Protein AF-0000000080409805 (afdb_homodimer)

Organism: NCBI:txid1345023

InterPro domains:
  IPR003829 Pirin, N-terminal domain [PF02678] (48-119)
  IPR008778 Pirin, C-terminal domain [PF05726] (174-280)
  IPR011051 RmlC-like cupin domain superfamily [SSF51182] (16-280)
  IPR012093 Pirin [PIRSF006232] (30-280)
  IPR012093 Pirin [PTHR13903] (34-280)
  IPR014710 RmlC-like jelly roll fold [G3DSA:2.60.120.10] (32-275)
  IPR014710 RmlC-like jelly roll fold [G3DSA:2.60.120.10] (141-249)

Nearest PDB structures (foldseek):
  2p17-assembly1_A  TM=9.697E-01  e=6.490E-32  Geobacillus kaustophilus HTA426
  4hlt-assembly1_A  TM=9.171E-01  e=3.086E-30  Homo sapiens
  1j1l-assembly1_A  TM=9.162E-01  e=1.139E-29  Homo sapiens
  6d0p-assembly4_D  TM=8.921E-01  e=1.310E-28  Acinetobacter baumannii
  6d0g-assembly1_A  TM=8.556E-01  e=4.789E-24  Acinetobacter baumannii

Sequence (570 aa):
MTKRFERDVASHWPVAYKQNGYPHVQQGWVLPPERKDEFDPFILMAEDWFKRGTFSDHPHRGFQTITYVIDGRLEHIDNHGGHSILDAGDVQYMNAGWAARHAEEAVDDDLIHTLQLWLNLPKTLKTTTTSYQNVYVEEAPLVPIDGGHVRVYSGDIAGVTGPMDSLVPITMSEVSLQSGAAYEHIIPTNHNAFVYVLAGSLELGTSATPLAKTHAATLTYDETSDGESVVRLKATSRAKLLIYSGKPIREDYIAHGPFVMNTEEEIRQAFRDYHAGGFGPPAVKMTKRFERDVASHWPVAYKQNGYPHVQQGWVLPPERKDEFDPFILMAEDWFKRGTFSDHPHRGFQTITYVIDGRLEHIDNHGGHSILDAGDVQYMNAGWAARHAEEAVDDDLIHTLQLWLNLPKTLKTTTTSYQNVYVEEAPLVPIDGGHVRVYSGDIAGVTGPMDSLVPITMSEVSLQSGAAYEHIIPTNHNAFVYVLAGSLELGTSATPLAKTHAATLTYDETSDGESVVRLKATSRAKLLIYSGKPIREDYIAHGPFVMNTEEEIRQAFRDYHAGGFGPPAVK

pLDDT: mean 97.38, std 4.89, range [39.97, 98.94]

Foldseek 3Di:
DPDFAFKDFPDKDFWDKDQDDPFFGMKTWQADQVVQVQFFQWRTKMKTWGAFPPFFKDKAFFWKKKKAWQAAWKWKFWQVGDTDIAHHQKIKIKDCQGMTIMGIHGPDGDTTIMMMIIGGDPQVRRNPDIDMDIDHNVQFDWADDVQWIKTWQADQWPRDGHDDDDPFDKTKMKIWGAAFDKDKTKDWQQWKKKKAWCAAWKFKTPVRNIDGHRMMTTMDGDNPDGDMHIMMITGNHGTMMMMMIGHGPPAAWDDDPNYIHRDPVVVVVSVVCVVVQVNDDTGDD/DPDFAFKDFPDKDFWDKDQDDPFFGMKTWQADQVVQVQFFQWRTKMKTWGAFPPFFKDKAFFWKKKKAWQAAWKWKFWQVGDTDIAGHQKIKIKDRQGMTIMGIHGPDGDTTIMMMIIGGDPQVRRNPDIDMDIDHNVQFDWADDVQWIKTWQADQWPRDGHDDDDPFHKTKMKIWGAAFDKDKTKDWQQWKKKKAWCAAWKFKTPVRRIDGHRMMTTMDGDNPDGDMHIMMITGNHGTMMMMMIGHGPPAAWDDDPNYIHRDPVVVVVSVVCVVVCVNDDTGDD

Structure (mmCIF, N/CA/C/O backbone):
data_AF-0000000080409805-model_v1
#
loop_
_entity.id
_entity.type
_entity.pdbx_description
1 polymer Pirin
#
loop_
_atom_site.group_PDB
_atom_site.id
_atom_site.type_symbol
_atom_site.label_atom_id
_atom_site.label_alt_id
_atom_site.label_comp_id
_atom_site.label_asym_id
_atom_site.label_entity_id
_atom_site.label_seq_id
_atom_site.pdbx_PDB_ins_code
_atom_site.Cartn_x
_atom_site.Cartn_y
_atom_site.Cartn_z
_atom_site.occupancy
_atom_site.B_iso_or_equiv
_atom_site.auth_seq_id
_atom_site.auth_comp_id
_atom_site.auth_asym_id
_atom_site.auth_atom_id
_atom_site.pdbx_PDB_model_num
ATOM 1 N N . MET A 1 1 ? -8.938 10.68 40.844 1 39.97 1 MET A N 1
ATOM 2 C CA . MET A 1 1 ? -8.266 10.523 39.562 1 39.97 1 MET A CA 1
ATOM 3 C C . MET A 1 1 ? -8.969 11.328 38.469 1 39.97 1 MET A C 1
ATOM 5 O O . MET A 1 1 ? -10.156 11.133 38.219 1 39.97 1 MET A O 1
ATOM 9 N N . THR A 1 2 ? -8.672 12.648 38.281 1 53.69 2 THR A N 1
ATOM 10 C CA . THR A 1 2 ? -9.391 13.617 37.438 1 53.69 2 THR A CA 1
ATOM 11 C C . THR A 1 2 ? -9.742 13.008 36.094 1 53.69 2 THR A C 1
ATOM 13 O O . THR A 1 2 ? -8.875 12.453 35.406 1 53.69 2 THR A O 1
ATOM 16 N N . LYS A 1 3 ? -10.961 12.906 35.781 1 77 3 LYS A N 1
ATOM 17 C CA . LYS A 1 3 ? -11.539 12.258 34.625 1 77 3 LYS A CA 1
ATOM 18 C C . LYS A 1 3 ? -11.109 12.961 33.312 1 77 3 LYS A C 1
ATOM 20 O O . LYS A 1 3 ? -11.258 14.18 33.188 1 77 3 LYS A O 1
ATOM 25 N N . ARG A 1 4 ? -10.281 12.289 32.438 1 88.44 4 ARG A N 1
ATOM 26 C CA . ARG A 1 4 ? -9.844 12.859 31.156 1 88.44 4 ARG A CA 1
ATOM 27 C C . ARG A 1 4 ? -11.031 13.273 30.297 1 88.44 4 ARG A C 1
ATOM 29 O O . ARG A 1 4 ? -12.07 12.609 30.312 1 88.44 4 ARG A O 1
ATOM 36 N N . PHE A 1 5 ? -10.883 14.445 29.672 1 94.81 5 PHE A N 1
ATOM 37 C CA . PHE A 1 5 ? -11.828 14.852 28.641 1 94.81 5 PHE A CA 1
ATOM 38 C C . PHE A 1 5 ? -12.008 13.75 27.594 1 94.81 5 PHE A C 1
ATOM 40 O O . PHE A 1 5 ? -11.031 13.227 27.078 1 94.81 5 PHE A O 1
ATOM 47 N N . GLU A 1 6 ? -13.266 13.297 27.375 1 97.88 6 GLU A N 1
ATOM 48 C CA . GLU A 1 6 ? -13.562 12.273 26.375 1 97.88 6 GLU A CA 1
ATOM 49 C C . GLU A 1 6 ? -13.977 12.906 25.047 1 97.88 6 GLU A C 1
ATOM 51 O O . GLU A 1 6 ? -14.984 13.609 24.984 1 97.88 6 GLU A O 1
ATOM 56 N N . ARG A 1 7 ? -13.273 12.617 24.078 1 98.56 7 ARG A N 1
ATOM 57 C CA . ARG A 1 7 ? -13.547 13.227 22.781 1 98.56 7 ARG A CA 1
ATOM 58 C C . ARG A 1 7 ? -14.617 12.453 22.016 1 98.56 7 ARG A C 1
ATOM 60 O O . ARG A 1 7 ? -14.773 11.242 22.219 1 98.56 7 ARG A O 1
ATOM 67 N N . ASP A 1 8 ? -15.32 13.188 21.203 1 98.75 8 ASP A N 1
ATOM 68 C CA . ASP A 1 8 ? -16.297 12.625 20.266 1 98.75 8 ASP A CA 1
ATOM 69 C C . ASP A 1 8 ? -16.047 13.117 18.844 1 98.75 8 ASP A C 1
ATOM 71 O O . ASP A 1 8 ? -15.141 13.906 18.609 1 98.75 8 ASP A O 1
ATOM 75 N N . VAL A 1 9 ? -16.828 12.523 17.953 1 98.88 9 VAL A N 1
ATOM 76 C CA . VAL A 1 9 ? -16.75 12.961 16.562 1 98.88 9 VAL A CA 1
ATOM 77 C C . VAL A 1 9 ? -17.484 14.289 16.391 1 98.88 9 VAL A C 1
ATOM 79 O O . VAL A 1 9 ? -18.656 14.406 16.766 1 98.88 9 VAL A O 1
ATOM 82 N N . ALA A 1 10 ? -16.797 15.273 15.914 1 98.75 10 ALA A N 1
ATOM 83 C CA . ALA A 1 10 ? -17.422 16.562 15.602 1 98.75 10 ALA A CA 1
ATOM 84 C C . ALA A 1 10 ? -18.078 16.531 14.234 1 98.75 10 ALA A C 1
ATOM 86 O O . ALA A 1 10 ? -19.188 17.031 14.062 1 98.75 10 ALA A O 1
ATOM 87 N N . SER A 1 11 ? -17.438 16.016 13.227 1 98.5 11 SER A N 1
ATOM 88 C CA . SER A 1 11 ? -17.906 15.82 11.859 1 98.5 11 SER A CA 1
ATOM 89 C C . SER A 1 11 ? -17.188 14.656 11.195 1 98.5 11 SER A C 1
ATOM 91 O O . SER A 1 11 ? -16.094 14.273 11.609 1 98.5 11 SER A O 1
ATOM 93 N N . HIS A 1 12 ? -17.859 13.977 10.289 1 98.75 12 HIS A N 1
ATOM 94 C CA . HIS A 1 12 ? -17.234 12.922 9.508 1 98.75 12 HIS A CA 1
ATOM 95 C C . HIS A 1 12 ? -17.781 12.883 8.086 1 98.75 12 HIS A C 1
ATOM 97 O O . HIS A 1 12 ? -18.906 13.312 7.84 1 98.75 12 HIS A O 1
ATOM 103 N N . TRP A 1 13 ? -17 12.438 7.113 1 98.69 13 TRP A N 1
ATOM 104 C CA . TRP A 1 13 ? -17.391 12.367 5.707 1 98.69 13 TRP A CA 1
ATOM 105 C C . TRP A 1 13 ? -16.547 11.344 4.957 1 98.69 13 TRP A C 1
ATOM 107 O O . TRP A 1 13 ? -15.406 11.07 5.328 1 98.69 13 TRP A O 1
ATOM 117 N N . PRO A 1 14 ? -17.141 10.727 3.93 1 98.31 14 PRO A N 1
ATOM 118 C CA . PRO A 1 14 ? -16.312 9.977 2.977 1 98.31 14 PRO A CA 1
ATOM 119 C C . PRO A 1 14 ? -15.516 10.891 2.051 1 98.31 14 PRO A C 1
ATOM 121 O O . PRO A 1 14 ? -16.016 11.945 1.641 1 98.31 14 PRO A O 1
ATOM 124 N N . VAL A 1 15 ? -14.328 10.5 1.742 1 98.44 15 VAL A N 1
ATOM 125 C CA . VAL A 1 15 ? -13.531 11.273 0.788 1 98.44 15 VAL A CA 1
ATOM 126 C C . VAL A 1 15 ? -14.102 11.094 -0.617 1 98.44 15 VAL A C 1
ATOM 128 O O . VAL A 1 15 ? -14.438 9.984 -1.024 1 98.44 15 VAL A O 1
ATOM 131 N N . ALA A 1 16 ? -14.281 12.203 -1.294 1 96.88 16 ALA A N 1
ATOM 132 C CA . ALA A 1 16 ? -14.664 12.172 -2.703 1 96.88 16 ALA A CA 1
ATOM 133 C C . ALA A 1 16 ? -13.438 12.242 -3.605 1 96.88 16 ALA A C 1
ATOM 135 O O . ALA A 1 16 ? -12.484 12.969 -3.312 1 96.88 16 ALA A O 1
ATOM 136 N N . TYR A 1 17 ? -13.508 11.508 -4.711 1 97.69 17 TYR A N 1
ATOM 137 C CA . TYR A 1 17 ? -12.312 11.391 -5.543 1 97.69 17 TYR A CA 1
ATOM 138 C C . TYR A 1 17 ? -12.578 11.922 -6.945 1 97.69 17 TYR A C 1
ATOM 140 O O . TYR A 1 17 ? -13.68 11.781 -7.477 1 97.69 17 TYR A O 1
ATOM 148 N N . LYS A 1 18 ? -11.562 12.508 -7.508 1 97.12 18 LYS A N 1
ATOM 149 C CA . LYS A 1 18 ? -11.523 12.922 -8.906 1 97.12 18 LYS A CA 1
ATOM 150 C C . LYS A 1 18 ? -10.586 12.039 -9.719 1 97.12 18 LYS A C 1
ATOM 152 O O . LYS A 1 18 ? -9.484 11.711 -9.273 1 97.12 18 LYS A O 1
ATOM 157 N N . GLN A 1 19 ? -11.016 11.656 -10.922 1 95.88 19 GLN A N 1
ATOM 158 C CA . GLN A 1 19 ? -10.203 10.891 -11.875 1 95.88 19 GLN A CA 1
ATOM 159 C C . GLN A 1 19 ? -9.586 11.812 -12.922 1 95.88 19 GLN A C 1
ATOM 161 O O . GLN A 1 19 ? -10.219 12.141 -13.922 1 95.88 19 GLN A O 1
ATOM 166 N N . ASN A 1 20 ? -8.328 12.07 -12.82 1 95.5 20 ASN A N 1
ATOM 167 C CA . ASN A 1 20 ? -7.691 13.117 -13.609 1 95.5 20 ASN A CA 1
ATOM 168 C C . ASN A 1 20 ? -7.047 12.547 -14.875 1 95.5 20 ASN A C 1
ATOM 170 O O . ASN A 1 20 ? -6.852 13.266 -15.852 1 95.5 20 ASN A O 1
ATOM 174 N N . GLY A 1 21 ? -6.688 11.266 -14.852 1 95.94 21 GLY A N 1
ATOM 175 C CA . GLY A 1 21 ? -5.82 10.727 -15.883 1 95.94 21 GLY A CA 1
ATOM 176 C C . GLY A 1 21 ? -4.344 10.945 -15.602 1 95.94 21 GLY A C 1
ATOM 177 O O . GLY A 1 21 ? -3.982 11.516 -14.57 1 95.94 21 GLY A O 1
ATOM 178 N N . TYR A 1 22 ? -3.473 10.531 -16.547 1 96.12 22 TYR A N 1
ATOM 179 C CA . TYR A 1 22 ? -2.031 10.633 -16.344 1 96.12 22 TYR A CA 1
ATOM 180 C C . TYR A 1 22 ? -1.566 12.086 -16.438 1 96.12 22 TYR A C 1
ATOM 182 O O . TYR A 1 22 ? -2.129 12.875 -17.188 1 96.12 22 TYR A O 1
ATOM 190 N N . PRO A 1 23 ? -0.58 12.43 -15.578 1 97.5 23 PRO A N 1
ATOM 191 C CA . PRO A 1 23 ? 0.165 11.609 -14.625 1 97.5 23 PRO A CA 1
ATOM 192 C C . PRO A 1 23 ? -0.436 11.641 -13.219 1 97.5 23 PRO A C 1
ATOM 194 O O . PRO A 1 23 ? -0.064 10.828 -12.367 1 97.5 23 PRO A O 1
ATOM 197 N N . HIS A 1 24 ? -1.267 12.586 -12.938 1 98.31 24 HIS A N 1
ATOM 198 C CA . HIS A 1 24 ? -1.958 12.695 -11.656 1 98.31 24 HIS A CA 1
ATOM 199 C C . HIS A 1 24 ? -3.236 11.867 -11.641 1 98.31 24 HIS A C 1
ATOM 201 O O . HIS A 1 24 ? -4.34 12.414 -11.688 1 98.31 24 HIS A O 1
ATOM 207 N N . VAL A 1 25 ? -3.236 10.688 -11.469 1 98.56 25 VAL A N 1
ATOM 208 C CA . VAL A 1 25 ? -4.195 9.648 -11.836 1 98.56 25 VAL A CA 1
ATOM 209 C C . VAL A 1 25 ? -5.5 9.859 -11.07 1 98.56 25 VAL A C 1
ATOM 211 O O . VAL A 1 25 ? -6.582 9.844 -11.664 1 98.56 25 VAL A O 1
ATOM 214 N N . GLN A 1 26 ? -5.414 9.969 -9.773 1 98.56 26 GLN A N 1
ATOM 215 C CA . GLN A 1 26 ? -6.574 10.148 -8.906 1 98.56 26 GLN A CA 1
ATOM 216 C C . GLN A 1 26 ? -6.238 11.039 -7.715 1 98.56 26 GLN A C 1
ATOM 218 O O . GLN A 1 26 ? -5.125 11 -7.191 1 98.56 26 GLN A O 1
ATOM 223 N N . GLN A 1 27 ? -7.219 11.812 -7.27 1 98.56 27 GLN A N 1
ATOM 224 C CA . GLN A 1 27 ? -7.023 12.719 -6.145 1 98.56 27 GLN A CA 1
ATOM 225 C C . GLN A 1 27 ? -8.289 12.82 -5.293 1 98.56 27 GLN A C 1
ATOM 227 O O . GLN A 1 27 ? -9.398 12.828 -5.824 1 98.56 27 GLN A O 1
ATOM 232 N N . GLY A 1 28 ? -8.148 12.859 -4.012 1 98.56 28 GLY A N 1
ATOM 233 C CA . GLY A 1 28 ? -9.227 13.141 -3.074 1 98.56 28 GLY A CA 1
ATOM 234 C C . GLY A 1 28 ? -8.812 14.086 -1.962 1 98.56 28 GLY A C 1
ATOM 235 O O . GLY A 1 28 ? -7.645 14.109 -1.558 1 98.56 28 GLY A O 1
ATOM 236 N N . TRP A 1 29 ? -9.773 14.875 -1.477 1 98.62 29 TRP A N 1
ATOM 237 C CA . TRP A 1 29 ? -9.523 15.742 -0.328 1 98.62 29 TRP A CA 1
ATOM 238 C C . TRP A 1 29 ? -9.984 15.07 0.964 1 98.62 29 TRP A C 1
ATOM 240 O O . TRP A 1 29 ? -11.188 14.961 1.222 1 98.62 29 TRP A O 1
ATOM 250 N N . VAL A 1 30 ? -9.008 14.688 1.729 1 98.88 30 VAL A N 1
ATOM 251 C CA . VAL A 1 30 ? -9.312 14.18 3.061 1 98.88 30 VAL A CA 1
ATOM 252 C C . VAL A 1 30 ? -9.805 15.32 3.949 1 98.88 30 VAL A C 1
ATOM 254 O O . VAL A 1 30 ? -10.859 15.211 4.578 1 98.88 30 VAL A O 1
ATOM 257 N N . LEU A 1 31 ? -9 16.344 3.996 1 98.88 31 LEU A N 1
ATOM 258 C CA . LEU A 1 31 ? -9.438 17.641 4.512 1 98.88 31 LEU A CA 1
ATOM 259 C C . LEU A 1 31 ? -9.648 18.641 3.375 1 98.88 31 LEU A C 1
ATOM 261 O O . LEU A 1 31 ? -8.68 19.156 2.814 1 98.88 31 LEU A O 1
ATOM 265 N N . PRO A 1 32 ? -10.883 18.969 3.043 1 98.5 32 PRO A N 1
ATOM 266 C CA . PRO A 1 32 ? -11.133 19.875 1.922 1 98.5 32 PRO A CA 1
ATOM 267 C C . PRO A 1 32 ? -10.75 21.312 2.238 1 98.5 32 PRO A C 1
ATOM 269 O O . PRO A 1 32 ? -11.133 21.844 3.285 1 98.5 32 PRO A O 1
ATOM 272 N N . PRO A 1 33 ? -10.102 21.938 1.328 1 97.19 33 PRO A N 1
ATOM 273 C CA . PRO A 1 33 ? -9.633 23.297 1.579 1 97.19 33 PRO A CA 1
ATOM 274 C C . PRO A 1 33 ? -10.773 24.266 1.865 1 97.19 33 PRO A C 1
ATOM 276 O O . PRO A 1 33 ? -10.586 25.266 2.576 1 97.19 33 PRO A O 1
ATOM 279 N N . GLU A 1 34 ? -11.961 24.016 1.339 1 96.69 34 GLU A N 1
ATOM 280 C CA . GLU A 1 34 ? -13.094 24.906 1.537 1 96.69 34 GLU A CA 1
ATOM 281 C C . GLU A 1 34 ? -13.531 24.938 2.998 1 96.69 34 GLU A C 1
ATOM 283 O O . GLU A 1 34 ? -14.266 25.828 3.422 1 96.69 34 GLU A O 1
ATOM 288 N N . ARG A 1 35 ? -13.086 23.891 3.777 1 97.19 35 ARG A N 1
ATOM 289 C CA . ARG A 1 35 ? -13.453 23.797 5.184 1 97.19 35 ARG A CA 1
ATOM 290 C C . ARG A 1 35 ? -12.266 24.109 6.086 1 97.19 35 ARG A C 1
ATOM 292 O O . ARG A 1 35 ? -12.227 23.703 7.246 1 97.19 35 ARG A O 1
ATOM 299 N N . LYS A 1 36 ? -11.328 24.812 5.551 1 95.81 36 LYS A N 1
ATOM 300 C CA . LYS A 1 36 ? -10.055 25.031 6.227 1 95.81 36 LYS A CA 1
ATOM 301 C C . LYS A 1 36 ? -10.25 25.672 7.594 1 95.81 36 LYS A C 1
ATOM 303 O O . LYS A 1 36 ? -9.453 25.469 8.508 1 95.81 36 LYS A O 1
ATOM 308 N N . ASP A 1 37 ? -11.297 26.453 7.805 1 94.75 37 ASP A N 1
ATOM 309 C CA . ASP A 1 37 ? -11.531 27.172 9.055 1 94.75 37 ASP A CA 1
ATOM 310 C C . ASP A 1 37 ? -11.82 26.203 10.195 1 94.75 37 ASP A C 1
ATOM 312 O O . ASP A 1 37 ? -11.664 26.562 11.367 1 94.75 37 ASP A O 1
ATOM 316 N N . GLU A 1 38 ? -12.227 25 9.828 1 97 38 GLU A N 1
ATOM 317 C CA . GLU A 1 38 ? -12.555 23.984 10.828 1 97 38 GLU A CA 1
ATOM 318 C C . GLU A 1 38 ? -11.312 23.219 11.258 1 97 38 GLU A C 1
ATOM 320 O O . GLU A 1 38 ? -11.328 22.5 12.266 1 97 38 GLU A O 1
ATOM 325 N N . PHE A 1 39 ? -10.219 23.438 10.562 1 98.62 39 PHE A N 1
ATOM 326 C CA . PHE A 1 39 ? -9.148 22.438 10.672 1 98.62 39 PHE A CA 1
ATOM 327 C C . PHE A 1 39 ? -7.938 23.031 11.383 1 98.62 39 PHE A C 1
ATOM 329 O O . PHE A 1 39 ? -6.941 22.344 11.594 1 98.62 39 PHE A O 1
ATOM 336 N N . ASP A 1 40 ? -7.973 24.219 11.898 1 98.56 40 ASP A N 1
ATOM 337 C CA . ASP A 1 40 ? -6.816 24.859 12.523 1 98.56 40 ASP A CA 1
ATOM 338 C C . ASP A 1 40 ? -6.172 23.938 13.555 1 98.56 40 ASP A C 1
ATOM 340 O O . ASP A 1 40 ? -6.836 23.484 14.484 1 98.56 40 ASP A O 1
ATOM 344 N N . PRO A 1 41 ? -4.844 23.703 13.398 1 98.75 41 PRO A N 1
ATOM 345 C CA . PRO A 1 41 ? -3.846 24.406 12.594 1 98.75 41 PRO A CA 1
ATOM 346 C C . PRO A 1 41 ? -3.648 23.781 11.211 1 98.75 41 PRO A C 1
ATOM 348 O O . PRO A 1 41 ? -2.754 24.203 10.469 1 98.75 41 PRO A O 1
ATOM 351 N N . PHE A 1 42 ? -4.406 22.781 10.875 1 98.88 42 PHE A N 1
ATOM 352 C CA . PHE A 1 42 ? -4.312 22.156 9.562 1 98.88 42 PHE A CA 1
ATOM 353 C C . PHE A 1 42 ? -5.023 22.984 8.508 1 98.88 42 PHE A C 1
ATOM 355 O O . PHE A 1 42 ? -5.953 23.734 8.82 1 98.88 42 PHE A O 1
ATOM 362 N N . ILE A 1 43 ? -4.582 22.859 7.262 1 98.75 43 ILE A N 1
ATOM 363 C CA . ILE A 1 43 ? -5.164 23.656 6.18 1 98.75 43 ILE A CA 1
ATOM 364 C C . ILE A 1 43 ? -5.945 22.734 5.238 1 98.75 43 ILE A C 1
ATOM 366 O O . ILE A 1 43 ? -7.113 23 4.941 1 98.75 43 ILE A O 1
ATOM 370 N N . LEU A 1 44 ? -5.344 21.734 4.766 1 98.81 44 LEU A N 1
ATOM 371 C CA . LEU A 1 44 ? -5.918 20.734 3.869 1 98.81 44 LEU A CA 1
ATOM 372 C C . LEU A 1 44 ? -5.109 19.438 3.912 1 98.81 44 LEU A C 1
ATOM 374 O O . LEU A 1 44 ? -3.99 19.422 4.43 1 98.81 44 LEU A O 1
ATOM 378 N N . MET A 1 45 ? -5.719 18.375 3.496 1 98.88 45 MET A N 1
ATOM 379 C CA . MET A 1 45 ? -5.012 17.125 3.27 1 98.88 45 MET A CA 1
ATOM 380 C C . MET A 1 45 ? -5.453 16.469 1.961 1 98.88 45 MET A C 1
ATOM 382 O O . MET A 1 45 ? -6.648 16.266 1.739 1 98.88 45 MET A O 1
ATOM 386 N N . ALA A 1 46 ? -4.469 16.172 1.165 1 98.81 46 ALA A N 1
ATOM 387 C CA . ALA A 1 46 ? -4.738 15.555 -0.129 1 98.81 46 ALA A CA 1
ATOM 388 C C . ALA A 1 46 ? -4.316 14.094 -0.132 1 98.81 46 ALA A C 1
ATOM 390 O O . ALA A 1 46 ? -3.281 13.734 0.438 1 98.81 46 ALA A O 1
ATOM 391 N N . GLU A 1 47 ? -5.113 13.297 -0.692 1 98.88 47 GLU A N 1
ATOM 392 C CA . GLU A 1 47 ? -4.781 11.922 -1.063 1 98.88 47 GLU A CA 1
ATOM 393 C C . GLU A 1 47 ? -4.559 11.797 -2.568 1 98.88 47 GLU A C 1
ATOM 395 O O . GLU A 1 47 ? -5.449 12.102 -3.361 1 98.88 47 GLU A O 1
ATOM 400 N N . ASP A 1 48 ? -3.381 11.328 -2.959 1 98.88 48 ASP A N 1
ATOM 401 C CA . ASP A 1 48 ? -3.031 11.383 -4.375 1 98.88 48 ASP A CA 1
ATOM 402 C C . ASP A 1 48 ? -2.486 10.039 -4.863 1 98.88 48 ASP A C 1
ATOM 404 O O . ASP A 1 48 ? -1.723 9.383 -4.152 1 98.88 48 ASP A O 1
ATOM 408 N N . TRP A 1 49 ? -2.906 9.594 -6.016 1 98.81 49 TRP A N 1
ATOM 409 C CA . TRP A 1 49 ? -2.26 8.594 -6.852 1 98.81 49 TRP A CA 1
ATOM 410 C C . TRP A 1 49 ? -1.615 9.234 -8.078 1 98.81 49 TRP A C 1
ATOM 412 O O . TRP A 1 49 ? -2.299 9.875 -8.883 1 98.81 49 TRP A O 1
ATOM 422 N N . PHE A 1 50 ? -0.295 9 -8.258 1 98.81 50 PHE A N 1
ATOM 423 C CA . PHE A 1 50 ? 0.304 9.758 -9.344 1 98.81 50 PHE A CA 1
ATOM 424 C C . PHE A 1 50 ? 1.605 9.117 -9.805 1 98.81 50 PHE A C 1
ATOM 426 O O . PHE A 1 50 ? 2.154 8.25 -9.117 1 98.81 50 PHE A O 1
ATOM 433 N N . LYS A 1 51 ? 2.033 9.461 -10.953 1 98.5 51 LYS A N 1
ATOM 434 C CA . LYS A 1 51 ? 3.307 9.086 -11.562 1 98.5 51 LYS A CA 1
ATOM 435 C C . LYS A 1 51 ? 4.238 10.289 -11.672 1 98.5 51 LYS A C 1
ATOM 437 O O . LYS A 1 51 ? 3.875 11.398 -11.281 1 98.5 51 LYS A O 1
ATOM 442 N N . ARG A 1 52 ? 5.473 9.984 -12.102 1 97.81 52 ARG A N 1
ATOM 443 C CA . ARG A 1 52 ? 6.434 11.055 -12.336 1 97.81 52 ARG A CA 1
ATOM 444 C C . ARG A 1 52 ? 5.875 12.102 -13.289 1 97.81 52 ARG A C 1
ATOM 446 O O . ARG A 1 52 ? 5.258 11.758 -14.305 1 97.81 52 ARG A O 1
ATOM 453 N N . GLY A 1 53 ? 6.082 13.359 -12.984 1 97.56 53 GLY A N 1
ATOM 454 C CA . GLY A 1 53 ? 5.598 14.477 -13.781 1 97.56 53 GLY A CA 1
ATOM 455 C C . GLY A 1 53 ? 4.473 15.242 -13.117 1 97.56 53 GLY A C 1
ATOM 456 O O . GLY A 1 53 ? 4.051 16.297 -13.609 1 97.56 53 GLY A O 1
ATOM 457 N N . THR A 1 54 ? 3.967 14.75 -12.016 1 98.12 54 THR A N 1
ATOM 458 C CA . THR A 1 54 ? 2.812 15.359 -11.367 1 98.12 54 THR A CA 1
ATOM 459 C C . THR A 1 54 ? 3.24 16.547 -10.5 1 98.12 54 THR A C 1
ATOM 461 O O . THR A 1 54 ? 2.66 17.625 -10.594 1 98.12 54 THR A O 1
ATOM 464 N N . PHE A 1 55 ? 4.223 16.344 -9.641 1 97.81 55 PHE A N 1
ATOM 465 C CA . PHE A 1 55 ? 4.676 17.391 -8.727 1 97.81 55 PHE A CA 1
ATOM 466 C C . PHE A 1 55 ? 6.152 17.703 -8.953 1 97.81 55 PHE A C 1
ATOM 468 O O . PHE A 1 55 ? 6.969 17.562 -8.039 1 97.81 55 PHE A O 1
ATOM 475 N N . SER A 1 56 ? 6.426 18.172 -10.156 1 97.12 56 SER A N 1
ATOM 476 C CA . SER A 1 56 ? 7.777 18.625 -10.492 1 97.12 56 SER A CA 1
ATOM 477 C C . SER A 1 56 ? 8.141 19.891 -9.734 1 97.12 56 SER A C 1
ATOM 479 O O . SER A 1 56 ? 7.418 20.312 -8.828 1 97.12 56 SER A O 1
ATOM 481 N N . ASP A 1 57 ? 9.219 20.469 -10.023 1 97.62 57 ASP A N 1
ATOM 482 C CA . ASP A 1 57 ? 9.703 21.656 -9.328 1 97.62 57 ASP A CA 1
ATOM 483 C C . ASP A 1 57 ? 8.555 22.625 -9.039 1 97.62 57 ASP A C 1
ATOM 485 O O . ASP A 1 57 ? 7.836 23.031 -9.953 1 97.62 57 ASP A O 1
ATOM 489 N N . HIS A 1 58 ? 8.375 22.984 -7.762 1 98.12 58 HIS A N 1
ATOM 490 C CA . HIS A 1 58 ? 7.359 23.969 -7.387 1 98.12 58 HIS A CA 1
ATOM 491 C C . HIS A 1 58 ? 7.703 24.625 -6.055 1 98.12 58 HIS A C 1
ATOM 493 O O . HIS A 1 58 ? 8.453 24.062 -5.254 1 98.12 58 HIS A O 1
ATOM 499 N N . PRO A 1 59 ? 7.199 25.766 -5.793 1 98.19 59 PRO A N 1
ATOM 500 C CA . PRO A 1 59 ? 7.516 26.547 -4.59 1 98.19 59 PRO A CA 1
ATOM 501 C C . PRO A 1 59 ? 6.477 26.359 -3.482 1 98.19 59 PRO A C 1
ATOM 503 O O . PRO A 1 59 ? 5.336 25.984 -3.756 1 98.19 59 PRO A O 1
ATOM 506 N N . HIS A 1 60 ? 6.891 26.594 -2.24 1 98.69 60 HIS A N 1
ATOM 507 C CA . HIS A 1 60 ? 6.008 26.797 -1.095 1 98.69 60 HIS A CA 1
ATOM 508 C C . HIS A 1 60 ? 6.547 27.891 -0.17 1 98.69 60 HIS A C 1
ATOM 510 O O . HIS A 1 60 ? 7.762 28.062 -0.053 1 98.69 60 HIS A O 1
ATOM 516 N N . ARG A 1 61 ? 5.688 28.547 0.477 1 98.62 61 ARG A N 1
ATOM 517 C CA . ARG A 1 61 ? 6.043 29.516 1.512 1 98.62 61 ARG A CA 1
ATOM 518 C C . ARG A 1 61 ? 4.965 29.594 2.586 1 98.62 61 ARG A C 1
ATOM 520 O O . ARG A 1 61 ? 3.771 29.562 2.279 1 98.62 61 ARG A O 1
ATOM 527 N N . GLY A 1 62 ? 5.426 29.641 3.83 1 98.75 62 GLY A N 1
ATOM 528 C CA . GLY A 1 62 ? 4.559 30.109 4.898 1 98.75 62 GLY A CA 1
ATOM 529 C C . GLY A 1 62 ? 3.842 28.984 5.625 1 98.75 62 GLY A C 1
ATOM 530 O O . GLY A 1 62 ? 3.008 29.234 6.496 1 98.75 62 GLY A O 1
ATOM 531 N N . PHE A 1 63 ? 4.117 27.766 5.285 1 98.56 63 PHE A N 1
ATOM 532 C CA . PHE A 1 63 ? 3.477 26.641 5.941 1 98.56 63 PHE A CA 1
ATOM 533 C C . PHE A 1 63 ? 4.387 25.406 5.922 1 98.56 63 PHE A C 1
ATOM 535 O O . PHE A 1 63 ? 5.574 25.516 5.598 1 98.56 63 PHE A O 1
ATOM 542 N N . GLN A 1 64 ? 3.924 24.312 6.469 1 98.81 64 GLN A N 1
ATOM 543 C CA . GLN A 1 64 ? 4.621 23.031 6.555 1 98.81 64 GLN A CA 1
ATOM 544 C C . GLN A 1 64 ? 3.842 21.938 5.844 1 98.81 64 GLN A C 1
ATOM 546 O O . GLN A 1 64 ? 2.629 22.047 5.652 1 98.81 64 GLN A O 1
ATOM 551 N N . THR A 1 65 ? 4.539 20.906 5.387 1 98.81 65 THR A N 1
ATOM 552 C CA . THR A 1 65 ? 3.855 19.734 4.852 1 98.81 65 THR A CA 1
ATOM 553 C C . THR A 1 65 ? 4.281 18.469 5.594 1 98.81 65 THR A C 1
ATOM 555 O O . THR A 1 65 ? 5.414 18.375 6.062 1 98.81 65 THR A O 1
ATOM 558 N N . ILE A 1 66 ? 3.391 17.578 5.77 1 98.94 66 ILE A N 1
ATOM 559 C CA . ILE A 1 66 ? 3.627 16.219 6.23 1 98.94 66 ILE A CA 1
ATOM 560 C C . ILE A 1 66 ? 3.125 15.227 5.184 1 98.94 66 ILE A C 1
ATOM 562 O O . ILE A 1 66 ? 1.918 15.109 4.957 1 98.94 66 ILE A O 1
ATOM 566 N N . THR A 1 67 ? 4.062 14.523 4.523 1 98.94 67 THR A N 1
ATOM 567 C CA . THR A 1 67 ? 3.719 13.578 3.467 1 98.94 67 THR A CA 1
ATOM 568 C C . THR A 1 67 ? 3.904 12.141 3.941 1 98.94 67 THR A C 1
ATOM 570 O O . THR A 1 67 ? 4.984 11.773 4.406 1 98.94 67 THR A O 1
ATOM 573 N N . TYR A 1 68 ? 2.883 11.359 3.93 1 98.94 68 TYR A N 1
ATOM 574 C CA . TYR A 1 68 ? 2.852 9.945 4.273 1 98.94 68 TYR A CA 1
ATOM 575 C C . TYR A 1 68 ? 2.721 9.086 3.025 1 98.94 68 TYR A C 1
ATOM 577 O O . TYR A 1 68 ? 1.768 9.234 2.258 1 98.94 68 TYR A O 1
ATOM 585 N N . VAL A 1 69 ? 3.668 8.148 2.822 1 98.88 69 VAL A N 1
ATOM 586 C CA . VAL A 1 69 ? 3.627 7.285 1.646 1 98.88 69 VAL A CA 1
ATOM 587 C C . VAL A 1 69 ? 2.826 6.023 1.96 1 98.88 69 VAL A C 1
ATOM 589 O O . VAL A 1 69 ? 3.227 5.223 2.805 1 98.88 69 VAL A O 1
ATOM 592 N N . ILE A 1 70 ? 1.743 5.836 1.263 1 98.75 70 ILE A N 1
ATOM 593 C CA . ILE A 1 70 ? 0.915 4.652 1.477 1 98.75 70 ILE A CA 1
ATOM 594 C C . ILE A 1 70 ? 1.447 3.49 0.641 1 98.75 70 ILE A C 1
ATOM 596 O O . ILE A 1 70 ? 1.602 2.375 1.145 1 98.75 70 ILE A O 1
ATOM 600 N N . ASP A 1 71 ? 1.775 3.742 -0.602 1 98.56 71 ASP A N 1
ATOM 601 C CA . ASP A 1 71 ? 2.271 2.73 -1.532 1 98.56 71 ASP A CA 1
ATOM 602 C C . ASP A 1 71 ? 3.229 3.346 -2.551 1 98.56 71 ASP A C 1
ATOM 604 O O . ASP A 1 71 ? 3.018 4.469 -3.01 1 98.56 71 ASP A O 1
ATOM 608 N N . GLY A 1 72 ? 4.281 2.549 -2.906 1 98.06 72 GLY A N 1
ATOM 609 C CA . GLY A 1 72 ? 5.25 3.004 -3.891 1 98.06 72 GLY A CA 1
ATOM 610 C C . GLY A 1 72 ? 6.438 3.717 -3.275 1 98.06 72 GLY A C 1
ATOM 611 O O . GLY A 1 72 ? 6.762 3.498 -2.105 1 98.06 72 GLY A O 1
ATOM 612 N N . ARG A 1 73 ? 7.227 4.449 -4.203 1 98.62 73 ARG A N 1
ATOM 613 C CA . ARG A 1 73 ? 8.406 5.199 -3.785 1 98.62 73 ARG A CA 1
ATOM 614 C C . ARG A 1 73 ? 8.281 6.672 -4.168 1 98.62 73 ARG A C 1
ATOM 616 O O . ARG A 1 73 ? 8.078 6.996 -5.34 1 98.62 73 ARG A O 1
ATOM 623 N N . LEU A 1 74 ? 8.383 7.512 -3.131 1 98.81 74 LEU A N 1
ATOM 624 C CA . LEU A 1 74 ? 8.383 8.953 -3.352 1 98.81 74 LEU A CA 1
ATOM 625 C C . LEU A 1 74 ? 9.805 9.5 -3.41 1 98.81 74 LEU A C 1
ATOM 627 O O . LEU A 1 74 ? 10.586 9.32 -2.471 1 98.81 74 LEU A O 1
ATOM 631 N N . GLU A 1 75 ? 10.172 10.141 -4.504 1 98.31 75 GLU A N 1
ATOM 632 C CA . GLU A 1 75 ? 11.469 10.789 -4.664 1 98.31 75 GLU A CA 1
ATOM 633 C C . GLU A 1 75 ? 11.375 12.281 -4.352 1 98.31 75 GLU A C 1
ATOM 635 O O . GLU A 1 75 ? 10.602 13.008 -4.98 1 98.31 75 GLU A O 1
ATOM 640 N N . HIS A 1 76 ? 12.062 12.695 -3.398 1 98.19 76 HIS A N 1
ATOM 641 C CA . HIS A 1 76 ? 12.18 14.109 -3.055 1 98.19 76 HIS A CA 1
ATOM 642 C C . HIS A 1 76 ? 13.469 14.703 -3.613 1 98.19 76 HIS A C 1
ATOM 644 O O . HIS A 1 76 ? 14.547 14.125 -3.453 1 98.19 76 HIS A O 1
ATOM 650 N N . ILE A 1 77 ? 13.344 15.859 -4.238 1 97.12 77 ILE A N 1
ATOM 651 C CA . ILE A 1 77 ? 14.461 16.688 -4.668 1 97.12 77 ILE A CA 1
ATOM 652 C C . ILE A 1 77 ? 14.227 18.141 -4.246 1 97.12 77 ILE A C 1
ATOM 654 O O . ILE A 1 77 ? 13.125 18.672 -4.41 1 97.12 77 ILE A O 1
ATOM 658 N N . ASP A 1 78 ? 15.203 18.688 -3.658 1 96.06 78 ASP A N 1
ATOM 659 C CA . ASP A 1 78 ? 15.055 20.109 -3.377 1 96.06 78 ASP A CA 1
ATOM 660 C C . ASP A 1 78 ? 16.234 20.906 -3.943 1 96.06 78 ASP A C 1
ATOM 662 O O . ASP A 1 78 ? 17.234 20.328 -4.371 1 96.06 78 ASP A O 1
ATOM 666 N N . ASN A 1 79 ? 16.109 22.234 -3.971 1 93.25 79 ASN A N 1
ATOM 667 C CA . ASN A 1 79 ? 17.094 23.062 -4.684 1 93.25 79 ASN A CA 1
ATOM 668 C C . ASN A 1 79 ? 18.297 23.375 -3.812 1 93.25 79 ASN A C 1
ATOM 670 O O . ASN A 1 79 ? 19.109 24.234 -4.156 1 93.25 79 ASN A O 1
ATOM 674 N N . HIS A 1 80 ? 18.438 22.734 -2.738 1 91.38 80 HIS A N 1
ATOM 675 C CA . HIS A 1 80 ? 19.641 22.844 -1.917 1 91.38 80 HIS A CA 1
ATOM 676 C C . HIS A 1 80 ? 20.438 21.547 -1.931 1 91.38 80 HIS A C 1
ATOM 678 O O . HIS A 1 80 ? 21.281 21.328 -1.061 1 91.38 80 HIS A O 1
ATOM 684 N N . GLY A 1 81 ? 20.078 20.719 -2.838 1 89.94 81 GLY A N 1
ATOM 685 C CA . GLY A 1 81 ? 20.859 19.5 -3.037 1 89.94 81 GLY A CA 1
ATOM 686 C C . GLY A 1 81 ? 20.266 18.297 -2.33 1 89.94 81 GLY A C 1
ATOM 687 O O . GLY A 1 81 ? 20.812 17.203 -2.422 1 89.94 81 GLY A O 1
ATOM 688 N N . GLY A 1 82 ? 19.188 18.469 -1.66 1 94.88 82 GLY A N 1
ATOM 689 C CA . GLY A 1 82 ? 18.562 17.344 -0.981 1 94.88 82 GLY A CA 1
ATOM 690 C C . GLY A 1 82 ? 17.938 16.344 -1.934 1 94.88 82 GLY A C 1
ATOM 691 O O . GLY A 1 82 ? 17.375 16.734 -2.957 1 94.88 82 GLY A O 1
ATOM 692 N N . HIS A 1 83 ? 18.219 15.094 -1.661 1 96.69 83 HIS A N 1
ATOM 693 C CA . HIS A 1 83 ? 17.641 13.984 -2.408 1 96.69 83 HIS A CA 1
ATOM 694 C C . HIS A 1 83 ? 17.359 12.797 -1.492 1 96.69 83 HIS A C 1
ATOM 696 O O . HIS A 1 83 ? 18.203 12.414 -0.683 1 96.69 83 HIS A O 1
ATOM 702 N N . SER A 1 84 ? 16.156 12.266 -1.63 1 97.31 84 SER A N 1
ATOM 703 C CA . SER A 1 84 ? 15.82 11.086 -0.843 1 97.31 84 SER A CA 1
ATOM 704 C C . SER A 1 84 ? 14.703 10.281 -1.499 1 97.31 84 SER A C 1
ATOM 706 O O . SER A 1 84 ? 13.969 10.805 -2.342 1 97.31 84 SER A O 1
ATOM 708 N N . ILE A 1 85 ? 14.703 9.047 -1.195 1 97.44 85 ILE A N 1
ATOM 709 C CA . ILE A 1 85 ? 13.617 8.148 -1.588 1 97.44 85 ILE A CA 1
ATOM 710 C C . ILE A 1 85 ? 12.898 7.641 -0.344 1 97.44 85 ILE A C 1
ATOM 712 O O . ILE A 1 85 ? 13.531 7.133 0.585 1 97.44 85 ILE A O 1
ATOM 716 N N . LEU A 1 86 ? 11.602 7.836 -0.311 1 98.25 86 LEU A N 1
ATOM 717 C CA . LEU A 1 86 ? 10.75 7.344 0.769 1 98.25 86 LEU A CA 1
ATOM 718 C C . LEU A 1 86 ? 9.898 6.168 0.302 1 98.25 86 LEU A C 1
ATOM 720 O O . LEU A 1 86 ? 9.305 6.215 -0.777 1 98.25 86 LEU A O 1
ATOM 724 N N . ASP A 1 87 ? 9.859 5.117 1.104 1 97.38 87 ASP A N 1
ATOM 725 C CA . ASP A 1 87 ? 9.047 3.938 0.834 1 97.38 87 ASP A CA 1
ATOM 726 C C . ASP A 1 87 ? 7.746 3.971 1.635 1 97.38 87 ASP A C 1
ATOM 728 O O . ASP A 1 87 ? 7.559 4.844 2.486 1 97.38 87 ASP A O 1
ATOM 732 N N . ALA A 1 88 ? 6.887 2.99 1.336 1 97.69 88 ALA A N 1
ATOM 733 C CA . ALA A 1 88 ? 5.609 2.893 2.043 1 97.69 88 ALA A CA 1
ATOM 734 C C . ALA A 1 88 ? 5.82 2.879 3.555 1 97.69 88 ALA A C 1
ATOM 736 O O . ALA A 1 88 ? 6.668 2.141 4.062 1 97.69 88 ALA A O 1
ATOM 737 N N . GLY A 1 89 ? 5.074 3.76 4.238 1 97.81 89 GLY A N 1
ATOM 738 C CA . GLY A 1 89 ? 5.168 3.873 5.688 1 97.81 89 GLY A CA 1
ATOM 739 C C . GLY A 1 89 ? 6.039 5.027 6.141 1 97.81 89 GLY A C 1
ATOM 740 O O . GLY A 1 89 ? 5.961 5.457 7.293 1 97.81 89 GLY A O 1
ATOM 741 N N . ASP A 1 90 ? 6.949 5.508 5.246 1 98.75 90 ASP A N 1
ATOM 742 C CA . ASP A 1 90 ? 7.809 6.641 5.574 1 98.75 90 ASP A CA 1
ATOM 743 C C . ASP A 1 90 ? 7.027 7.953 5.535 1 98.75 90 ASP A C 1
ATOM 745 O O . ASP A 1 90 ? 5.98 8.039 4.891 1 98.75 90 ASP A O 1
ATOM 749 N N . VAL A 1 91 ? 7.555 8.945 6.289 1 98.88 91 VAL A N 1
ATOM 750 C CA . VAL A 1 91 ? 6.953 10.281 6.344 1 98.88 91 VAL A CA 1
ATOM 751 C C . VAL A 1 91 ? 8.023 11.336 6.074 1 98.88 91 VAL A C 1
ATOM 753 O O . VAL A 1 91 ? 9.141 11.242 6.578 1 98.88 91 VAL A O 1
ATOM 756 N N . GLN A 1 92 ? 7.734 12.297 5.246 1 98.81 92 GLN A N 1
ATOM 757 C CA . GLN A 1 92 ? 8.586 13.477 5.117 1 98.81 92 GLN A CA 1
ATOM 758 C C . GLN A 1 92 ? 7.902 14.711 5.703 1 98.81 92 GLN A C 1
ATOM 760 O O . GLN A 1 92 ? 6.762 15.023 5.355 1 98.81 92 GLN A O 1
ATOM 765 N N . TYR A 1 93 ? 8.547 15.305 6.594 1 98.81 93 TYR A N 1
ATOM 766 C CA . TYR A 1 93 ? 8.188 16.609 7.141 1 98.81 93 TYR A CA 1
ATOM 767 C C . TYR A 1 93 ? 9 17.719 6.492 1 98.81 93 TYR A C 1
ATOM 769 O O . TYR A 1 93 ? 10.227 17.641 6.414 1 98.81 93 TYR A O 1
ATOM 777 N N . MET A 1 94 ? 8.281 18.75 5.945 1 98.69 94 MET A N 1
ATOM 778 C CA . MET A 1 94 ? 8.953 19.922 5.383 1 98.69 94 MET A CA 1
ATOM 779 C C . MET A 1 94 ? 8.453 21.203 6.039 1 98.69 94 MET A C 1
ATOM 781 O O . MET A 1 94 ? 7.246 21.422 6.133 1 98.69 94 MET A O 1
ATOM 785 N N . ASN A 1 95 ? 9.352 21.938 6.508 1 98.56 95 ASN A N 1
ATOM 786 C CA . ASN A 1 95 ? 9.07 23.344 6.789 1 98.56 95 ASN A CA 1
ATOM 787 C C . ASN A 1 95 ? 9.422 24.234 5.605 1 98.56 95 ASN A C 1
ATOM 789 O O . ASN A 1 95 ? 10.602 24.484 5.34 1 98.56 95 ASN A O 1
ATOM 793 N N . ALA A 1 96 ? 8.398 24.672 4.953 1 98 96 ALA A N 1
ATOM 794 C CA . ALA A 1 96 ? 8.688 25.594 3.857 1 98 96 ALA A CA 1
ATOM 795 C C . ALA A 1 96 ? 9.297 26.891 4.379 1 98 96 ALA A C 1
ATOM 797 O O . ALA A 1 96 ? 10.25 27.406 3.801 1 98 96 ALA A O 1
ATOM 798 N N . GLY A 1 97 ? 8.617 27.391 5.508 1 96.44 97 GLY A N 1
ATOM 799 C CA . GLY A 1 97 ? 9.102 28.656 6.039 1 96.44 97 GLY A CA 1
ATOM 800 C C . GLY A 1 97 ? 9.055 29.781 5.027 1 96.44 97 GLY A C 1
ATOM 801 O O . GLY A 1 97 ? 8.016 30.016 4.406 1 96.44 97 GLY A O 1
ATOM 802 N N . TRP A 1 98 ? 10.203 30.312 4.785 1 94.75 98 TRP A N 1
ATOM 803 C CA . TRP A 1 98 ? 10.281 31.516 3.98 1 94.75 98 TRP A CA 1
ATOM 804 C C . TRP A 1 98 ? 10.211 31.188 2.492 1 94.75 98 TRP A C 1
ATOM 806 O O . TRP A 1 98 ? 9.523 31.875 1.732 1 94.75 98 TRP A O 1
ATOM 816 N N . ALA A 1 99 ? 10.93 30.094 2.115 1 96.31 99 ALA A N 1
ATOM 817 C CA . ALA A 1 99 ? 10.984 29.844 0.676 1 96.31 99 ALA A CA 1
ATOM 818 C C . ALA A 1 99 ? 11.484 28.438 0.371 1 96.31 99 ALA A C 1
ATOM 820 O O . ALA A 1 99 ? 12.688 28.234 0.211 1 96.31 99 ALA A O 1
ATOM 821 N N . ALA A 1 100 ? 10.602 27.562 0.071 1 97.62 100 ALA A N 1
ATOM 822 C CA . ALA A 1 100 ? 10.977 26.219 -0.335 1 97.62 100 ALA A CA 1
ATOM 823 C C . ALA A 1 100 ? 10.773 26.016 -1.834 1 97.62 100 ALA A C 1
ATOM 825 O O . ALA A 1 100 ? 9.828 26.547 -2.416 1 97.62 100 ALA A O 1
ATOM 826 N N . ARG A 1 101 ? 11.586 25.344 -2.418 1 97.5 101 ARG A N 1
ATOM 827 C CA . ARG A 1 101 ? 11.453 24.859 -3.793 1 97.5 101 ARG A CA 1
ATOM 828 C C . ARG A 1 101 ? 11.875 23.406 -3.914 1 97.5 101 ARG A C 1
ATOM 830 O O . ARG A 1 101 ? 13.008 23.047 -3.584 1 97.5 101 ARG A O 1
ATOM 837 N N . HIS A 1 102 ? 10.984 22.531 -4.32 1 98.31 102 HIS A N 1
ATOM 838 C CA . HIS A 1 102 ? 11.234 21.094 -4.289 1 98.31 102 HIS A CA 1
ATOM 839 C C . HIS A 1 102 ? 10.344 20.359 -5.285 1 98.31 102 HIS A C 1
ATOM 841 O O . HIS A 1 102 ? 9.469 20.953 -5.906 1 98.31 102 HIS A O 1
ATOM 847 N N . ALA A 1 103 ? 10.719 19.125 -5.527 1 98.06 103 ALA A N 1
ATOM 848 C CA . ALA A 1 103 ? 9.93 18.203 -6.328 1 98.06 103 ALA A CA 1
ATOM 849 C C . ALA A 1 103 ? 9.617 16.922 -5.547 1 98.06 103 ALA A C 1
ATOM 851 O O . ALA A 1 103 ? 10.414 16.484 -4.719 1 98.06 103 ALA A O 1
ATOM 852 N N . GLU A 1 104 ? 8.453 16.422 -5.715 1 98.06 104 GLU A N 1
ATOM 853 C CA . GLU A 1 104 ? 7.977 15.148 -5.168 1 98.06 104 GLU A CA 1
ATOM 854 C C . GLU A 1 104 ? 7.441 14.242 -6.273 1 98.06 104 GLU A C 1
ATOM 856 O O . GLU A 1 104 ? 6.266 14.336 -6.637 1 98.06 104 GLU A O 1
ATOM 861 N N . GLU A 1 105 ? 8.25 13.281 -6.621 1 97.62 105 GLU A N 1
ATOM 862 C CA . GLU A 1 105 ? 7.965 12.5 -7.82 1 97.62 105 GLU A CA 1
ATOM 863 C C . GLU A 1 105 ? 7.938 11.008 -7.52 1 97.62 105 GLU A C 1
ATOM 865 O O . GLU A 1 105 ? 8.586 10.547 -6.574 1 97.62 105 GLU A O 1
ATOM 870 N N . ALA A 1 106 ? 7.137 10.281 -8.297 1 98.44 106 ALA A N 1
ATOM 871 C CA . ALA A 1 106 ? 7.254 8.828 -8.273 1 98.44 106 ALA A CA 1
ATOM 872 C C . ALA A 1 106 ? 8.594 8.375 -8.852 1 98.44 106 ALA A C 1
ATOM 874 O O . ALA A 1 106 ? 9.102 8.977 -9.797 1 98.44 106 ALA A O 1
ATOM 875 N N . VAL A 1 107 ? 9.188 7.316 -8.312 1 97.81 107 VAL A N 1
ATOM 876 C CA . VAL A 1 107 ? 10.438 6.766 -8.82 1 97.81 107 VAL A CA 1
ATOM 877 C C . VAL A 1 107 ? 10.172 5.953 -10.086 1 97.81 107 VAL A C 1
ATOM 879 O O . VAL A 1 107 ? 9.281 5.09 -10.102 1 97.81 107 VAL A O 1
ATOM 882 N N . ASP A 1 108 ? 10.875 6.215 -11.117 1 95.81 108 ASP A N 1
ATOM 883 C CA . ASP A 1 108 ? 10.805 5.465 -12.375 1 95.81 108 ASP A CA 1
ATOM 884 C C . ASP A 1 108 ? 9.367 5.336 -12.859 1 95.81 108 ASP A C 1
ATOM 886 O O . ASP A 1 108 ? 8.672 6.34 -13.023 1 95.81 108 ASP A O 1
ATOM 890 N N . ASP A 1 109 ? 8.844 4.141 -13.023 1 96.25 109 ASP A N 1
ATOM 891 C CA . ASP A 1 109 ? 7.508 3.904 -13.57 1 96.25 109 ASP A CA 1
ATOM 892 C C . ASP A 1 109 ? 6.496 3.633 -12.461 1 96.25 109 ASP A C 1
ATOM 894 O O . ASP A 1 109 ? 5.383 3.174 -12.727 1 96.25 109 ASP A O 1
ATOM 898 N N . ASP A 1 110 ? 6.875 3.947 -11.25 1 97.94 110 ASP A N 1
ATOM 899 C CA . ASP A 1 110 ? 5.969 3.707 -10.133 1 97.94 110 ASP A CA 1
ATOM 900 C C . ASP A 1 110 ? 4.68 4.508 -10.289 1 97.94 110 ASP A C 1
ATOM 902 O O . ASP A 1 110 ? 4.688 5.605 -10.859 1 97.94 110 ASP A O 1
ATOM 906 N N . LEU A 1 111 ? 3.598 3.99 -9.984 1 98.5 111 LEU A N 1
ATOM 907 C CA . LEU A 1 111 ? 2.363 4.668 -9.594 1 98.5 111 LEU A CA 1
ATOM 908 C C . LEU A 1 111 ? 2.199 4.676 -8.078 1 98.5 111 LEU A C 1
ATOM 910 O O . LEU A 1 111 ? 1.979 3.629 -7.469 1 98.5 111 LEU A O 1
ATOM 914 N N . ILE A 1 112 ? 2.305 5.887 -7.473 1 98.62 112 ILE A N 1
ATOM 915 C CA . ILE A 1 112 ? 2.443 5.91 -6.023 1 98.62 112 ILE A CA 1
ATOM 916 C C . ILE A 1 112 ? 1.177 6.484 -5.391 1 98.62 112 ILE A C 1
ATOM 918 O O . ILE A 1 112 ? 0.36 7.102 -6.078 1 98.62 112 ILE A O 1
ATOM 922 N N . HIS A 1 113 ? 0.923 6.199 -4.145 1 98.88 113 HIS A N 1
ATOM 923 C CA . HIS A 1 113 ? -0.219 6.578 -3.318 1 98.88 113 HIS A CA 1
ATOM 924 C C . HIS A 1 113 ? 0.233 7.277 -2.041 1 98.88 113 HIS A C 1
ATOM 926 O O . HIS A 1 113 ? 0.929 6.68 -1.215 1 98.88 113 HIS A O 1
ATOM 932 N N . THR A 1 114 ? -0.113 8.609 -1.909 1 98.94 114 THR A N 1
ATOM 933 C CA . THR A 1 114 ? 0.406 9.383 -0.786 1 98.94 114 THR A CA 1
ATOM 934 C C . THR A 1 114 ? -0.703 10.211 -0.144 1 98.94 114 THR A C 1
ATOM 936 O O . THR A 1 114 ? -1.769 10.398 -0.734 1 98.94 114 THR A O 1
ATOM 939 N N . LEU A 1 115 ? -0.475 10.594 1.066 1 98.94 115 LEU A N 1
ATOM 940 C CA . LEU A 1 115 ? -1.216 11.633 1.775 1 98.94 115 LEU A CA 1
ATOM 941 C C . LEU A 1 115 ? -0.319 12.828 2.08 1 98.94 115 LEU A C 1
ATOM 943 O O . LEU A 1 115 ? 0.787 12.664 2.602 1 98.94 115 LEU A O 1
ATOM 947 N N . GLN A 1 116 ? -0.767 14 1.757 1 98.94 116 GLN A N 1
ATOM 948 C CA . GLN A 1 116 ? -0.007 15.188 2.133 1 98.94 116 GLN A CA 1
ATOM 949 C C . GLN A 1 116 ? -0.873 16.172 2.918 1 98.94 116 GLN A C 1
ATOM 951 O O . GLN A 1 116 ? -1.89 16.656 2.414 1 98.94 116 GLN A O 1
ATOM 956 N N . LEU A 1 117 ? -0.445 16.406 4.09 1 98.94 117 LEU A N 1
ATOM 957 C CA . LEU A 1 117 ? -1.098 17.344 5.004 1 98.94 117 LEU A CA 1
ATOM 958 C C . LEU A 1 117 ? -0.391 18.688 5 1 98.94 117 LEU A C 1
ATOM 960 O O . LEU A 1 117 ? 0.831 18.766 5.152 1 98.94 117 LEU A O 1
ATOM 964 N N . TRP A 1 118 ? -1.146 19.766 4.754 1 98.94 118 TRP A N 1
ATOM 965 C CA . TRP A 1 118 ? -0.631 21.109 4.961 1 98.94 118 TRP A CA 1
ATOM 966 C C . TRP A 1 118 ? -0.864 21.562 6.398 1 98.94 118 TRP A C 1
ATOM 968 O O . TRP A 1 118 ? -1.982 21.484 6.91 1 98.94 118 TRP A O 1
ATOM 978 N N . LEU A 1 119 ? 0.165 21.969 7.023 1 98.88 119 LEU A N 1
ATOM 979 C CA . LEU A 1 119 ? 0.185 22.422 8.406 1 98.88 119 LEU A CA 1
ATOM 980 C C . LEU A 1 119 ? 0.614 23.891 8.484 1 98.88 119 LEU A C 1
ATOM 982 O O . LEU A 1 119 ? 1.729 24.234 8.086 1 98.88 119 LEU A O 1
ATOM 986 N N . ASN A 1 120 ? -0.23 24.734 8.992 1 98.75 120 ASN A N 1
ATOM 987 C CA . ASN A 1 120 ? 0.009 26.172 9.02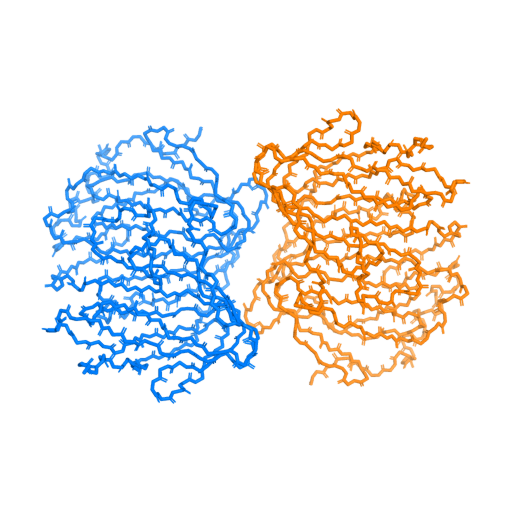3 1 98.75 120 ASN A CA 1
ATOM 988 C C . ASN A 1 120 ? 1.123 26.531 10 1 98.75 120 ASN A C 1
ATOM 990 O O . ASN A 1 120 ? 1.49 25.719 10.859 1 98.75 120 ASN A O 1
ATOM 994 N N . LEU A 1 121 ? 1.635 27.75 9.812 1 98.75 121 LEU A N 1
ATOM 995 C CA . LEU A 1 121 ? 2.572 28.375 10.734 1 98.75 121 LEU A CA 1
ATOM 996 C C . LEU A 1 121 ? 2 29.688 11.289 1 98.75 121 LEU A C 1
ATOM 998 O O . LEU A 1 121 ? 1.329 30.422 10.57 1 98.75 121 LEU A O 1
ATOM 1002 N N . PRO A 1 122 ? 2.289 29.938 12.594 1 98.56 122 PRO A N 1
ATOM 1003 C CA . PRO A 1 122 ? 2.014 31.312 13.023 1 98.56 122 PRO A CA 1
ATOM 1004 C C . PRO A 1 122 ? 2.859 32.344 12.273 1 98.56 122 PRO A C 1
ATOM 1006 O O . PRO A 1 122 ? 3.947 32.031 11.797 1 98.56 122 PRO A O 1
ATOM 1009 N N . LYS A 1 123 ? 2.369 33.531 12.242 1 98.19 123 LYS A N 1
ATOM 1010 C CA . LYS A 1 123 ? 3.018 34.625 11.508 1 98.19 123 LYS A CA 1
ATOM 1011 C C . LYS A 1 123 ? 4.5 34.688 11.867 1 98.19 123 LYS A C 1
ATOM 1013 O O . LYS A 1 123 ? 5.344 34.875 10.984 1 98.19 123 LYS A O 1
ATOM 1018 N N . THR A 1 124 ? 4.867 34.531 13.07 1 97.94 124 THR A N 1
ATOM 1019 C CA . THR A 1 124 ? 6.223 34.719 13.57 1 97.94 124 THR A CA 1
ATOM 1020 C C . THR A 1 124 ? 7.164 33.656 13.031 1 97.94 124 THR A C 1
ATOM 1022 O O . THR A 1 124 ? 8.383 33.812 13.062 1 97.94 124 THR A O 1
ATOM 1025 N N . LEU A 1 125 ? 6.617 32.594 12.523 1 98.56 125 LEU A N 1
ATOM 1026 C CA . LEU A 1 125 ? 7.465 31.469 12.094 1 98.56 125 LEU A CA 1
ATOM 1027 C C . LEU A 1 125 ? 7.473 31.359 10.578 1 98.56 125 LEU A C 1
ATOM 1029 O O . LEU A 1 125 ? 8.18 30.5 10.023 1 98.56 125 LEU A O 1
ATOM 1033 N N . LYS A 1 126 ? 6.754 32.188 9.812 1 98.31 126 LYS A N 1
ATOM 1034 C CA . LYS A 1 126 ? 6.629 32.031 8.367 1 98.31 126 LYS A CA 1
ATOM 1035 C C . LYS A 1 126 ? 7.895 32.531 7.656 1 98.31 126 LYS A C 1
ATOM 1037 O O . LYS A 1 126 ? 8.07 32.281 6.461 1 98.31 126 LYS A O 1
ATOM 1042 N N . THR A 1 127 ? 8.828 33.062 8.43 1 96.19 127 THR A N 1
ATOM 1043 C CA . THR A 1 127 ? 10.086 33.531 7.844 1 96.19 127 THR A CA 1
ATOM 1044 C C . THR A 1 127 ? 11.234 32.594 8.242 1 96.19 127 THR A C 1
ATOM 1046 O O . THR A 1 127 ? 12.398 32.938 8.023 1 96.19 127 THR A O 1
ATOM 1049 N N . THR A 1 128 ? 10.922 31.484 8.867 1 98.12 128 THR A N 1
ATOM 1050 C CA . THR A 1 128 ? 11.953 30.531 9.273 1 98.12 128 THR A CA 1
ATOM 1051 C C . THR A 1 128 ? 12.617 29.906 8.047 1 98.12 128 THR A C 1
ATOM 1053 O O . THR A 1 128 ? 12.086 29.984 6.941 1 98.12 128 THR A O 1
ATOM 1056 N N . THR A 1 129 ? 13.844 29.328 8.32 1 97.19 129 THR A N 1
ATOM 1057 C CA . THR A 1 129 ? 14.609 28.672 7.266 1 97.19 129 THR A CA 1
ATOM 1058 C C . THR A 1 129 ? 13.938 27.359 6.852 1 97.19 129 THR A C 1
ATOM 1060 O O . THR A 1 129 ? 13.445 26.609 7.703 1 97.19 129 THR A O 1
ATOM 1063 N N . THR A 1 130 ? 13.938 27.156 5.539 1 97.69 130 THR A N 1
ATOM 1064 C CA . THR A 1 130 ? 13.398 25.922 4.984 1 97.69 130 THR A CA 1
ATOM 1065 C C . THR A 1 130 ? 14.156 24.703 5.523 1 97.69 130 THR A C 1
ATOM 1067 O O . THR A 1 130 ? 15.383 24.734 5.648 1 97.69 130 THR A O 1
ATOM 1070 N N . SER A 1 131 ? 13.438 23.672 5.848 1 97.56 131 SER A N 1
ATOM 1071 C CA . SER A 1 131 ? 14.07 22.438 6.273 1 97.56 131 SER A CA 1
ATOM 1072 C C . SER A 1 131 ? 13.242 21.219 5.883 1 97.56 131 SER A C 1
ATOM 1074 O O . SER A 1 131 ? 12.031 21.328 5.676 1 97.56 131 SER A O 1
ATOM 1076 N N . TYR A 1 132 ? 13.914 20.094 5.695 1 97.81 132 TYR A N 1
ATOM 1077 C CA . TYR A 1 132 ? 13.32 18.812 5.375 1 97.81 132 TYR A CA 1
ATOM 1078 C C . TYR A 1 132 ? 13.758 17.734 6.375 1 97.81 132 TYR A C 1
ATOM 1080 O O . TYR A 1 132 ? 14.93 17.688 6.766 1 97.81 132 TYR A O 1
ATOM 1088 N N . GLN A 1 133 ? 12.805 16.922 6.816 1 98.38 133 GLN A N 1
ATOM 1089 C CA . GLN A 1 133 ? 13.102 15.797 7.691 1 98.38 133 GLN A CA 1
ATOM 1090 C C . GLN A 1 133 ? 12.383 14.531 7.223 1 98.38 133 GLN A C 1
ATOM 1092 O O . GLN A 1 133 ? 11.156 14.508 7.148 1 98.38 133 GLN A O 1
ATOM 1097 N N . ASN A 1 134 ? 13.188 13.523 6.898 1 98.5 134 ASN A N 1
ATOM 1098 C CA . ASN A 1 134 ? 12.609 12.203 6.664 1 98.5 134 ASN A CA 1
ATOM 1099 C C . ASN A 1 134 ? 12.477 11.406 7.957 1 98.5 134 ASN A C 1
ATOM 1101 O O . ASN A 1 134 ? 13.422 11.344 8.75 1 98.5 134 ASN A O 1
ATOM 1105 N N . VAL A 1 135 ? 11.305 10.898 8.203 1 98.62 135 VAL A N 1
ATOM 1106 C CA . VAL A 1 135 ? 11.078 9.914 9.25 1 98.62 135 VAL A CA 1
ATOM 1107 C C . VAL A 1 135 ? 10.805 8.547 8.625 1 98.62 135 VAL A C 1
ATOM 1109 O O . VAL A 1 135 ? 9.672 8.242 8.258 1 98.62 135 VAL A O 1
ATOM 1112 N N . TYR A 1 136 ? 11.859 7.766 8.57 1 97.88 136 TYR A N 1
ATOM 1113 C CA . TYR A 1 136 ? 11.68 6.41 8.055 1 97.88 136 TYR A CA 1
ATOM 1114 C C . TYR A 1 136 ? 10.891 5.559 9.047 1 97.88 136 TYR A C 1
ATOM 1116 O O . TYR A 1 136 ? 11.016 5.734 10.258 1 97.88 136 TYR A O 1
ATOM 1124 N N . VAL A 1 137 ? 10.133 4.633 8.539 1 97.62 137 VAL A N 1
ATOM 1125 C CA . VAL A 1 137 ? 9.156 3.889 9.336 1 97.62 137 VAL A CA 1
ATOM 1126 C C . VAL A 1 137 ? 9.867 3.166 10.477 1 97.62 137 VAL A C 1
ATOM 1128 O O . VAL A 1 137 ? 9.312 3.029 11.57 1 97.62 137 VAL A O 1
ATOM 1131 N N . GLU A 1 138 ? 11.078 2.725 10.281 1 95.44 138 GLU A N 1
ATOM 1132 C CA . GLU A 1 138 ? 11.805 1.973 11.297 1 95.44 138 GLU A CA 1
ATOM 1133 C C . GLU A 1 138 ? 12.266 2.885 12.438 1 95.44 138 GLU A C 1
ATOM 1135 O O . GLU A 1 138 ? 12.625 2.408 13.516 1 95.44 138 GLU A O 1
ATOM 1140 N N . GLU A 1 139 ? 12.25 4.203 12.172 1 97.38 139 GLU A N 1
ATOM 1141 C CA . GLU A 1 139 ? 12.648 5.164 13.195 1 97.38 139 GLU A CA 1
ATOM 1142 C C . GLU A 1 139 ? 11.469 5.535 14.094 1 97.38 139 GLU A C 1
ATOM 1144 O O . GLU A 1 139 ? 11.656 6.078 15.188 1 97.38 139 GLU A O 1
ATOM 1149 N N . ALA A 1 140 ? 10.273 5.375 13.617 1 98.5 140 ALA A N 1
ATOM 1150 C CA . ALA A 1 140 ? 9.07 5.664 14.391 1 98.5 140 ALA A CA 1
ATOM 1151 C C . ALA A 1 140 ? 8.742 4.52 15.344 1 98.5 140 ALA A C 1
ATOM 1153 O O . ALA A 1 140 ? 8.484 3.395 14.906 1 98.5 140 ALA A O 1
ATOM 1154 N N . PRO A 1 141 ? 8.719 4.766 16.625 1 98.69 141 PRO A N 1
ATOM 1155 C CA . PRO A 1 141 ? 8.484 3.686 17.594 1 98.69 141 PRO A CA 1
ATOM 1156 C C . PRO A 1 141 ? 7.145 2.986 17.375 1 98.69 141 PRO A C 1
ATOM 1158 O O . PRO A 1 141 ? 6.145 3.641 17.062 1 98.69 141 PRO A O 1
ATOM 1161 N N . LEU A 1 142 ? 7.203 1.71 17.547 1 98.12 142 LEU A N 1
ATOM 1162 C CA . LEU A 1 142 ? 6.016 0.866 17.5 1 98.12 142 LEU A CA 1
ATOM 1163 C C . LEU A 1 142 ? 5.656 0.348 18.875 1 98.12 142 LEU A C 1
ATOM 1165 O O . LEU A 1 142 ? 6.434 -0.387 19.5 1 98.12 142 LEU A O 1
ATOM 1169 N N . VAL A 1 143 ? 4.488 0.689 19.344 1 98.69 143 VAL A N 1
ATOM 1170 C CA . VAL A 1 143 ? 4.059 0.308 20.688 1 98.69 143 VAL A CA 1
ATOM 1171 C C . VAL A 1 143 ? 2.965 -0.754 20.594 1 98.69 143 VAL A C 1
ATOM 1173 O O . VAL A 1 143 ? 1.889 -0.5 20.047 1 98.69 143 VAL A O 1
ATOM 1176 N N . PRO A 1 144 ? 3.215 -1.933 21.141 1 98.06 144 PRO A N 1
ATOM 1177 C CA . PRO A 1 144 ? 2.133 -2.916 21.188 1 98.06 144 PRO A CA 1
ATOM 1178 C C . PRO A 1 144 ? 1.011 -2.504 22.141 1 98.06 144 PRO A C 1
ATOM 1180 O O . PRO A 1 144 ? 1.274 -1.927 23.203 1 98.06 144 PRO A O 1
ATOM 1183 N N . ILE A 1 145 ? -0.154 -2.723 21.719 1 98.19 145 ILE A N 1
ATOM 1184 C CA . ILE A 1 145 ? -1.336 -2.57 22.562 1 98.19 145 ILE A CA 1
ATOM 1185 C C . ILE A 1 145 ? -2.205 -3.822 22.469 1 98.19 145 ILE A C 1
ATOM 1187 O O . ILE A 1 145 ? -1.938 -4.707 21.641 1 98.19 145 ILE A O 1
ATOM 1191 N N . ASP A 1 146 ? -3.199 -3.949 23.297 1 97.81 146 ASP A N 1
ATOM 1192 C CA . ASP A 1 146 ? -4.09 -5.102 23.234 1 97.81 146 ASP A CA 1
ATOM 1193 C C . ASP A 1 146 ? -4.84 -5.137 21.906 1 97.81 146 ASP A C 1
ATOM 1195 O O . ASP A 1 146 ? -5.602 -4.219 21.594 1 97.81 146 ASP A O 1
ATOM 1199 N N . GLY A 1 147 ? -4.543 -6.117 21.141 1 97.94 147 GLY A N 1
ATOM 1200 C CA . GLY A 1 147 ? -5.23 -6.289 19.859 1 97.94 147 GLY A CA 1
ATOM 1201 C C . GLY A 1 147 ? -4.664 -5.422 18.75 1 97.94 147 GLY A C 1
ATOM 1202 O O . GLY A 1 147 ? -5.348 -5.145 17.766 1 97.94 147 GLY A O 1
ATOM 1203 N N . GLY A 1 148 ? -3.477 -4.91 18.938 1 98.06 148 GLY A N 1
ATOM 1204 C CA . GLY A 1 148 ? -2.928 -4.09 17.859 1 98.06 148 GLY A CA 1
ATOM 1205 C C . GLY A 1 148 ? -1.619 -3.422 18.234 1 98.06 148 GLY A C 1
ATOM 1206 O O . GLY A 1 148 ? -0.854 -3.949 19.047 1 98.06 148 GLY A O 1
ATOM 1207 N N . HIS A 1 149 ? -1.326 -2.33 17.562 1 98.62 149 HIS A N 1
ATOM 1208 C CA . HIS A 1 149 ? -0.136 -1.529 17.828 1 98.62 149 HIS A CA 1
ATOM 1209 C C . HIS A 1 149 ? -0.322 -0.093 17.344 1 98.62 149 HIS A C 1
ATOM 1211 O O . HIS A 1 149 ? -1.22 0.19 16.547 1 98.62 149 HIS A O 1
ATOM 1217 N N . VAL A 1 150 ? 0.517 0.771 17.891 1 98.81 150 VAL A N 1
ATOM 1218 C CA . VAL A 1 150 ? 0.529 2.188 17.531 1 98.81 150 VAL A CA 1
ATOM 1219 C C . VAL A 1 150 ? 1.934 2.602 17.094 1 98.81 150 VAL A C 1
ATOM 1221 O O . VAL A 1 150 ? 2.898 2.418 17.844 1 98.81 150 VAL A O 1
ATOM 1224 N N . ARG A 1 151 ? 2.045 3.096 15.906 1 98.88 151 ARG A N 1
ATOM 1225 C CA . ARG A 1 151 ? 3.279 3.725 15.453 1 98.88 151 ARG A CA 1
ATOM 1226 C C . ARG A 1 151 ? 3.246 5.23 15.68 1 98.88 151 ARG A C 1
ATOM 1228 O O . ARG A 1 151 ? 2.307 5.91 15.258 1 98.88 151 ARG A O 1
ATOM 1235 N N . VAL A 1 152 ? 4.25 5.742 16.312 1 98.94 152 VAL A N 1
ATOM 1236 C CA . VAL A 1 152 ? 4.234 7.145 16.703 1 98.94 152 VAL A CA 1
ATOM 1237 C C . VAL A 1 152 ? 5.254 7.93 15.891 1 98.94 152 VAL A C 1
ATOM 1239 O O . VAL A 1 152 ? 6.461 7.758 16.062 1 98.94 152 VAL A O 1
ATOM 1242 N N . TYR A 1 153 ? 4.789 8.82 15.031 1 98.94 153 TYR A N 1
ATOM 1243 C CA . TYR A 1 153 ? 5.66 9.625 14.18 1 98.94 153 TYR A CA 1
ATOM 1244 C C . TYR A 1 153 ? 6.004 10.953 14.844 1 98.94 153 TYR A C 1
ATOM 1246 O O . TYR A 1 153 ? 7.094 11.492 14.633 1 98.94 153 TYR A O 1
ATOM 1254 N N . SER A 1 154 ? 5.031 11.484 15.609 1 98.88 154 SER A N 1
ATOM 1255 C CA . SER A 1 154 ? 5.219 12.797 16.234 1 98.88 154 SER A CA 1
ATOM 1256 C C . SER A 1 154 ? 4.469 12.891 17.547 1 98.88 154 SER A C 1
ATOM 1258 O O . SER A 1 154 ? 3.363 12.359 17.688 1 98.88 154 SER A O 1
ATOM 1260 N N . GLY A 1 155 ? 5.086 13.617 18.484 1 98.69 155 GLY A N 1
ATOM 1261 C CA . GLY A 1 155 ? 4.449 13.867 19.766 1 98.69 155 GLY A CA 1
ATOM 1262 C C . GLY A 1 155 ? 4.641 12.734 20.766 1 98.69 155 GLY A C 1
ATOM 1263 O O . GLY A 1 155 ? 5.344 11.766 20.484 1 98.69 155 GLY A O 1
ATOM 1264 N N . ASP A 1 156 ? 4.102 12.953 21.969 1 98.19 156 ASP A N 1
ATOM 1265 C CA . ASP A 1 156 ? 4.121 11.953 23.031 1 98.19 156 ASP A CA 1
ATOM 1266 C C . ASP A 1 156 ? 2.828 11.141 23.047 1 98.19 156 ASP A C 1
ATOM 1268 O O . ASP A 1 156 ? 1.779 11.648 23.453 1 98.19 156 ASP A O 1
ATOM 1272 N N . ILE A 1 157 ? 2.932 9.938 22.609 1 98.31 157 ILE A N 1
ATOM 1273 C CA . ILE A 1 157 ? 1.783 9.047 22.484 1 98.31 157 ILE A CA 1
ATOM 1274 C C . ILE A 1 157 ? 2.145 7.664 23.016 1 98.31 157 ILE A C 1
ATOM 1276 O O . ILE A 1 157 ? 3.207 7.129 22.703 1 98.31 157 ILE A O 1
ATOM 1280 N N . ALA A 1 158 ? 1.316 7.125 23.844 1 97.88 158 ALA A N 1
ATOM 1281 C CA . ALA A 1 158 ? 1.454 5.75 24.328 1 97.88 158 ALA A CA 1
ATOM 1282 C C . ALA A 1 158 ? 2.801 5.547 25.016 1 97.88 158 ALA A C 1
ATOM 1284 O O . ALA A 1 158 ? 3.424 4.492 24.859 1 97.88 158 ALA A O 1
ATOM 1285 N N . GLY A 1 159 ? 3.289 6.57 25.578 1 98.25 159 GLY A N 1
ATOM 1286 C CA . GLY A 1 159 ? 4.465 6.465 26.422 1 98.25 159 GLY A CA 1
ATOM 1287 C C . GLY A 1 159 ? 5.766 6.684 25.672 1 98.25 159 GLY A C 1
ATOM 1288 O O . GLY A 1 159 ? 6.848 6.559 26.25 1 98.25 159 GLY A O 1
ATOM 1289 N N . VAL A 1 160 ? 5.695 7.008 24.359 1 98.75 160 VAL A N 1
ATOM 1290 C CA . VAL A 1 160 ? 6.914 7.238 23.594 1 98.75 160 VAL A CA 1
ATOM 1291 C C . VAL A 1 160 ? 6.801 8.555 22.828 1 98.75 160 VAL A C 1
ATOM 1293 O O . VAL A 1 160 ? 5.707 9.102 22.688 1 98.75 160 VAL A O 1
ATOM 1296 N N . THR A 1 161 ? 7.93 9.094 22.391 1 98.62 161 THR A N 1
ATOM 1297 C CA . THR A 1 161 ? 7.977 10.336 21.641 1 98.62 161 THR A CA 1
ATOM 1298 C C . THR A 1 161 ? 8.352 10.062 20.172 1 98.62 161 THR A C 1
ATOM 1300 O O . THR A 1 161 ? 9.352 9.398 19.906 1 98.62 161 THR A O 1
ATOM 1303 N N . GLY A 1 162 ? 7.574 10.531 19.266 1 98.75 162 GLY A N 1
ATOM 1304 C CA . GLY A 1 162 ? 7.895 10.398 17.859 1 98.75 162 GLY A CA 1
ATOM 1305 C C . GLY A 1 162 ? 9.086 11.242 17.438 1 98.75 162 GLY A C 1
ATOM 1306 O O . GLY A 1 162 ? 9.367 12.273 18.047 1 98.75 162 GLY A O 1
ATOM 1307 N N . PRO A 1 163 ? 9.711 10.883 16.391 1 98.88 163 PRO A N 1
ATOM 1308 C CA . PRO A 1 163 ? 10.961 11.539 16 1 98.88 163 PRO A CA 1
ATOM 1309 C C . PRO A 1 163 ? 10.734 12.844 15.242 1 98.88 163 PRO A C 1
ATOM 1311 O O . PRO A 1 163 ? 11.664 13.648 15.109 1 98.88 163 PRO A O 1
ATOM 1314 N N . MET A 1 164 ? 9.57 13.062 14.68 1 98.69 164 MET A N 1
ATOM 1315 C CA . MET A 1 164 ? 9.352 14.266 13.875 1 98.69 164 MET A CA 1
ATOM 1316 C C . MET A 1 164 ? 9.477 15.523 14.727 1 98.69 164 MET A C 1
ATOM 1318 O O . MET A 1 164 ? 8.875 15.617 15.805 1 98.69 164 MET A O 1
ATOM 1322 N N . ASP A 1 165 ? 10.227 16.438 14.25 1 97.56 165 ASP A N 1
ATOM 1323 C CA . ASP A 1 165 ? 10.508 17.672 14.977 1 97.56 165 ASP A CA 1
ATOM 1324 C C . ASP A 1 165 ? 9.781 18.859 14.344 1 97.56 165 ASP A C 1
ATOM 1326 O O . ASP A 1 165 ? 10.414 19.766 13.789 1 97.56 165 ASP A O 1
ATOM 1330 N N . SER A 1 166 ? 8.523 18.906 14.539 1 97.19 166 SER A N 1
ATOM 1331 C CA . SER A 1 166 ? 7.695 19.953 13.953 1 97.19 166 SER A CA 1
ATOM 1332 C C . SER A 1 166 ? 7.871 21.281 14.688 1 97.19 166 SER A C 1
ATOM 1334 O O . SER A 1 166 ? 8.031 21.297 15.914 1 97.19 166 SER A O 1
ATOM 1336 N N . LEU A 1 167 ? 7.781 22.406 13.969 1 98.19 167 LEU A N 1
ATOM 1337 C CA . LEU A 1 167 ? 7.957 23.719 14.555 1 98.19 167 LEU A CA 1
ATOM 1338 C C . LEU A 1 167 ? 6.777 24.078 15.453 1 98.19 167 LEU A C 1
ATOM 1340 O O . LEU A 1 167 ? 6.895 24.953 16.328 1 98.19 167 LEU A O 1
ATOM 1344 N N . VAL A 1 168 ? 5.625 23.516 15.211 1 98.25 168 VAL A N 1
ATOM 1345 C CA . VAL A 1 168 ? 4.434 23.734 16.031 1 98.25 168 VAL A CA 1
ATOM 1346 C C . VAL A 1 168 ? 4.008 22.422 16.672 1 98.25 168 VAL A C 1
ATOM 1348 O O . VAL A 1 168 ? 4.348 21.344 16.188 1 98.25 168 VAL A O 1
ATOM 1351 N N . PRO A 1 169 ? 3.316 22.516 17.75 1 98 169 PRO A N 1
ATOM 1352 C CA . PRO A 1 169 ? 2.963 21.281 18.453 1 98 169 PRO A CA 1
ATOM 1353 C C . PRO A 1 169 ? 1.943 20.438 17.703 1 98 169 PRO A C 1
ATOM 1355 O O . PRO A 1 169 ? 0.806 20.875 17.5 1 98 169 PRO A O 1
ATOM 1358 N N . ILE A 1 170 ? 2.34 19.219 17.359 1 98.81 170 ILE A N 1
ATOM 1359 C CA . ILE A 1 170 ? 1.425 18.281 16.719 1 98.81 170 ILE A CA 1
ATOM 1360 C C . ILE A 1 170 ? 1.68 16.859 17.234 1 98.81 170 ILE A C 1
ATOM 1362 O O . ILE A 1 170 ? 2.715 16.594 17.859 1 98.81 170 ILE A O 1
ATOM 1366 N N . THR A 1 171 ? 0.72 16 17.078 1 98.88 171 THR A N 1
ATOM 1367 C CA . THR A 1 171 ? 0.915 14.562 17.172 1 98.88 171 THR A CA 1
ATOM 1368 C C . THR A 1 171 ? 0.507 13.875 15.883 1 98.88 171 THR A C 1
ATOM 1370 O O . THR A 1 171 ? -0.336 14.375 15.141 1 98.88 171 THR A O 1
ATOM 1373 N N . MET A 1 172 ? 1.152 12.773 15.602 1 98.94 172 MET A N 1
ATOM 1374 C CA . MET A 1 172 ? 0.825 11.906 14.469 1 98.94 172 MET A CA 1
ATOM 1375 C C . MET A 1 172 ? 1.08 10.445 14.812 1 98.94 172 MET A C 1
ATOM 1377 O O . MET A 1 172 ? 2.191 10.078 15.195 1 98.94 172 MET A O 1
ATOM 1381 N N . SER A 1 173 ? 0.07 9.641 14.664 1 98.94 173 SER A N 1
ATOM 1382 C CA . SER A 1 173 ? 0.214 8.219 14.922 1 98.94 173 SER A CA 1
ATOM 1383 C C . SER A 1 173 ? -0.552 7.387 13.898 1 98.94 173 SER A C 1
ATOM 1385 O O . SER A 1 173 ? -1.521 7.867 13.305 1 98.94 173 SER A O 1
ATOM 1387 N N . GLU A 1 174 ? -0.05 6.246 13.633 1 98.94 174 GLU A N 1
ATOM 1388 C CA . GLU A 1 174 ? -0.752 5.191 12.914 1 98.94 174 GLU A CA 1
ATOM 1389 C C . GLU A 1 174 ? -1.21 4.086 13.859 1 98.94 174 GLU A C 1
ATOM 1391 O O . GLU A 1 174 ? -0.396 3.494 14.57 1 98.94 174 GLU A O 1
ATOM 1396 N N . VAL A 1 175 ? -2.525 3.812 13.883 1 98.94 175 VAL A N 1
ATOM 1397 C CA . VAL A 1 175 ? -3.086 2.818 14.797 1 98.94 175 VAL A CA 1
ATOM 1398 C C . VAL A 1 175 ? -3.605 1.623 14 1 98.94 175 VAL A C 1
ATOM 1400 O O . VAL A 1 175 ? -4.383 1.787 13.055 1 98.94 175 VAL A O 1
ATOM 1403 N N . SER A 1 176 ? -3.172 0.458 14.328 1 98.69 176 SER A N 1
ATOM 1404 C CA . SER A 1 176 ? -3.654 -0.798 13.766 1 98.69 176 SER A CA 1
ATOM 1405 C C . SER A 1 176 ? -4.355 -1.644 14.82 1 98.69 176 SER A C 1
ATOM 1407 O O . SER A 1 176 ? -3.803 -1.892 15.898 1 98.69 176 SER A O 1
ATOM 1409 N N . LEU A 1 177 ? -5.582 -2.094 14.531 1 98.75 177 LEU A N 1
ATOM 1410 C CA . LEU A 1 177 ? -6.375 -2.863 15.484 1 98.75 177 LEU A CA 1
ATOM 1411 C C . LEU A 1 177 ? -6.938 -4.121 14.828 1 98.75 177 LEU A C 1
ATOM 1413 O O . LEU A 1 177 ? -7.375 -4.086 13.68 1 98.75 177 LEU A O 1
ATOM 1417 N N . GLN A 1 178 ? -6.863 -5.188 15.57 1 98.19 178 GLN A N 1
ATOM 1418 C CA . GLN A 1 178 ? -7.594 -6.387 15.18 1 98.19 178 GLN A CA 1
ATOM 1419 C C . GLN A 1 178 ? -9.102 -6.18 15.312 1 98.19 178 GLN A C 1
ATOM 1421 O O . GLN A 1 178 ? -9.547 -5.305 16.062 1 98.19 178 GLN A O 1
ATOM 1426 N N . SER A 1 179 ? -9.781 -7 14.562 1 98.12 179 SER A N 1
ATOM 1427 C CA . SER A 1 179 ? -11.234 -6.953 14.703 1 98.12 179 SER A CA 1
ATOM 1428 C C . SER A 1 179 ? -11.664 -7.152 16.156 1 98.12 179 SER A C 1
ATOM 1430 O O . SER A 1 179 ? -11.164 -8.047 16.828 1 98.12 179 SER A O 1
ATOM 1432 N N . GLY A 1 180 ? -12.469 -6.258 16.625 1 98.56 180 GLY A N 1
ATOM 1433 C CA . GLY A 1 180 ? -13.008 -6.371 17.984 1 98.56 180 GLY A CA 1
ATOM 1434 C C . GLY A 1 180 ? -12.172 -5.652 19.016 1 98.56 180 GLY A C 1
ATOM 1435 O O . GLY A 1 180 ? -12.625 -5.418 20.141 1 98.56 180 GLY A O 1
ATOM 1436 N N . ALA A 1 181 ? -10.984 -5.238 18.688 1 98.75 181 ALA A N 1
ATOM 1437 C CA . ALA A 1 181 ? -10.086 -4.605 19.641 1 98.75 181 ALA A CA 1
ATOM 1438 C C . ALA A 1 181 ? -10.523 -3.178 19.953 1 98.75 181 ALA A C 1
ATOM 1440 O O . ALA A 1 181 ? -11.07 -2.49 19.094 1 98.75 181 ALA A O 1
ATOM 1441 N N . ALA A 1 182 ? -10.289 -2.775 21.125 1 98.62 182 ALA A N 1
ATOM 1442 C CA . ALA A 1 182 ? -10.523 -1.403 21.578 1 98.62 182 ALA A CA 1
ATOM 1443 C C . ALA A 1 182 ? -9.219 -0.741 22.016 1 98.62 182 ALA A C 1
ATOM 1445 O O . ALA A 1 182 ? -8.297 -1.417 22.469 1 98.62 182 ALA A O 1
ATOM 1446 N N . TYR A 1 183 ? -9.141 0.583 21.859 1 98.75 183 TYR A N 1
ATOM 1447 C CA . TYR A 1 183 ? -7.945 1.343 22.203 1 98.75 183 TYR A CA 1
ATOM 1448 C C . TYR A 1 183 ? -8.305 2.77 22.609 1 98.75 183 TYR A C 1
ATOM 1450 O O . TYR A 1 183 ? -9.172 3.391 22 1 98.75 183 TYR A O 1
ATOM 1458 N N . GLU A 1 184 ? -7.715 3.156 23.688 1 98.69 184 GLU A N 1
ATOM 1459 C CA . GLU A 1 184 ? -7.828 4.547 24.109 1 98.69 184 GLU A CA 1
ATOM 1460 C C . GLU A 1 184 ? -6.59 5.348 23.719 1 98.69 184 GLU A C 1
ATOM 1462 O O . GLU A 1 184 ? -5.504 5.137 24.266 1 98.69 184 GLU A O 1
ATOM 1467 N N . HIS A 1 185 ? -6.746 6.297 22.828 1 98.75 185 HIS A N 1
ATOM 1468 C CA . HIS A 1 185 ? -5.684 7.156 22.312 1 98.75 185 HIS A CA 1
ATOM 1469 C C . HIS A 1 185 ? -5.648 8.492 23.062 1 98.75 185 HIS A C 1
ATOM 1471 O O . HIS A 1 185 ? -6.625 9.25 23.031 1 98.75 185 HIS A O 1
ATOM 1477 N N . ILE A 1 186 ? -4.516 8.75 23.688 1 98.75 186 ILE A N 1
ATOM 1478 C CA . ILE A 1 186 ? -4.418 9.93 24.531 1 98.75 186 ILE A CA 1
ATOM 1479 C C . ILE A 1 186 ? -3.689 11.047 23.797 1 98.75 186 ILE A C 1
ATOM 1481 O O . ILE A 1 186 ? -2.568 10.852 23.312 1 98.75 186 ILE A O 1
ATOM 1485 N N . ILE A 1 187 ? -4.316 12.242 23.703 1 98.5 187 ILE A N 1
ATOM 1486 C CA . ILE A 1 187 ? -3.707 13.406 23.078 1 98.5 187 ILE A CA 1
ATOM 1487 C C . ILE A 1 187 ? -4.035 14.656 23.891 1 98.5 187 ILE A C 1
ATOM 1489 O O . ILE A 1 187 ? -4.941 14.641 24.734 1 98.5 187 ILE A O 1
ATOM 1493 N N . PRO A 1 188 ? -3.33 15.742 23.672 1 98.31 188 PRO A N 1
ATOM 1494 C CA . PRO A 1 188 ? -3.627 16.969 24.422 1 98.31 188 PRO A CA 1
ATOM 1495 C C . PRO A 1 188 ? -5.055 17.469 24.203 1 98.31 188 PRO A C 1
ATOM 1497 O O . PRO A 1 188 ? -5.551 17.453 23.078 1 98.31 188 PRO A O 1
ATOM 1500 N N . THR A 1 189 ? -5.695 17.938 25.266 1 98.38 189 THR A N 1
ATOM 1501 C CA . THR A 1 189 ? -7.09 18.359 25.234 1 98.38 189 THR A CA 1
ATOM 1502 C C . THR A 1 189 ? -7.25 19.594 24.359 1 98.38 189 THR A C 1
ATOM 1504 O O . THR A 1 189 ? -8.273 19.766 23.688 1 98.38 189 THR A O 1
ATOM 1507 N N . ASN A 1 190 ? -6.25 20.422 24.312 1 98.31 190 ASN A N 1
ATOM 1508 C CA . ASN A 1 190 ? -6.363 21.703 23.625 1 98.31 190 ASN A CA 1
ATOM 1509 C C . ASN A 1 190 ? -5.949 21.594 22.172 1 98.31 190 ASN A C 1
ATOM 1511 O O . ASN A 1 190 ? -5.895 22.609 21.453 1 98.31 190 ASN A O 1
ATOM 1515 N N . HIS A 1 191 ? -5.594 20.406 21.703 1 98.75 191 HIS A N 1
ATOM 1516 C CA . HIS A 1 191 ? -5.309 20.188 20.297 1 98.75 191 HIS A CA 1
ATOM 1517 C C . HIS A 1 191 ? -6.594 19.969 19.5 1 98.75 191 HIS A C 1
ATOM 1519 O O . HIS A 1 191 ? -7.488 19.25 19.938 1 98.75 191 HIS A O 1
ATOM 1525 N N . ASN A 1 192 ? -6.762 20.672 18.312 1 98.75 192 ASN A N 1
ATOM 1526 C CA . ASN A 1 192 ? -7.652 20.125 17.297 1 98.75 192 ASN A CA 1
ATOM 1527 C C . ASN A 1 192 ? -7.133 18.812 16.734 1 98.75 192 ASN A C 1
ATOM 1529 O O . ASN A 1 192 ? -5.945 18.5 16.859 1 98.75 192 ASN A O 1
ATOM 1533 N N . ALA A 1 193 ? -8.086 17.938 16.234 1 98.88 193 ALA A N 1
ATOM 1534 C CA . ALA A 1 193 ? -7.625 16.625 15.812 1 98.88 193 ALA A CA 1
ATOM 1535 C C . ALA A 1 193 ? -8.555 16.031 14.75 1 98.88 193 ALA A C 1
ATOM 1537 O O . ALA A 1 193 ? -9.734 16.391 14.688 1 98.88 193 ALA A O 1
ATOM 1538 N N . PHE A 1 194 ? -8 15.141 13.898 1 98.94 194 PHE A N 1
ATOM 1539 C CA . PHE A 1 194 ? -8.797 14.367 12.953 1 98.94 194 PHE A CA 1
ATOM 1540 C C . PHE A 1 194 ? -8.195 12.984 12.734 1 98.94 194 PHE A C 1
ATOM 1542 O O . PHE A 1 194 ? -7.051 12.734 13.125 1 98.94 194 PHE A O 1
ATOM 1549 N N . VAL A 1 195 ? -9.031 12.086 12.266 1 98.94 195 VAL A N 1
ATOM 1550 C CA . VAL A 1 195 ? -8.586 10.742 11.906 1 98.94 195 VAL A CA 1
ATOM 1551 C C . VAL A 1 195 ? -8.891 10.469 10.438 1 98.94 195 VAL A C 1
ATOM 1553 O O . VAL A 1 195 ? -9.773 11.094 9.852 1 98.94 195 VAL A O 1
ATOM 1556 N N . TYR A 1 196 ? -8.117 9.68 9.828 1 98.94 196 TYR A N 1
ATOM 1557 C CA . TYR A 1 196 ? -8.352 9.164 8.484 1 98.94 196 TYR A CA 1
ATOM 1558 C C . TYR A 1 196 ? -8.219 7.645 8.461 1 98.94 196 TYR A C 1
ATOM 1560 O O . TYR A 1 196 ? -7.188 7.098 8.859 1 98.94 196 TYR A O 1
ATOM 1568 N N . VAL A 1 197 ? -9.281 6.941 8.008 1 98.88 197 VAL A N 1
ATOM 1569 C CA . VAL A 1 197 ? -9.305 5.48 8.031 1 98.88 197 VAL A CA 1
ATOM 1570 C C . VAL A 1 197 ? -8.633 4.934 6.77 1 98.88 197 VAL A C 1
ATOM 1572 O O . VAL A 1 197 ? -9.133 5.129 5.66 1 98.88 197 VAL A O 1
ATOM 1575 N N . LEU A 1 198 ? -7.551 4.223 6.977 1 98.62 198 LEU A N 1
ATOM 1576 C CA . LEU A 1 198 ? -6.766 3.689 5.867 1 98.62 198 LEU A CA 1
ATOM 1577 C C . LEU A 1 198 ? -7.285 2.32 5.441 1 98.62 198 LEU A C 1
ATOM 1579 O O . LEU A 1 198 ? -7.148 1.934 4.281 1 98.62 198 LEU A O 1
ATOM 1583 N N . ALA A 1 199 ? -7.805 1.586 6.367 1 98.19 199 ALA A N 1
ATOM 1584 C CA . ALA A 1 199 ? -8.297 0.233 6.117 1 98.19 199 ALA A CA 1
ATOM 1585 C C . ALA A 1 199 ? -9.328 -0.177 7.16 1 98.19 199 ALA A C 1
ATOM 1587 O O . ALA A 1 199 ? -9.227 0.206 8.328 1 98.19 199 ALA A O 1
ATOM 1588 N N . GLY A 1 200 ? -10.305 -0.938 6.727 1 97.88 200 GLY A N 1
ATOM 1589 C CA . GLY A 1 200 ? -11.266 -1.551 7.629 1 97.88 200 GLY A CA 1
ATOM 1590 C C . GLY A 1 200 ? -12.32 -0.583 8.125 1 97.88 200 GLY A C 1
ATOM 1591 O O . GLY A 1 200 ? -12.742 0.316 7.387 1 97.88 200 GLY A O 1
ATOM 1592 N N . SER A 1 201 ? -12.844 -0.949 9.289 1 98.56 201 SER A N 1
ATOM 1593 C CA . SER A 1 201 ? -13.922 -0.169 9.883 1 98.56 201 SER A CA 1
ATOM 1594 C C . SER A 1 201 ? -13.828 -0.15 11.406 1 98.56 201 SER A C 1
ATOM 1596 O O . SER A 1 201 ? -13.203 -1.026 12 1 98.56 201 SER A O 1
ATOM 1598 N N . LEU A 1 202 ? -14.375 0.908 11.992 1 98.88 202 LEU A N 1
ATOM 1599 C CA . LEU A 1 202 ? -14.336 1.058 13.445 1 98.88 202 LEU A CA 1
ATOM 1600 C C . LEU A 1 202 ? -15.445 1.985 13.922 1 98.88 202 LEU A C 1
ATOM 1602 O O . LEU A 1 202 ? -16.125 2.621 13.117 1 98.88 202 LEU A O 1
ATOM 1606 N N . GLU A 1 203 ? -15.578 1.951 15.219 1 98.94 203 GLU A N 1
ATOM 1607 C CA . GLU A 1 203 ? -16.375 2.938 15.938 1 98.94 203 GLU A CA 1
ATOM 1608 C C . GLU A 1 203 ? -15.5 3.938 16.672 1 98.94 203 GLU A C 1
ATOM 1610 O O . GLU A 1 203 ? -14.523 3.551 17.312 1 98.94 203 GLU A O 1
ATOM 1615 N N . LEU A 1 204 ? -15.836 5.203 16.531 1 98.88 204 LEU A N 1
ATOM 1616 C CA . LEU A 1 204 ? -14.969 6.266 17.031 1 98.88 204 LEU A CA 1
ATOM 1617 C C . LEU A 1 204 ? -15.711 7.16 18.016 1 98.88 204 LEU A C 1
ATOM 1619 O O . LEU A 1 204 ? -16.844 7.578 17.75 1 98.88 204 LEU A O 1
ATOM 1623 N N . GLY A 1 205 ? -15.102 7.426 19.156 1 98.62 205 GLY A N 1
ATOM 1624 C CA . GLY A 1 205 ? -15.578 8.445 20.078 1 98.62 205 GLY A CA 1
ATOM 1625 C C . GLY A 1 205 ? -16.672 7.945 21.016 1 98.62 205 GLY A C 1
ATOM 1626 O O . GLY A 1 205 ? -17 6.758 21 1 98.62 205 GLY A O 1
ATOM 1627 N N . THR A 1 206 ? -17.172 8.852 21.844 1 98.12 206 THR A N 1
ATOM 1628 C CA . THR A 1 206 ? -18.172 8.523 22.844 1 98.12 206 THR A CA 1
ATOM 1629 C C . THR A 1 206 ? -19.484 8.109 22.188 1 98.12 206 THR A C 1
ATOM 1631 O O . THR A 1 206 ? -20.25 7.324 22.75 1 98.12 206 THR A O 1
ATOM 1634 N N . SER A 1 207 ? -19.672 8.523 20.953 1 98.38 207 SER A N 1
ATOM 1635 C CA . SER A 1 207 ? -20.906 8.195 20.25 1 98.38 207 SER A CA 1
ATOM 1636 C C . SER A 1 207 ? -20.766 6.902 19.453 1 98.38 207 SER A C 1
ATOM 1638 O O . SER A 1 207 ? -21.719 6.465 18.797 1 98.38 207 SER A O 1
ATOM 1640 N N . ALA A 1 208 ? -19.625 6.398 19.453 1 98.56 208 ALA A N 1
ATOM 1641 C CA . ALA A 1 208 ? -19.359 5.191 18.672 1 98.56 208 ALA A CA 1
ATOM 1642 C C . ALA A 1 208 ? -19.766 5.383 17.219 1 98.56 208 ALA A C 1
ATOM 1644 O O . ALA A 1 208 ? -20.484 4.559 16.641 1 98.56 208 ALA A O 1
ATOM 1645 N N . THR A 1 209 ? -19.375 6.504 16.641 1 98.88 209 THR A N 1
ATOM 1646 C CA . THR A 1 209 ? -19.672 6.816 15.242 1 98.88 209 THR A CA 1
ATOM 1647 C C . THR A 1 209 ? -19.016 5.801 14.312 1 98.88 209 THR A C 1
ATOM 1649 O O . THR A 1 209 ? -17.797 5.605 14.367 1 98.88 209 THR A O 1
ATOM 1652 N N . PRO A 1 210 ? -19.734 5.102 13.469 1 98.88 210 PRO A N 1
ATOM 1653 C CA . PRO A 1 210 ? -19.125 4.145 12.547 1 98.88 210 PRO A CA 1
ATOM 1654 C C . PRO A 1 210 ? -18.344 4.828 11.43 1 98.88 210 PRO A C 1
ATOM 1656 O O . PRO A 1 210 ? -18.828 5.758 10.789 1 98.88 210 PRO A O 1
ATOM 1659 N N . LEU A 1 211 ? -17.141 4.434 11.258 1 98.88 211 LEU A N 1
ATOM 1660 C CA . LEU A 1 211 ? -16.281 4.871 10.164 1 98.88 211 LEU A CA 1
ATOM 1661 C C . LEU A 1 211 ? -15.711 3.674 9.406 1 98.88 211 LEU A C 1
ATOM 1663 O O . LEU A 1 211 ? -15.539 2.598 9.984 1 98.88 211 LEU A O 1
ATOM 1667 N N . ALA A 1 212 ? -15.469 3.842 8.133 1 98.25 212 ALA A N 1
ATOM 1668 C CA . ALA A 1 212 ? -14.852 2.826 7.285 1 98.25 212 ALA A CA 1
ATOM 1669 C C . ALA A 1 212 ? -13.734 3.426 6.438 1 98.25 212 ALA A C 1
ATOM 1671 O O . ALA A 1 212 ? -13.539 4.645 6.426 1 98.25 212 ALA A O 1
ATOM 1672 N N . LYS A 1 213 ? -13.008 2.545 5.75 1 98.12 213 LYS A N 1
ATOM 1673 C CA . LYS A 1 213 ? -11.93 3.008 4.871 1 98.12 213 LYS A CA 1
ATOM 1674 C C . LYS A 1 213 ? -12.383 4.199 4.031 1 98.12 213 LYS A C 1
ATOM 1676 O O . LYS A 1 213 ? -13.5 4.211 3.508 1 98.12 213 LYS A O 1
ATOM 1681 N N . THR A 1 214 ? -11.594 5.254 3.922 1 98.25 214 THR A N 1
ATOM 1682 C CA . THR A 1 214 ? -11.75 6.469 3.133 1 98.25 214 THR A CA 1
ATOM 1683 C C . THR A 1 214 ? -12.648 7.473 3.852 1 98.25 214 THR A C 1
ATOM 1685 O O . THR A 1 214 ? -13.102 8.453 3.256 1 98.25 214 THR A O 1
ATOM 1688 N N . HIS A 1 215 ? -12.969 7.188 5.125 1 98.75 215 HIS A N 1
ATOM 1689 C CA . HIS A 1 215 ? -13.656 8.195 5.922 1 98.75 215 HIS A CA 1
ATOM 1690 C C . HIS A 1 215 ? -12.672 9.047 6.711 1 98.75 215 HIS A C 1
ATOM 1692 O O . HIS A 1 215 ? -11.688 8.523 7.25 1 98.75 215 HIS A O 1
ATOM 1698 N N . ALA A 1 216 ? -12.945 10.281 6.773 1 98.88 216 ALA A N 1
ATOM 1699 C CA . ALA A 1 216 ? -12.297 11.211 7.695 1 98.88 216 ALA A CA 1
ATOM 1700 C C . ALA A 1 216 ? -13.266 11.68 8.773 1 98.88 216 ALA A C 1
ATOM 1702 O O . ALA A 1 216 ? -14.484 11.656 8.578 1 98.88 216 ALA A O 1
ATOM 1703 N N . ALA A 1 217 ? -12.688 12.047 9.891 1 98.94 217 ALA A N 1
ATOM 1704 C CA . ALA A 1 217 ? -13.508 12.617 10.961 1 98.94 217 ALA A CA 1
ATOM 1705 C C . ALA A 1 217 ? -12.719 13.617 11.797 1 98.94 217 ALA A C 1
ATOM 1707 O O . ALA A 1 217 ? -11.547 13.383 12.102 1 98.94 217 ALA A O 1
ATOM 1708 N N . THR A 1 218 ? -13.305 14.742 12.109 1 98.88 218 THR A N 1
ATOM 1709 C CA . THR A 1 218 ? -12.758 15.664 13.102 1 98.88 218 THR A CA 1
ATOM 1710 C C . THR A 1 218 ? -13.281 15.336 14.5 1 98.88 218 THR A C 1
ATOM 1712 O O . THR A 1 218 ? -14.359 14.742 14.641 1 98.88 218 THR A O 1
ATOM 1715 N N . LEU A 1 219 ? -12.539 15.719 15.492 1 98.88 219 LEU A N 1
ATOM 1716 C CA . LEU A 1 219 ? -12.875 15.367 16.859 1 98.88 219 LEU A CA 1
ATOM 1717 C C . LEU A 1 219 ? -13.164 16.625 17.688 1 98.88 219 LEU A C 1
ATOM 1719 O O . LEU A 1 219 ? -12.633 17.688 17.406 1 98.88 219 LEU A O 1
ATOM 1723 N N . THR A 1 220 ? -13.984 16.438 18.734 1 98.69 220 THR A N 1
ATOM 1724 C CA . THR A 1 220 ? -14.203 17.516 19.688 1 98.69 220 THR A CA 1
ATOM 1725 C C . THR A 1 220 ? -12.945 17.75 20.516 1 98.69 220 THR A C 1
ATOM 1727 O O . THR A 1 220 ? -12.133 16.844 20.719 1 98.69 220 THR A O 1
ATOM 1730 N N . TYR A 1 221 ? -12.781 18.984 20.953 1 97.94 221 TYR A N 1
ATOM 1731 C CA . TYR A 1 221 ? -11.68 19.344 21.828 1 97.94 221 TYR A CA 1
ATOM 1732 C C . TYR A 1 221 ? -12.023 20.562 22.672 1 97.94 221 TYR A C 1
ATOM 1734 O O . TYR A 1 221 ? -13.07 21.188 22.469 1 97.94 221 TYR A O 1
ATOM 1742 N N . ASP A 1 222 ? -11.258 20.797 23.703 1 97.19 222 ASP A N 1
ATOM 1743 C CA . ASP A 1 222 ? -11.383 21.969 24.562 1 97.19 222 ASP A CA 1
ATOM 1744 C C . ASP A 1 222 ? -10.094 22.781 24.578 1 97.19 222 ASP A C 1
ATOM 1746 O O . ASP A 1 222 ? -9.172 22.469 25.344 1 97.19 222 ASP A O 1
ATOM 1750 N N . GLU A 1 223 ? -10.109 23.828 23.875 1 95 223 GLU A N 1
ATOM 1751 C CA . GLU A 1 223 ? -8.906 24.609 23.656 1 95 223 GLU A CA 1
ATOM 1752 C C . GLU A 1 223 ? -8.414 25.266 24.953 1 95 223 GLU A C 1
ATOM 1754 O O . GLU A 1 223 ? -7.266 25.688 25.031 1 95 223 GLU A O 1
ATOM 1759 N N . THR A 1 224 ? -9.25 25.359 25.953 1 94.5 224 THR A N 1
ATOM 1760 C CA . THR A 1 224 ? -8.938 26.094 27.172 1 94.5 224 THR A CA 1
ATOM 1761 C C . THR A 1 224 ? -8.305 25.156 28.203 1 94.5 224 THR A C 1
ATOM 1763 O O . THR A 1 224 ? -7.832 25.625 29.25 1 94.5 224 THR A O 1
ATOM 1766 N N . SER A 1 225 ? -8.258 23.969 27.875 1 93.06 225 SER A N 1
ATOM 1767 C CA . SER A 1 225 ? -7.75 23 28.828 1 93.06 225 SER A CA 1
ATOM 1768 C C . SER A 1 225 ? -6.34 22.547 28.469 1 93.06 225 SER A C 1
ATOM 1770 O O . SER A 1 225 ? -6.043 22.297 27.312 1 93.06 225 SER A O 1
ATOM 1772 N N . ASP A 1 226 ? -5.445 22.453 29.453 1 90.31 226 ASP A N 1
ATOM 1773 C CA . ASP A 1 226 ? -4.074 22.016 29.203 1 90.31 226 ASP A CA 1
ATOM 1774 C C . ASP A 1 226 ? -3.885 20.547 29.609 1 90.31 226 ASP A C 1
ATOM 1776 O O . ASP A 1 226 ? -2.76 20.047 29.609 1 90.31 226 ASP A O 1
ATOM 1780 N N . GLY A 1 227 ? -4.816 19.797 29.781 1 94.31 227 GLY A N 1
ATOM 1781 C CA . GLY A 1 227 ? -4.715 18.406 30.188 1 94.31 227 GLY A CA 1
ATOM 1782 C C . GLY A 1 227 ? -4.766 17.438 29.016 1 94.31 227 GLY A C 1
ATOM 1783 O O . GLY A 1 227 ? -4.441 17.797 27.891 1 94.31 227 GLY A O 1
ATOM 1784 N N . GLU A 1 228 ? -4.91 16.203 29.375 1 96.94 228 GLU A N 1
ATOM 1785 C CA . GLU A 1 228 ? -5 15.125 28.391 1 96.94 228 GLU A CA 1
ATOM 1786 C C . GLU A 1 228 ? -6.453 14.758 28.109 1 96.94 228 GLU A C 1
ATOM 1788 O O . GLU A 1 228 ? -7.324 14.938 28.969 1 96.94 228 GLU A O 1
ATOM 1793 N N . SER A 1 229 ? -6.645 14.305 26.875 1 98.25 229 SER A N 1
ATOM 1794 C CA . SER A 1 229 ? -7.949 13.797 26.469 1 98.25 229 SER A CA 1
ATOM 1795 C C . SER A 1 229 ? -7.84 12.383 25.891 1 98.25 229 SER A C 1
ATOM 1797 O O . SER A 1 229 ? -6.738 11.898 25.641 1 98.25 229 SER A O 1
ATOM 1799 N N . VAL A 1 230 ? -9.055 11.789 25.797 1 98.5 230 VAL A N 1
ATOM 1800 C CA . VAL A 1 230 ? -9.047 10.406 25.328 1 98.5 230 VAL A CA 1
ATOM 1801 C C . VAL A 1 230 ? -9.961 10.266 24.109 1 98.5 230 VAL A C 1
ATOM 1803 O O . VAL A 1 230 ? -11.055 10.828 24.078 1 98.5 230 VAL A O 1
ATOM 1806 N N . VAL A 1 231 ? -9.477 9.633 23.078 1 98.69 231 VAL A N 1
ATOM 1807 C CA . VAL A 1 231 ? -10.242 9.188 21.922 1 98.69 231 VAL A CA 1
ATOM 1808 C C . VAL A 1 231 ? -10.438 7.676 21.984 1 98.69 231 VAL A C 1
ATOM 1810 O O . VAL A 1 231 ? -9.477 6.914 21.875 1 98.69 231 VAL A O 1
ATOM 1813 N N . ARG A 1 232 ? -11.625 7.246 22.062 1 98.75 232 ARG A N 1
ATOM 1814 C CA . ARG A 1 232 ? -11.914 5.816 22.125 1 98.75 232 ARG A CA 1
ATOM 1815 C C . ARG A 1 232 ? -12.148 5.242 20.734 1 98.75 232 ARG A C 1
ATOM 1817 O O . ARG A 1 232 ? -12.945 5.773 19.953 1 98.75 232 ARG A O 1
ATOM 1824 N N . LEU A 1 233 ? -11.477 4.207 20.438 1 98.81 233 LEU A N 1
ATOM 1825 C CA . LEU A 1 233 ? -11.594 3.461 19.188 1 98.81 233 LEU A CA 1
ATOM 1826 C C . LEU A 1 233 ? -12.031 2.025 19.453 1 98.81 233 LEU A C 1
ATOM 1828 O O . LEU A 1 233 ? -11.57 1.396 20.406 1 98.81 233 LEU A O 1
ATOM 1832 N N . LYS A 1 234 ? -12.859 1.506 18.656 1 98.88 234 LYS A N 1
ATOM 1833 C CA . LYS A 1 234 ? -13.203 0.087 18.625 1 98.88 234 LYS A CA 1
ATOM 1834 C C . LYS A 1 234 ? -13.289 -0.44 17.203 1 98.88 234 LYS A C 1
ATOM 1836 O O . LYS A 1 234 ? -14.18 -0.054 16.438 1 98.88 234 LYS A O 1
ATOM 1841 N N . ALA A 1 235 ? -12.43 -1.363 16.906 1 98.88 235 ALA A N 1
ATOM 1842 C CA . ALA A 1 235 ? -12.406 -1.913 15.555 1 98.88 235 ALA A CA 1
ATOM 1843 C C . ALA A 1 235 ? -13.555 -2.887 15.336 1 98.88 235 ALA A C 1
ATOM 1845 O O . ALA A 1 235 ? -13.773 -3.791 16.141 1 98.88 235 ALA A O 1
ATOM 1846 N N . THR A 1 236 ? -14.305 -2.703 14.227 1 98.69 236 THR A N 1
ATOM 1847 C CA . THR A 1 236 ? -15.359 -3.646 13.867 1 98.69 236 THR A CA 1
ATOM 1848 C C . THR A 1 236 ? -14.859 -4.637 12.812 1 98.69 236 THR A C 1
ATOM 1850 O O . THR A 1 236 ? -15.484 -5.676 12.594 1 98.69 236 THR A O 1
ATOM 1853 N N . SER A 1 237 ? -13.867 -4.402 12.164 1 98 237 SER A N 1
ATOM 1854 C CA . SER A 1 237 ? -13 -5.254 11.359 1 98 237 SER A CA 1
ATOM 1855 C C . SER A 1 237 ? -11.531 -4.902 11.562 1 98 237 SER A C 1
ATOM 1857 O O . SER A 1 237 ? -11.211 -3.947 12.273 1 98 237 SER A O 1
ATOM 1859 N N . ARG A 1 238 ? -10.602 -5.73 11.055 1 98.31 238 ARG A N 1
ATOM 1860 C CA . ARG A 1 238 ? -9.219 -5.27 11.062 1 98.31 238 ARG A CA 1
ATOM 1861 C C . ARG A 1 238 ? -9.109 -3.844 10.531 1 98.31 238 ARG A C 1
ATOM 1863 O O . ARG A 1 238 ? -9.641 -3.533 9.461 1 98.31 238 ARG A O 1
ATOM 1870 N N . ALA A 1 239 ? -8.547 -2.975 11.344 1 98.5 239 ALA A N 1
ATOM 1871 C CA . ALA A 1 239 ? -8.602 -1.56 10.992 1 98.5 239 ALA A CA 1
ATOM 1872 C C . ALA A 1 239 ? -7.223 -0.913 11.109 1 98.5 239 ALA A C 1
ATOM 1874 O O . ALA A 1 239 ? -6.391 -1.351 11.914 1 98.5 239 ALA A O 1
ATOM 1875 N N . LYS A 1 240 ? -6.984 0.067 10.305 1 98.69 240 LYS A N 1
ATOM 1876 C CA . LYS A 1 240 ? -5.812 0.938 10.32 1 98.69 240 LYS A CA 1
ATOM 1877 C C . LYS A 1 240 ? -6.203 2.395 10.102 1 98.69 240 LYS A C 1
ATOM 1879 O O . LYS A 1 240 ? -6.98 2.705 9.195 1 98.69 240 LYS A O 1
ATOM 1884 N N . LEU A 1 241 ? -5.754 3.281 10.922 1 98.5 241 LEU A N 1
ATOM 1885 C CA . LEU A 1 241 ? -6.086 4.688 10.719 1 98.5 241 LEU A CA 1
ATOM 1886 C C . LEU A 1 241 ? -4.93 5.586 11.141 1 98.5 241 LEU A C 1
ATOM 1888 O O . LEU A 1 241 ? -4.039 5.156 11.875 1 98.5 241 LEU A O 1
ATOM 1892 N N . LEU A 1 242 ? -4.867 6.734 10.609 1 98.94 242 LEU A N 1
ATOM 1893 C CA . LEU A 1 242 ? -3.99 7.816 11.031 1 98.94 242 LEU A CA 1
ATOM 1894 C C . LEU A 1 242 ? -4.73 8.797 11.945 1 98.94 242 LEU A C 1
ATOM 1896 O O . LEU A 1 242 ? -5.895 9.109 11.703 1 98.94 242 LEU A O 1
ATOM 1900 N N . ILE A 1 243 ? -4.074 9.211 12.992 1 98.94 243 ILE A N 1
ATOM 1901 C CA . ILE A 1 243 ? -4.609 10.227 13.891 1 98.94 243 ILE A CA 1
ATOM 1902 C C . ILE A 1 243 ? -3.637 11.398 13.992 1 98.94 243 ILE A C 1
ATOM 1904 O O . ILE A 1 243 ? -2.461 11.211 14.312 1 98.94 243 ILE A O 1
ATOM 1908 N N . TYR A 1 244 ? -4.145 12.57 13.672 1 98.94 244 TYR A N 1
ATOM 1909 C CA . TYR A 1 244 ? -3.387 13.812 13.773 1 98.94 244 TYR A CA 1
ATOM 1910 C C . TYR A 1 244 ? -3.994 14.742 14.812 1 98.94 244 TYR A C 1
ATOM 1912 O O . TYR A 1 244 ? -5.219 14.812 14.953 1 98.94 244 TYR A O 1
ATOM 1920 N N . SER A 1 245 ? -3.168 15.445 15.555 1 98.94 245 SER A N 1
ATOM 1921 C CA . SER A 1 245 ? -3.637 16.562 16.375 1 98.94 245 SER A CA 1
ATOM 1922 C C . SER A 1 245 ? -2.646 17.719 16.359 1 98.94 245 SER A C 1
ATOM 1924 O O . SER A 1 245 ? -1.463 17.531 16.078 1 98.94 245 SER A O 1
ATOM 1926 N N . GLY A 1 246 ? -3.139 18.906 16.547 1 98.81 246 GLY A N 1
ATOM 1927 C CA . GLY A 1 246 ? -2.305 20.109 16.609 1 98.81 246 GLY A CA 1
ATOM 1928 C C . GLY A 1 246 ? -2.941 21.25 17.375 1 98.81 246 GLY A C 1
ATOM 1929 O O . GLY A 1 246 ? -4.164 21.406 17.359 1 98.81 246 GLY A O 1
ATOM 1930 N N . LYS A 1 247 ? -2.139 22 17.984 1 98.5 247 LYS A N 1
ATOM 1931 C CA . LYS A 1 247 ? -2.633 23.172 18.703 1 98.5 247 LYS A CA 1
ATOM 1932 C C . LYS A 1 247 ? -3.082 24.266 17.75 1 98.5 247 LYS A C 1
ATOM 1934 O O . LYS A 1 247 ? -2.307 24.703 16.891 1 98.5 247 LYS A O 1
ATOM 1939 N N . PRO A 1 248 ? -4.312 24.75 17.875 1 98.56 248 PRO A N 1
ATOM 1940 C CA . PRO A 1 248 ? -4.754 25.844 17 1 98.56 248 PRO A CA 1
ATOM 1941 C C . PRO A 1 248 ? -3.875 27.078 17.109 1 98.56 248 PRO A C 1
ATOM 1943 O O . PRO A 1 248 ? -3.406 27.422 18.203 1 98.56 248 PRO A O 1
ATOM 1946 N N . ILE A 1 249 ? -3.682 27.703 15.977 1 98.12 249 ILE A N 1
ATOM 1947 C CA . ILE A 1 249 ? -2.828 28.891 15.914 1 98.12 249 ILE A CA 1
ATOM 1948 C C . ILE A 1 249 ? -3.67 30.141 16.141 1 98.12 249 ILE A C 1
ATOM 1950 O O . ILE A 1 249 ? -3.223 31.094 16.781 1 98.12 249 ILE A O 1
ATOM 1954 N N . ARG A 1 250 ? -4.887 30.156 15.617 1 97.62 250 ARG A N 1
ATOM 1955 C CA . ARG A 1 250 ? -5.867 31.219 15.805 1 97.62 250 ARG A CA 1
ATOM 1956 C C . ARG A 1 250 ? -5.348 32.531 15.266 1 97.62 250 ARG A C 1
ATOM 1958 O O . ARG A 1 250 ? -5.422 33.562 15.938 1 97.62 250 ARG A O 1
ATOM 1965 N N . GLU A 1 251 ? -4.723 32.531 14.125 1 98.19 251 GLU A N 1
ATOM 1966 C CA . GLU A 1 251 ? -4.359 33.688 13.305 1 98.19 251 GLU A CA 1
ATOM 1967 C C . GLU A 1 251 ? -5.016 33.625 11.93 1 98.19 251 GLU A C 1
ATOM 1969 O O . GLU A 1 251 ? -5.125 32.531 11.344 1 98.19 251 GLU A O 1
ATOM 1974 N N . ASP A 1 252 ? -5.457 34.781 11.484 1 96.88 252 ASP A N 1
ATOM 1975 C CA . ASP A 1 252 ? -5.973 34.812 10.125 1 96.88 252 ASP A CA 1
ATOM 1976 C C . ASP A 1 252 ? -4.871 34.5 9.109 1 96.88 252 ASP A C 1
ATOM 1978 O O . ASP A 1 252 ? -3.717 34.906 9.305 1 96.88 252 ASP A O 1
ATOM 1982 N N . TYR A 1 253 ? -5.285 33.812 8.086 1 97.88 253 TYR A N 1
ATOM 1983 C CA . TYR A 1 253 ? -4.348 33.531 7.004 1 97.88 253 TYR A CA 1
ATOM 1984 C C . TYR A 1 253 ? -5.074 33.406 5.668 1 97.88 253 TYR A C 1
ATOM 1986 O O . TYR A 1 253 ? -6.305 33.344 5.629 1 97.88 253 TYR A O 1
ATOM 1994 N N . ILE A 1 254 ? -4.281 33.531 4.598 1 97.25 254 ILE A N 1
ATOM 1995 C CA . ILE A 1 254 ? -4.738 33.344 3.223 1 97.25 254 ILE A CA 1
ATOM 1996 C C . ILE A 1 254 ? -3.928 32.25 2.547 1 97.25 254 ILE A C 1
ATOM 1998 O O . ILE A 1 254 ? -2.695 32.25 2.578 1 97.25 254 ILE A O 1
ATOM 2002 N N . ALA A 1 255 ? -4.668 31.25 2.066 1 97 255 ALA A N 1
ATOM 2003 C CA . ALA A 1 255 ? -4.035 30.219 1.239 1 97 255 ALA A CA 1
ATOM 2004 C C . ALA A 1 255 ? -4.324 30.453 -0.241 1 97 255 ALA A C 1
ATOM 2006 O O . ALA A 1 255 ? -5.484 30.484 -0.659 1 97 255 ALA A O 1
ATOM 2007 N N . HIS A 1 256 ? -3.332 30.688 -1 1 96.75 256 HIS A N 1
ATOM 2008 C CA . HIS A 1 256 ? -3.467 30.906 -2.434 1 96.75 256 HIS A CA 1
ATOM 2009 C C . HIS A 1 256 ? -2.35 30.219 -3.209 1 96.75 256 HIS A C 1
ATOM 2011 O O . HIS A 1 256 ? -1.184 30.609 -3.105 1 96.75 256 HIS A O 1
ATOM 2017 N N . GLY A 1 257 ? -2.803 29.25 -3.967 1 96.44 257 GLY A N 1
ATOM 2018 C CA . GLY A 1 257 ? -1.79 28.469 -4.664 1 96.44 257 GLY A CA 1
ATOM 2019 C C . GLY A 1 257 ? -0.825 27.766 -3.729 1 96.44 257 GLY A C 1
ATOM 2020 O O . GLY A 1 257 ? -1.245 27.047 -2.816 1 96.44 257 GLY A O 1
ATOM 2021 N N . PRO A 1 258 ? 0.483 27.953 -4.039 1 98.12 258 PRO A N 1
ATOM 2022 C CA . PRO A 1 258 ? 1.479 27.25 -3.23 1 98.12 258 PRO A CA 1
ATOM 2023 C C . PRO A 1 258 ? 1.898 28.031 -1.989 1 98.12 258 PRO A C 1
ATOM 2025 O O . PRO A 1 258 ? 2.891 27.688 -1.344 1 98.12 258 PRO A O 1
ATOM 2028 N N . PHE A 1 259 ? 1.123 29.109 -1.667 1 98.75 259 PHE A N 1
ATOM 2029 C CA . PHE A 1 259 ? 1.564 29.984 -0.585 1 98.75 259 PHE A CA 1
ATOM 2030 C C . PHE A 1 259 ? 0.472 30.141 0.466 1 98.75 259 PHE A C 1
ATOM 2032 O O . PHE A 1 259 ? -0.715 30.172 0.136 1 98.75 259 PHE A O 1
ATOM 2039 N N . VAL A 1 260 ? 0.861 30.188 1.713 1 98.69 260 VAL A N 1
ATOM 2040 C CA . VAL A 1 260 ? -0.01 30.484 2.846 1 98.69 260 VAL A CA 1
ATOM 2041 C C . VAL A 1 260 ? 0.587 31.625 3.674 1 98.69 260 VAL A C 1
ATOM 2043 O O . VAL A 1 260 ? 1.573 31.422 4.387 1 98.69 260 VAL A O 1
ATOM 2046 N N . MET A 1 261 ? -0.015 32.781 3.598 1 98.62 261 MET A N 1
ATOM 2047 C CA . MET A 1 261 ? 0.464 33.969 4.324 1 98.62 261 MET A CA 1
ATOM 2048 C C . MET A 1 261 ? -0.668 34.625 5.105 1 98.62 261 MET A C 1
ATOM 2050 O O . MET A 1 261 ? -1.781 34.094 5.156 1 98.62 261 MET A O 1
ATOM 2054 N N . ASN A 1 262 ? -0.397 35.75 5.758 1 98.38 262 ASN A N 1
ATOM 2055 C CA . ASN A 1 262 ? -1.398 36.312 6.645 1 98.38 262 ASN A CA 1
ATOM 2056 C C . ASN A 1 262 ? -2.137 37.469 5.977 1 98.38 262 ASN A C 1
ATOM 2058 O O . ASN A 1 262 ? -3.189 37.906 6.453 1 98.38 262 ASN A O 1
ATOM 2062 N N . THR A 1 263 ? -1.533 37.969 4.848 1 97.88 263 THR A N 1
ATOM 2063 C CA . THR A 1 263 ? -2.18 39.062 4.133 1 97.88 263 THR A CA 1
ATOM 2064 C C . THR A 1 263 ? -2.08 38.875 2.625 1 97.88 263 THR A C 1
ATOM 2066 O O . THR A 1 263 ? -1.209 38.125 2.148 1 97.88 263 THR A O 1
ATOM 2069 N N . GLU A 1 264 ? -2.955 39.531 1.931 1 98 264 GLU A N 1
ATOM 2070 C CA . GLU A 1 264 ? -2.922 39.5 0.471 1 98 264 GLU A CA 1
ATOM 2071 C C . GLU A 1 264 ? -1.609 40.062 -0.065 1 98 264 GLU A C 1
ATOM 2073 O O . GLU A 1 264 ? -1.083 39.594 -1.068 1 98 264 GLU A O 1
ATOM 2078 N N . GLU A 1 265 ? -1.161 41.094 0.595 1 98.06 265 GLU A N 1
ATOM 2079 C CA . GLU A 1 265 ? 0.099 41.688 0.177 1 98.06 265 GLU A CA 1
ATOM 2080 C C . GLU A 1 265 ? 1.254 40.719 0.294 1 98.06 265 GLU A C 1
ATOM 2082 O O . GLU A 1 265 ? 2.143 40.688 -0.559 1 98.06 265 GLU A O 1
ATOM 2087 N N . GLU A 1 266 ? 1.275 39.969 1.362 1 98.06 266 GLU A N 1
ATOM 2088 C CA . GLU A 1 266 ? 2.314 38.969 1.552 1 98.06 266 GLU A CA 1
ATOM 2089 C C . GLU A 1 266 ? 2.236 37.875 0.479 1 98.06 266 GLU A C 1
ATOM 2091 O O . GLU A 1 266 ? 3.262 37.375 0.035 1 98.06 266 GLU A O 1
ATOM 2096 N N . ILE A 1 267 ? 1.055 37.5 0.027 1 98.38 267 ILE A N 1
ATOM 2097 C CA . ILE A 1 267 ? 0.863 36.531 -1.05 1 98.38 267 ILE A CA 1
ATOM 2098 C C . ILE A 1 267 ? 1.434 37.094 -2.352 1 98.38 267 ILE A C 1
ATOM 2100 O O . ILE A 1 267 ? 2.191 36.406 -3.047 1 98.38 267 ILE A O 1
ATOM 2104 N N . ARG A 1 268 ? 1.094 38.344 -2.625 1 98.38 268 ARG A N 1
ATOM 2105 C CA . ARG A 1 268 ? 1.604 38.969 -3.83 1 98.38 268 ARG A CA 1
ATOM 2106 C C . ARG A 1 268 ? 3.127 39.062 -3.807 1 98.38 268 ARG A C 1
ATOM 2108 O O . ARG A 1 268 ? 3.781 38.812 -4.824 1 98.38 268 ARG A O 1
ATOM 2115 N N . GLN A 1 269 ? 3.611 39.406 -2.656 1 97.88 269 GLN A N 1
ATOM 2116 C CA . GLN A 1 269 ? 5.059 39.469 -2.504 1 97.88 269 GLN A CA 1
ATOM 2117 C C . GLN A 1 269 ? 5.699 38.125 -2.756 1 97.88 269 GLN A C 1
ATOM 2119 O O . GLN A 1 269 ? 6.773 38.031 -3.352 1 97.88 269 GLN A O 1
ATOM 2124 N N . ALA A 1 270 ? 5.09 37.062 -2.256 1 98.06 270 ALA A N 1
ATOM 2125 C CA . ALA A 1 270 ? 5.609 35.719 -2.467 1 98.06 270 ALA A CA 1
ATOM 2126 C C . ALA A 1 270 ? 5.707 35.375 -3.953 1 98.06 270 ALA A C 1
ATOM 2128 O O . ALA A 1 270 ? 6.715 34.844 -4.414 1 98.06 270 ALA A O 1
ATOM 2129 N N . PHE A 1 271 ? 4.656 35.688 -4.715 1 98.12 271 PHE A N 1
ATOM 2130 C CA . PHE A 1 271 ? 4.68 35.469 -6.152 1 98.12 271 PHE A CA 1
ATOM 2131 C C . PHE A 1 271 ? 5.785 36.281 -6.812 1 98.12 271 PHE A C 1
ATOM 2133 O O . PHE A 1 271 ? 6.492 35.781 -7.691 1 98.12 271 PHE A O 1
ATOM 2140 N N . ARG A 1 272 ? 5.918 37.531 -6.426 1 98.12 272 ARG A N 1
ATOM 2141 C CA . ARG A 1 272 ? 6.957 38.406 -6.973 1 98.12 272 ARG A CA 1
ATOM 2142 C C . ARG A 1 272 ? 8.344 37.844 -6.699 1 98.12 272 ARG A C 1
ATOM 2144 O O . ARG A 1 272 ? 9.195 37.812 -7.586 1 98.12 272 ARG A O 1
ATOM 2151 N N . ASP A 1 273 ? 8.531 37.5 -5.449 1 98.06 273 ASP A N 1
ATOM 2152 C CA . ASP A 1 273 ? 9.812 36.906 -5.062 1 98.06 273 ASP A CA 1
ATOM 2153 C C . ASP A 1 273 ? 10.133 35.656 -5.883 1 98.06 273 ASP A C 1
ATOM 2155 O O . ASP A 1 273 ? 11.273 35.469 -6.312 1 98.06 273 ASP A O 1
ATOM 2159 N N . TYR A 1 274 ? 9.188 34.844 -6.07 1 97.69 274 TYR A N 1
ATOM 2160 C CA . TYR A 1 274 ? 9.383 33.625 -6.848 1 97.69 274 TYR A CA 1
ATOM 2161 C C . TYR A 1 274 ? 9.773 33.938 -8.281 1 97.69 274 TYR A C 1
ATOM 2163 O O . TYR A 1 274 ? 10.742 33.406 -8.812 1 97.69 274 TYR A O 1
ATOM 2171 N N . HIS A 1 275 ? 9.008 34.844 -8.938 1 97.12 275 HIS A N 1
ATOM 2172 C CA . HIS A 1 275 ? 9.242 35.219 -10.328 1 97.12 275 HIS A CA 1
ATOM 2173 C C . HIS A 1 275 ? 10.586 35.906 -10.5 1 97.12 275 HIS A C 1
ATOM 2175 O O . HIS A 1 275 ? 11.219 35.812 -11.555 1 97.12 27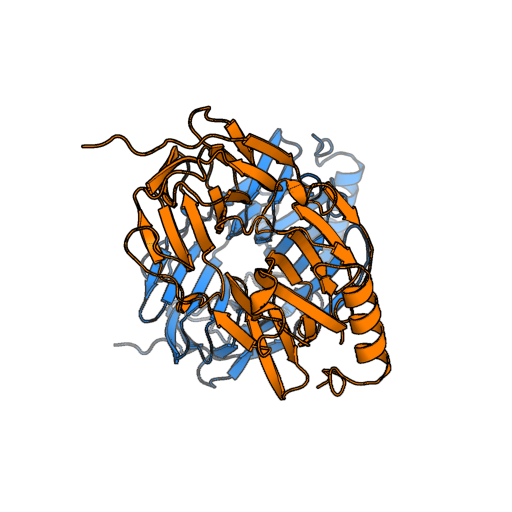5 HIS A O 1
ATOM 2181 N N . ALA A 1 276 ? 11.039 36.5 -9.445 1 97.44 276 ALA A N 1
ATOM 2182 C CA . ALA A 1 276 ? 12.297 37.219 -9.477 1 97.44 276 ALA A CA 1
ATOM 2183 C C . ALA A 1 276 ? 13.477 36.312 -9.172 1 97.44 276 ALA A C 1
ATOM 2185 O O . ALA A 1 276 ? 14.625 36.75 -9.141 1 97.44 276 ALA A O 1
ATOM 2186 N N . GLY A 1 277 ? 13.148 35.062 -8.82 1 96.44 277 GLY A N 1
ATOM 2187 C CA . GLY A 1 277 ? 14.203 34.094 -8.555 1 96.44 277 GLY A CA 1
ATOM 2188 C C . GLY A 1 277 ? 14.578 34 -7.09 1 96.44 277 GLY A C 1
ATOM 2189 O O . GLY A 1 277 ? 15.609 33.438 -6.742 1 96.44 277 GLY A O 1
ATOM 2190 N N . GLY A 1 278 ? 13.781 34.594 -6.312 1 95.81 278 GLY A N 1
ATOM 2191 C CA . GLY A 1 278 ? 14.094 34.688 -4.895 1 95.81 278 GLY A CA 1
ATOM 2192 C C . GLY A 1 278 ? 14.062 33.344 -4.176 1 95.81 278 GLY A C 1
ATOM 2193 O O . GLY A 1 278 ? 14.57 33.219 -3.062 1 95.81 278 GLY A O 1
ATOM 2194 N N . PHE A 1 279 ? 13.523 32.312 -4.746 1 96.81 279 PHE A N 1
ATOM 2195 C CA . PHE A 1 279 ? 13.422 31 -4.117 1 96.81 279 PHE A CA 1
ATOM 2196 C C . PHE A 1 279 ? 14.617 30.125 -4.5 1 96.81 279 PHE A C 1
ATOM 2198 O O . PHE A 1 279 ? 14.703 28.969 -4.078 1 96.81 279 PHE A O 1
ATOM 2205 N N . GLY A 1 280 ? 15.516 30.656 -5.293 1 95.38 280 GLY A N 1
ATOM 2206 C CA . GLY A 1 280 ? 16.656 29.875 -5.734 1 95.38 280 GLY A CA 1
ATOM 2207 C C . GLY A 1 280 ? 16.406 29.094 -7.012 1 95.38 280 GLY A C 1
ATOM 2208 O O . GLY A 1 280 ? 15.352 29.266 -7.637 1 95.38 280 GLY A O 1
ATOM 2209 N N . PRO A 1 281 ? 17.375 28.344 -7.465 1 95.19 281 PRO A N 1
ATOM 2210 C CA . PRO A 1 281 ? 17.25 27.594 -8.719 1 95.19 281 PRO A CA 1
ATOM 2211 C C . PRO A 1 281 ? 16.219 26.469 -8.625 1 95.19 281 PRO A C 1
ATOM 2213 O O . PRO A 1 281 ? 15.844 26.047 -7.523 1 95.19 281 PRO A O 1
ATOM 2216 N N . PRO A 1 282 ? 15.82 25.984 -9.734 1 94.62 282 PRO A N 1
ATOM 2217 C CA . PRO A 1 282 ? 14.852 24.891 -9.734 1 94.62 282 PRO A CA 1
ATOM 2218 C C . PRO A 1 282 ? 15.406 23.625 -9.078 1 94.62 282 PRO A C 1
ATOM 2220 O O . PRO A 1 282 ? 16.609 23.375 -9.117 1 94.62 282 PRO A O 1
ATOM 2223 N N . ALA A 1 283 ? 14.484 22.875 -8.5 1 94.12 283 ALA A N 1
ATOM 2224 C CA . ALA A 1 283 ? 14.805 21.578 -7.918 1 94.12 283 ALA A CA 1
ATOM 2225 C C . ALA A 1 283 ? 14.82 20.484 -8.992 1 94.12 283 ALA A C 1
ATOM 2227 O O . ALA A 1 283 ? 13.789 19.906 -9.312 1 94.12 283 ALA A O 1
ATOM 2228 N N . VAL A 1 284 ? 15.969 20.203 -9.594 1 86.06 284 VAL A N 1
ATOM 2229 C CA . VAL A 1 284 ? 16.125 19.203 -10.641 1 86.06 284 VAL A CA 1
ATOM 2230 C C . VAL A 1 284 ? 17.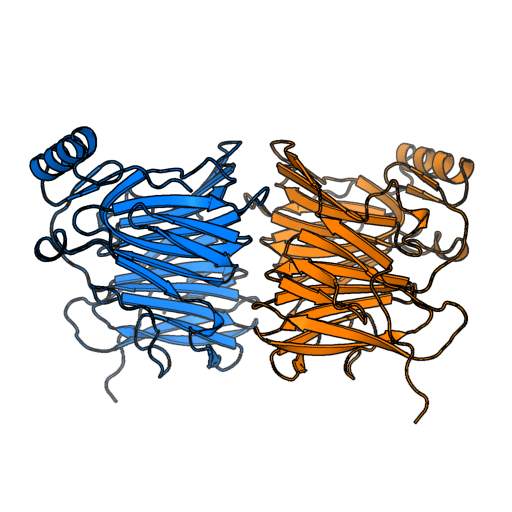328 18.312 -10.344 1 86.06 284 VAL A C 1
ATOM 2232 O O . VAL A 1 284 ? 18.297 18.766 -9.711 1 86.06 284 VAL A O 1
ATOM 2235 N N . LYS A 1 285 ? 17.156 17.109 -10.719 1 76.31 285 LYS A N 1
ATOM 2236 C CA . LYS A 1 285 ? 18.281 16.203 -10.578 1 76.31 285 LYS A CA 1
ATOM 2237 C C . LYS A 1 285 ? 19.328 16.438 -11.656 1 76.31 285 LYS A C 1
ATOM 2239 O O . LYS A 1 285 ? 18.984 16.734 -12.805 1 76.31 285 LYS A O 1
ATOM 2244 N N . MET B 1 1 ? 26.312 -33.375 8.656 1 40.88 1 MET B N 1
ATOM 2245 C CA . MET B 1 1 ? 25.094 -32.625 8.43 1 40.88 1 MET B CA 1
ATOM 2246 C C . MET B 1 1 ? 24.922 -32.281 6.953 1 40.88 1 MET B C 1
ATOM 2248 O O . MET B 1 1 ? 25.812 -31.688 6.336 1 40.88 1 MET B O 1
ATOM 2252 N N . THR B 1 2 ? 24.312 -33.156 6.105 1 54.03 2 THR B N 1
ATOM 2253 C CA . THR B 1 2 ? 24.25 -33.094 4.648 1 54.03 2 THR B CA 1
ATOM 2254 C C . THR B 1 2 ? 23.984 -31.672 4.18 1 54.03 2 THR B C 1
ATOM 2256 O O . THR B 1 2 ? 23.047 -31.016 4.66 1 54.03 2 THR B O 1
ATOM 2259 N N . LYS B 1 3 ? 24.859 -31.125 3.482 1 76.69 3 LYS B N 1
ATOM 2260 C CA . LYS B 1 3 ? 24.875 -29.734 3.02 1 76.69 3 LYS B CA 1
ATOM 2261 C C . LYS B 1 3 ? 23.688 -29.453 2.094 1 76.69 3 LYS B C 1
ATOM 2263 O O . LYS B 1 3 ? 23.484 -30.156 1.111 1 76.69 3 LYS B O 1
ATOM 2268 N N . ARG B 1 4 ? 22.656 -28.562 2.508 1 88.44 4 ARG B N 1
ATOM 2269 C CA . ARG B 1 4 ? 21.5 -28.203 1.691 1 88.44 4 ARG B CA 1
ATOM 2270 C C . ARG B 1 4 ? 21.938 -27.625 0.352 1 88.44 4 ARG B C 1
ATOM 2272 O O . ARG B 1 4 ? 22.953 -26.922 0.277 1 88.44 4 ARG B O 1
ATOM 2279 N N . PHE B 1 5 ? 21.219 -28.031 -0.704 1 94.62 5 PHE B N 1
ATOM 2280 C CA . PHE B 1 5 ? 21.375 -27.391 -2 1 94.62 5 PHE B CA 1
ATOM 2281 C C . PHE B 1 5 ? 21.234 -25.875 -1.866 1 94.62 5 PHE B C 1
ATOM 2283 O O . PHE B 1 5 ? 20.281 -25.375 -1.263 1 94.62 5 PHE B O 1
ATOM 2290 N N . GLU B 1 6 ? 22.266 -25.109 -2.324 1 97.81 6 GLU B N 1
ATOM 2291 C CA . GLU B 1 6 ? 22.219 -23.656 -2.283 1 97.81 6 GLU B CA 1
ATOM 2292 C C . GLU B 1 6 ? 21.734 -23.078 -3.607 1 97.81 6 GLU B C 1
ATOM 2294 O O . GLU B 1 6 ? 22.359 -23.281 -4.648 1 97.81 6 GLU B O 1
ATOM 2299 N N . ARG B 1 7 ? 20.719 -22.375 -3.537 1 98.5 7 ARG B N 1
ATOM 2300 C CA . ARG B 1 7 ? 20.125 -21.828 -4.762 1 98.5 7 ARG B CA 1
ATOM 2301 C C . ARG B 1 7 ? 20.797 -20.531 -5.164 1 98.5 7 ARG B C 1
ATOM 2303 O O . ARG B 1 7 ? 21.312 -19.797 -4.312 1 98.5 7 ARG B O 1
ATOM 2310 N N . ASP B 1 8 ? 20.781 -20.312 -6.449 1 98.75 8 ASP B N 1
ATOM 2311 C CA . ASP B 1 8 ? 21.234 -19.047 -7.031 1 98.75 8 ASP B CA 1
ATOM 2312 C C . ASP B 1 8 ? 20.172 -18.469 -7.969 1 98.75 8 ASP B C 1
ATOM 2314 O O . ASP B 1 8 ? 19.109 -19.062 -8.156 1 98.75 8 ASP B O 1
ATOM 2318 N N . VAL B 1 9 ? 20.484 -17.266 -8.43 1 98.88 9 VAL B N 1
ATOM 2319 C CA . VAL B 1 9 ? 19.609 -16.625 -9.406 1 98.88 9 VAL B CA 1
ATOM 2320 C C . VAL B 1 9 ? 19.812 -17.25 -10.781 1 98.88 9 VAL B C 1
ATOM 2322 O O . VAL B 1 9 ? 20.938 -17.328 -11.273 1 98.88 9 VAL B O 1
ATOM 2325 N N . ALA B 1 10 ? 18.766 -17.766 -11.344 1 98.69 10 ALA B N 1
ATOM 2326 C CA . ALA B 1 10 ? 18.812 -18.281 -12.703 1 98.69 10 ALA B CA 1
ATOM 2327 C C . ALA B 1 10 ? 18.656 -17.156 -13.727 1 98.69 10 ALA B C 1
ATOM 2329 O O . ALA B 1 10 ? 19.375 -17.125 -14.734 1 98.69 10 ALA B O 1
ATOM 2330 N N . SER B 1 11 ? 17.719 -16.281 -13.562 1 98.5 11 SER B N 1
ATOM 2331 C CA . SER B 1 11 ? 17.453 -15.094 -14.367 1 98.5 11 SER B CA 1
ATOM 2332 C C . SER B 1 11 ? 16.781 -14 -13.531 1 98.5 11 SER B C 1
ATOM 2334 O O . SER B 1 11 ? 16.188 -14.281 -12.492 1 98.5 11 SER B O 1
ATOM 2336 N N . HIS B 1 12 ? 17.047 -12.75 -13.883 1 98.75 12 HIS B N 1
ATOM 2337 C CA . HIS B 1 12 ? 16.375 -11.641 -13.227 1 98.75 12 HIS B CA 1
ATOM 2338 C C . HIS B 1 12 ? 16.094 -10.5 -14.203 1 98.75 12 HIS B C 1
ATOM 2340 O O . HIS B 1 12 ? 16.797 -10.359 -15.211 1 98.75 12 HIS B O 1
ATOM 2346 N N . TRP B 1 13 ? 15.047 -9.711 -13.984 1 98.69 13 TRP B N 1
ATOM 2347 C CA . TRP B 1 13 ? 14.656 -8.609 -14.852 1 98.69 13 TRP B CA 1
ATOM 2348 C C . TRP B 1 13 ? 13.828 -7.582 -14.094 1 98.69 13 TRP B C 1
ATOM 2350 O O . TRP B 1 13 ? 13.141 -7.922 -13.125 1 98.69 13 TRP B O 1
ATOM 2360 N N . PRO B 1 14 ? 13.93 -6.309 -14.492 1 98.31 14 PRO B N 1
ATOM 2361 C CA . PRO B 1 14 ? 12.93 -5.336 -14.039 1 98.31 14 PRO B CA 1
ATOM 2362 C C . PRO B 1 14 ? 11.578 -5.508 -14.727 1 98.31 14 PRO B C 1
ATOM 2364 O O . PRO B 1 14 ? 11.531 -5.828 -15.922 1 98.31 14 PRO B O 1
ATOM 2367 N N . VAL B 1 15 ? 10.531 -5.316 -14 1 98.44 15 VAL B N 1
ATOM 2368 C CA . VAL B 1 15 ? 9.203 -5.371 -14.602 1 98.44 15 VAL B CA 1
ATOM 2369 C C . VAL B 1 15 ? 8.984 -4.148 -15.492 1 98.44 15 VAL B C 1
ATOM 2371 O O . VAL B 1 15 ? 9.305 -3.023 -15.094 1 98.44 15 VAL B O 1
ATOM 2374 N N . ALA B 1 16 ? 8.523 -4.387 -16.688 1 96.88 16 ALA B N 1
ATOM 2375 C CA . ALA B 1 16 ? 8.117 -3.303 -17.578 1 96.88 16 ALA B CA 1
ATOM 2376 C C . ALA B 1 16 ? 6.625 -3.021 -17.453 1 96.88 16 ALA B C 1
ATOM 2378 O O . ALA B 1 16 ? 5.824 -3.949 -17.328 1 96.88 16 ALA B O 1
ATOM 2379 N N . TYR B 1 17 ? 6.281 -1.749 -17.531 1 97.69 17 TYR B N 1
ATOM 2380 C CA . TYR B 1 17 ? 4.895 -1.383 -17.266 1 97.69 17 TYR B CA 1
ATOM 2381 C C . TYR B 1 17 ? 4.262 -0.718 -18.484 1 97.69 17 TYR B C 1
ATOM 2383 O O . TYR B 1 17 ? 4.934 0.002 -19.219 1 97.69 17 TYR B O 1
ATOM 2391 N N . LYS B 1 18 ? 3.008 -0.971 -18.641 1 97.12 18 LYS B N 1
ATOM 2392 C CA . LYS B 1 18 ? 2.164 -0.303 -19.625 1 97.12 18 LYS B CA 1
ATOM 2393 C C . LYS B 1 18 ? 1.172 0.641 -18.953 1 97.12 18 LYS B C 1
ATOM 2395 O O . LYS B 1 18 ? 0.572 0.294 -17.938 1 97.12 18 LYS B O 1
ATOM 2400 N N . GLN B 1 19 ? 0.994 1.827 -19.516 1 95.88 19 GLN B N 1
ATOM 2401 C CA . GLN B 1 19 ? 0.007 2.803 -19.062 1 95.88 19 GLN B CA 1
ATOM 2402 C C . GLN B 1 19 ? -1.263 2.73 -19.906 1 95.88 19 GLN B C 1
ATOM 2404 O O . GLN B 1 19 ? -1.338 3.336 -20.984 1 95.88 19 GLN B O 1
ATOM 2409 N N . ASN B 1 20 ? -2.287 2.182 -19.391 1 95.5 20 ASN B N 1
ATOM 2410 C CA . ASN B 1 20 ? -3.469 1.851 -20.172 1 95.5 20 ASN B CA 1
ATOM 2411 C C . ASN B 1 20 ? -4.523 2.953 -20.094 1 95.5 20 ASN B C 1
ATOM 2413 O O . ASN B 1 20 ? -5.352 3.086 -21 1 95.5 20 ASN B O 1
ATOM 2417 N N . GLY B 1 21 ? -4.516 3.732 -19.031 1 95.94 21 GLY B N 1
ATOM 2418 C CA . GLY B 1 21 ? -5.637 4.613 -18.734 1 95.94 21 GLY B CA 1
ATOM 2419 C C . GLY B 1 21 ? -6.758 3.926 -17.984 1 95.94 21 GLY B C 1
ATOM 2420 O O . GLY B 1 21 ? -6.664 2.736 -17.672 1 95.94 21 GLY B O 1
ATOM 2421 N N . TYR B 1 22 ? -7.855 4.672 -17.719 1 96.19 22 TYR B N 1
ATOM 2422 C CA . TYR B 1 22 ? -8.961 4.121 -16.938 1 96.19 22 TYR B CA 1
ATOM 2423 C C . TYR B 1 22 ? -9.734 3.082 -17.734 1 96.19 22 TYR B C 1
ATOM 2425 O O . TYR B 1 22 ? -9.852 3.195 -18.969 1 96.19 22 TYR B O 1
ATOM 2433 N N . PRO B 1 23 ? -10.195 2.016 -17.031 1 97.5 23 PRO B N 1
ATOM 2434 C CA . PRO B 1 23 ? -10.117 1.746 -15.594 1 97.5 23 PRO B CA 1
ATOM 2435 C C . PRO B 1 23 ? -8.906 0.898 -15.219 1 97.5 23 PRO B C 1
ATOM 2437 O O . PRO B 1 23 ? -8.578 0.772 -14.031 1 97.5 23 PRO B O 1
ATOM 2440 N N . HIS B 1 24 ? -8.281 0.255 -16.156 1 98.31 24 HIS B N 1
ATOM 2441 C CA . HIS B 1 24 ? -7.078 -0.54 -15.938 1 98.31 24 HIS B CA 1
ATOM 2442 C C . HIS B 1 24 ? -5.828 0.324 -16.016 1 98.31 24 HIS B C 1
ATOM 2444 O O . HIS B 1 24 ? -5.074 0.242 -17 1 98.31 24 HIS B O 1
ATOM 2450 N N . VAL B 1 25 ? -5.465 1.01 -15.133 1 98.5 25 VAL B N 1
ATOM 2451 C CA . VAL B 1 25 ? -4.629 2.203 -15.102 1 98.5 25 VAL B CA 1
ATOM 2452 C C . VAL B 1 25 ? -3.203 1.846 -15.523 1 98.5 25 VAL B C 1
ATOM 2454 O O . VAL B 1 25 ? -2.617 2.512 -16.375 1 98.5 25 VAL B O 1
ATOM 2457 N N . GLN B 1 26 ? -2.627 0.853 -14.891 1 98.56 26 GLN B N 1
ATOM 2458 C CA . GLN B 1 26 ? -1.264 0.411 -15.164 1 98.56 26 GLN B CA 1
ATOM 2459 C C . GLN B 1 26 ? -1.132 -1.101 -15 1 98.56 26 GLN B C 1
ATOM 2461 O O . GLN B 1 26 ? -1.768 -1.692 -14.125 1 98.56 26 GLN B O 1
ATOM 2466 N N . GLN B 1 27 ? -0.276 -1.702 -15.805 1 98.56 27 GLN B N 1
ATOM 2467 C CA . GLN B 1 27 ? -0.072 -3.146 -15.75 1 98.56 27 GLN B CA 1
ATOM 2468 C C . GLN B 1 27 ? 1.381 -3.506 -16.047 1 98.56 27 GLN B C 1
ATOM 2470 O O . GLN B 1 27 ? 2.018 -2.889 -16.906 1 98.56 27 GLN B O 1
ATOM 2475 N N . GLY B 1 28 ? 1.929 -4.449 -15.344 1 98.56 28 GLY B N 1
ATOM 2476 C CA . GLY B 1 28 ? 3.229 -5.035 -15.625 1 98.56 28 GLY B CA 1
ATOM 2477 C C . GLY B 1 28 ? 3.244 -6.547 -15.492 1 98.56 28 GLY B C 1
ATOM 2478 O O . GLY B 1 28 ? 2.486 -7.113 -14.703 1 98.56 28 GLY B O 1
ATOM 2479 N N . TRP B 1 29 ? 4.098 -7.199 -16.281 1 98.62 29 TRP B N 1
ATOM 2480 C CA . TRP B 1 29 ? 4.285 -8.641 -16.172 1 98.62 29 TRP B CA 1
ATOM 2481 C C . TRP B 1 29 ? 5.488 -8.961 -15.281 1 98.62 29 TRP B C 1
ATOM 2483 O O . TRP B 1 29 ? 6.637 -8.781 -15.695 1 98.62 29 TRP B O 1
ATOM 2493 N N . VAL B 1 30 ? 5.168 -9.453 -14.117 1 98.88 30 VAL B N 1
ATOM 2494 C CA . VAL B 1 30 ? 6.227 -9.945 -13.242 1 98.88 30 VAL B CA 1
ATOM 2495 C C . VAL B 1 30 ? 6.82 -11.227 -13.828 1 98.88 30 VAL B C 1
ATOM 2497 O O . VAL B 1 30 ? 8.039 -11.344 -13.977 1 98.88 30 VAL B O 1
ATOM 2500 N N . LEU B 1 31 ? 5.934 -12.148 -14.102 1 98.88 31 LEU B N 1
ATOM 2501 C CA . LEU B 1 31 ? 6.254 -13.289 -14.953 1 98.88 31 LEU B CA 1
ATOM 2502 C C . LEU B 1 31 ? 5.605 -13.141 -16.328 1 98.88 31 LEU B C 1
ATOM 2504 O O . LEU B 1 31 ? 4.398 -13.344 -16.469 1 98.88 31 LEU B O 1
ATOM 2508 N N . PRO B 1 32 ? 6.379 -12.852 -17.359 1 98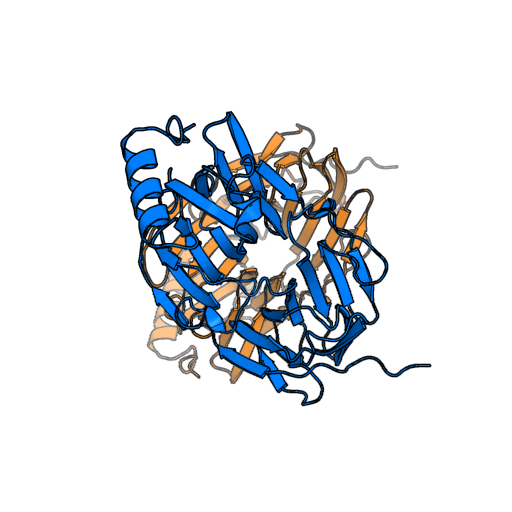.5 32 PRO B N 1
ATOM 2509 C CA . PRO B 1 32 ? 5.797 -12.641 -18.688 1 98.5 32 PRO B CA 1
ATOM 2510 C C . PRO B 1 32 ? 5.305 -13.938 -19.312 1 98.5 32 PRO B C 1
ATOM 2512 O O . PRO B 1 32 ? 6.035 -14.938 -19.344 1 98.5 32 PRO B O 1
ATOM 2515 N N . PRO B 1 33 ? 4.145 -13.898 -19.875 1 97.19 33 PRO B N 1
ATOM 2516 C CA . PRO B 1 33 ? 3.562 -15.117 -20.453 1 97.19 33 PRO B CA 1
ATOM 2517 C C . PRO B 1 33 ? 4.422 -15.719 -21.562 1 97.19 33 PRO B C 1
ATOM 2519 O O . PRO B 1 33 ? 4.395 -16.922 -21.781 1 97.19 33 PRO B O 1
ATOM 2522 N N . GLU B 1 34 ? 5.184 -14.906 -22.266 1 96.75 34 GLU B N 1
ATOM 2523 C CA . GLU B 1 34 ? 6.008 -15.391 -23.375 1 96.75 34 GLU B CA 1
ATOM 2524 C C . GLU B 1 34 ? 7.121 -16.297 -22.859 1 96.75 34 GLU B C 1
ATOM 2526 O O . GLU B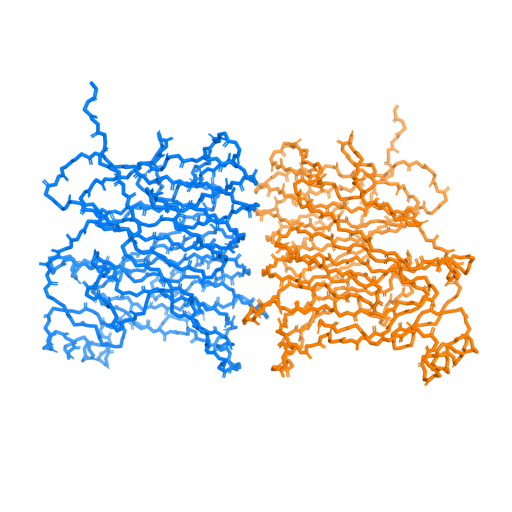 1 34 ? 7.73 -17.047 -23.641 1 96.75 34 GLU B O 1
ATOM 2531 N N . ARG B 1 35 ? 7.406 -16.219 -21.531 1 97.25 35 ARG B N 1
ATOM 2532 C CA . ARG B 1 35 ? 8.461 -17.031 -20.938 1 97.25 35 ARG B CA 1
ATOM 2533 C C . ARG B 1 35 ? 7.875 -18.156 -20.078 1 97.25 35 ARG B C 1
ATOM 2535 O O . ARG B 1 35 ? 8.547 -18.688 -19.188 1 97.25 35 ARG B O 1
ATOM 2542 N N . LYS B 1 36 ? 6.656 -18.484 -20.344 1 95.94 36 LYS B N 1
ATOM 2543 C CA . LYS B 1 36 ? 5.906 -19.391 -19.484 1 95.94 36 LYS B CA 1
ATOM 2544 C C . LYS B 1 36 ? 6.625 -20.734 -19.344 1 95.94 36 LYS B C 1
ATOM 2546 O O . LYS B 1 36 ? 6.492 -21.406 -18.312 1 95.94 36 LYS B O 1
ATOM 2551 N N . ASP B 1 37 ? 7.414 -21.172 -20.297 1 94.75 37 ASP B N 1
ATOM 2552 C CA . ASP B 1 37 ? 8.078 -22.469 -20.281 1 94.75 37 ASP B CA 1
ATOM 2553 C C . ASP B 1 37 ? 9.141 -22.531 -19.188 1 94.75 37 ASP B C 1
ATOM 2555 O O . ASP B 1 37 ? 9.531 -23.609 -18.75 1 94.75 37 ASP B O 1
ATOM 2559 N N . GLU B 1 38 ? 9.562 -21.344 -18.766 1 97.06 38 GLU B N 1
ATOM 2560 C CA . GLU B 1 38 ? 10.586 -21.266 -17.719 1 97.06 38 GLU B CA 1
ATOM 2561 C C . GLU B 1 38 ? 9.969 -21.328 -16.328 1 97.06 38 GLU B C 1
ATOM 2563 O O . GLU B 1 38 ? 10.68 -21.516 -15.344 1 97.06 38 GLU B O 1
ATOM 2568 N N . PHE B 1 39 ? 8.664 -21.25 -16.266 1 98.62 39 PHE B N 1
ATOM 2569 C CA . PHE B 1 39 ? 8.078 -20.891 -14.977 1 98.62 39 PHE B CA 1
ATOM 2570 C C . PHE B 1 39 ? 7.309 -22.078 -14.391 1 98.62 39 PHE B C 1
ATOM 2572 O O . PHE B 1 39 ? 6.766 -21.969 -13.289 1 98.62 39 PHE B O 1
ATOM 2579 N N . ASP B 1 40 ? 7.316 -23.234 -14.961 1 98.56 40 ASP B N 1
ATOM 2580 C CA . ASP B 1 40 ? 6.535 -24.359 -14.492 1 98.56 40 ASP B CA 1
ATOM 2581 C C . ASP B 1 40 ? 6.75 -24.594 -12.992 1 98.56 40 ASP B C 1
ATOM 2583 O O . ASP B 1 40 ? 7.887 -24.766 -12.547 1 98.56 40 ASP B O 1
ATOM 2587 N N . PRO B 1 41 ? 5.645 -24.641 -12.219 1 98.75 41 PRO B N 1
ATOM 2588 C CA . PRO B 1 41 ? 4.242 -24.812 -12.594 1 98.75 41 PRO B CA 1
ATOM 2589 C C . PRO B 1 41 ? 3.512 -23.484 -12.766 1 98.75 41 PRO B C 1
ATOM 2591 O O . PRO B 1 41 ? 2.293 -23.453 -12.961 1 98.75 41 PRO B O 1
ATOM 2594 N N . PHE B 1 42 ? 4.199 -22.375 -12.648 1 98.88 42 PHE B N 1
ATOM 2595 C CA . PHE B 1 42 ? 3.594 -21.062 -12.828 1 98.88 42 PHE B CA 1
ATOM 2596 C C . PHE B 1 42 ? 3.434 -20.75 -14.312 1 98.88 42 PHE B C 1
ATOM 2598 O O . PHE B 1 42 ? 4.184 -21.25 -15.148 1 98.88 42 PHE B O 1
ATOM 2605 N N . ILE B 1 43 ? 2.449 -19.906 -14.633 1 98.75 43 ILE B N 1
ATOM 2606 C CA . ILE B 1 43 ? 2.184 -19.562 -16.031 1 98.75 43 ILE B CA 1
ATOM 2607 C C . ILE B 1 43 ? 2.555 -18.109 -16.281 1 98.75 43 ILE B C 1
ATOM 2609 O O . ILE B 1 43 ? 3.295 -17.797 -17.219 1 98.75 43 ILE B O 1
ATOM 2613 N N . LEU B 1 44 ? 2.057 -17.234 -15.523 1 98.81 44 LEU B N 1
ATOM 2614 C CA . LEU B 1 44 ? 2.301 -15.797 -15.586 1 98.81 44 LEU B CA 1
ATOM 2615 C C . LEU B 1 44 ? 1.964 -15.125 -14.258 1 98.81 44 LEU B C 1
ATOM 2617 O O . LEU B 1 44 ? 1.313 -15.727 -13.406 1 98.81 44 LEU B O 1
ATOM 2621 N N . MET B 1 45 ? 2.502 -13.969 -14.062 1 98.94 45 MET B N 1
ATOM 2622 C CA . MET B 1 45 ? 2.096 -13.117 -12.953 1 98.94 45 MET B CA 1
ATOM 2623 C C . MET B 1 45 ? 1.94 -11.672 -13.406 1 98.94 45 MET B C 1
ATOM 2625 O O . MET B 1 45 ? 2.859 -11.094 -13.992 1 98.94 45 MET B O 1
ATOM 2629 N N . ALA B 1 46 ? 0.797 -11.141 -13.086 1 98.81 46 ALA B N 1
ATOM 2630 C CA . ALA B 1 46 ? 0.499 -9.766 -13.461 1 98.81 46 ALA B CA 1
ATOM 2631 C C . ALA B 1 46 ? 0.493 -8.852 -12.234 1 98.81 46 ALA B C 1
ATOM 2633 O O . ALA B 1 46 ? 0.019 -9.242 -11.164 1 98.81 46 ALA B O 1
ATOM 2634 N N . GLU B 1 47 ? 1.045 -7.734 -12.391 1 98.88 47 GLU B N 1
ATOM 2635 C CA . GLU B 1 47 ? 0.902 -6.617 -11.461 1 98.88 47 GLU B CA 1
ATOM 2636 C C . GLU B 1 47 ? -0.033 -5.551 -12.031 1 98.88 47 GLU B C 1
ATOM 2638 O O . GLU B 1 47 ? 0.214 -5.008 -13.109 1 98.88 47 GLU B O 1
ATOM 2643 N N . ASP B 1 48 ? -1.084 -5.227 -11.289 1 98.88 48 ASP B N 1
ATOM 2644 C CA . ASP B 1 48 ? -2.117 -4.375 -11.867 1 98.88 48 ASP B CA 1
ATOM 2645 C C . ASP B 1 48 ? -2.498 -3.248 -10.914 1 98.88 48 ASP B C 1
ATOM 2647 O O . ASP B 1 48 ? -2.598 -3.461 -9.703 1 98.88 48 ASP B O 1
ATOM 2651 N N . TRP B 1 49 ? -2.654 -2.059 -11.414 1 98.81 49 TRP B N 1
ATOM 2652 C CA . TRP B 1 49 ? -3.385 -0.943 -10.82 1 98.81 49 TRP B CA 1
ATOM 2653 C C . TRP B 1 49 ? -4.699 -0.696 -11.555 1 98.81 49 TRP B C 1
ATOM 2655 O O . TRP B 1 49 ? -4.703 -0.417 -12.75 1 98.81 49 TRP B O 1
ATOM 2665 N N . PHE B 1 50 ? -5.82 -0.729 -10.797 1 98.81 50 PHE B N 1
ATOM 2666 C CA . PHE B 1 50 ? -7.059 -0.644 -11.562 1 98.81 50 PHE B CA 1
ATOM 2667 C C . PHE B 1 50 ? -8.211 -0.188 -10.68 1 98.81 50 PHE B C 1
ATOM 2669 O O . PHE B 1 50 ? -8.102 -0.192 -9.453 1 98.81 50 PHE B O 1
ATOM 2676 N N . LYS B 1 51 ? -9.234 0.254 -11.289 1 98.5 51 LYS B N 1
ATOM 2677 C CA . LYS B 1 51 ? -10.508 0.632 -10.68 1 98.5 51 LYS B CA 1
ATOM 2678 C C . LYS B 1 51 ? -11.617 -0.338 -11.078 1 98.5 51 LYS B C 1
ATOM 2680 O O . LYS B 1 51 ? -11.383 -1.285 -11.836 1 98.5 51 LYS B O 1
ATOM 2685 N N . ARG B 1 52 ? -12.789 -0.119 -10.445 1 97.88 52 ARG B N 1
ATOM 2686 C CA . ARG B 1 52 ? -13.953 -0.925 -10.805 1 97.88 52 ARG B CA 1
ATOM 2687 C C . ARG B 1 52 ? -14.234 -0.854 -12.305 1 97.88 52 ARG B C 1
ATOM 2689 O O . ARG B 1 52 ? -14.164 0.222 -12.898 1 97.88 52 ARG B O 1
ATOM 2696 N N . GLY B 1 53 ? -14.547 -1.965 -12.906 1 97.62 53 GLY B N 1
ATOM 2697 C CA . GLY B 1 53 ? -14.828 -2.07 -14.328 1 97.62 53 GLY B CA 1
ATOM 2698 C C . GLY B 1 53 ? -13.742 -2.789 -15.102 1 97.62 53 GLY B C 1
ATOM 2699 O O . GLY B 1 53 ? -13.898 -3.068 -16.297 1 97.62 53 GLY B O 1
ATOM 2700 N N . THR B 1 54 ? -12.633 -3.096 -14.453 1 98.12 54 THR B N 1
ATOM 2701 C CA . THR B 1 54 ? -11.492 -3.689 -15.141 1 98.12 54 THR B CA 1
ATOM 2702 C C . THR B 1 54 ? -11.68 -5.195 -15.289 1 98.12 54 THR B C 1
ATOM 2704 O O . THR B 1 54 ? -11.508 -5.742 -16.391 1 98.12 54 THR B O 1
ATOM 2707 N N . PHE B 1 55 ? -11.992 -5.887 -14.211 1 97.81 55 PHE B N 1
ATOM 2708 C CA . PHE B 1 55 ? -12.141 -7.336 -14.227 1 97.81 55 PHE B CA 1
ATOM 2709 C C . PHE B 1 55 ? -13.539 -7.742 -13.789 1 97.81 55 PHE B C 1
ATOM 2711 O O . PHE B 1 55 ? -13.703 -8.461 -12.805 1 97.81 55 PHE B O 1
ATOM 2718 N N . SER B 1 56 ? -14.5 -7.301 -14.586 1 97.25 56 SER B N 1
ATOM 2719 C CA . SER B 1 56 ? -15.891 -7.691 -14.359 1 97.25 56 SER B CA 1
ATOM 2720 C C . SER B 1 56 ? -16.094 -9.172 -14.664 1 97.25 56 SER B C 1
ATOM 2722 O O . SER B 1 56 ? -15.141 -9.914 -14.852 1 97.25 56 SER B O 1
ATOM 2724 N N . ASP B 1 57 ? -17.266 -9.625 -14.641 1 97.69 57 ASP B N 1
ATOM 2725 C CA . ASP B 1 57 ? -17.594 -11.039 -14.859 1 97.69 57 ASP B CA 1
ATOM 2726 C C . ASP B 1 57 ? -16.734 -11.633 -15.969 1 97.69 57 ASP B C 1
ATOM 2728 O O . ASP B 1 57 ? -16.703 -11.109 -17.078 1 97.69 57 ASP B O 1
ATOM 2732 N N . HIS B 1 58 ? -16 -12.703 -15.672 1 98.12 58 HIS B N 1
ATOM 2733 C CA . HIS B 1 58 ? -15.203 -13.398 -16.672 1 98.12 58 HIS B CA 1
ATOM 2734 C C . HIS B 1 58 ? -14.953 -14.844 -16.266 1 98.12 58 HIS B C 1
ATOM 2736 O O . HIS B 1 58 ? -15.023 -15.188 -15.094 1 98.12 58 HIS B O 1
ATOM 2742 N N . PRO B 1 59 ? -14.672 -15.695 -17.172 1 98.19 59 PRO B N 1
ATOM 2743 C CA . PRO B 1 59 ? -14.492 -17.125 -16.938 1 98.19 59 PRO B CA 1
ATOM 2744 C C . PRO B 1 59 ? -13.023 -17.516 -16.781 1 98.19 59 PRO B C 1
ATOM 2746 O O . PRO B 1 59 ? -12.133 -16.797 -17.25 1 98.19 59 PRO B O 1
ATOM 2749 N N . HIS B 1 60 ? -12.773 -18.625 -16.094 1 98.69 60 HIS B N 1
ATOM 2750 C CA . HIS B 1 60 ? -11.508 -19.344 -16.109 1 98.69 60 HIS B CA 1
ATOM 2751 C C . HIS B 1 60 ? -11.734 -20.859 -16.109 1 98.69 60 HIS B C 1
ATOM 2753 O O . HIS B 1 60 ? -12.719 -21.344 -15.547 1 98.69 60 HIS B O 1
ATOM 2759 N N . ARG B 1 61 ? -10.852 -21.547 -16.672 1 98.62 61 ARG B N 1
ATOM 2760 C CA . ARG B 1 61 ? -10.836 -23.016 -16.625 1 98.62 61 ARG B CA 1
ATOM 2761 C C . ARG B 1 61 ? -9.414 -23.547 -16.703 1 98.62 61 ARG B C 1
ATOM 2763 O O . ARG B 1 61 ? -8.586 -23.031 -17.453 1 98.62 61 ARG B O 1
ATOM 2770 N N . GLY B 1 62 ? -9.156 -24.547 -15.859 1 98.75 62 GLY B N 1
ATOM 2771 C CA . GLY B 1 62 ? -8 -25.406 -16.094 1 98.75 62 GLY B CA 1
ATOM 2772 C C . GLY B 1 62 ? -6.77 -24.953 -15.32 1 98.75 62 GLY B C 1
ATOM 2773 O O . GLY B 1 62 ? -5.691 -25.531 -15.477 1 98.75 62 GLY B O 1
ATOM 2774 N N . PHE B 1 63 ? -6.883 -23.953 -14.508 1 98.62 63 PHE B N 1
ATOM 2775 C CA . PHE B 1 63 ? -5.746 -23.469 -13.727 1 98.62 63 PHE B CA 1
ATOM 2776 C C . PHE B 1 63 ? -6.219 -22.844 -12.422 1 98.62 63 PHE B C 1
ATOM 2778 O O . PHE B 1 63 ? -7.387 -22.969 -12.047 1 98.62 63 PHE B O 1
ATOM 2785 N N . GLN B 1 64 ? -5.297 -22.344 -11.641 1 98.81 64 GLN B N 1
ATOM 2786 C CA . GLN B 1 64 ? -5.523 -21.703 -10.359 1 98.81 64 GLN B CA 1
ATOM 2787 C C . GLN B 1 64 ? -4.988 -20.266 -10.359 1 98.81 64 GLN B C 1
ATOM 2789 O O . GLN B 1 64 ? -4.121 -19.922 -11.164 1 98.81 64 GLN B O 1
ATOM 2794 N N . THR B 1 65 ? -5.555 -19.406 -9.523 1 98.81 65 THR B N 1
ATOM 2795 C CA . THR B 1 65 ? -4.992 -18.078 -9.344 1 98.81 65 THR B CA 1
ATOM 2796 C C . THR B 1 65 ? -4.66 -17.812 -7.879 1 98.81 65 THR B C 1
ATOM 2798 O O . THR B 1 65 ? -5.328 -18.344 -6.984 1 98.81 65 THR B O 1
ATOM 2801 N N . ILE B 1 66 ? -3.625 -17.125 -7.637 1 98.94 66 ILE B N 1
ATOM 2802 C CA . ILE B 1 66 ? -3.26 -16.562 -6.344 1 98.94 66 ILE B CA 1
ATOM 2803 C C . ILE B 1 66 ? -3.15 -15.039 -6.453 1 98.94 66 ILE B C 1
ATOM 2805 O O . ILE B 1 66 ? -2.246 -14.523 -7.113 1 98.94 66 ILE B O 1
ATOM 2809 N N . THR B 1 67 ? -4.09 -14.328 -5.82 1 98.94 67 THR B N 1
ATOM 2810 C CA . THR B 1 67 ? -4.133 -12.875 -5.895 1 98.94 67 THR B CA 1
ATOM 2811 C C . THR B 1 67 ? -3.701 -12.25 -4.566 1 98.94 67 THR B C 1
ATOM 2813 O O . THR B 1 67 ? -4.266 -12.57 -3.518 1 98.94 67 THR B O 1
ATOM 2816 N N . TYR B 1 68 ? -2.688 -11.469 -4.562 1 98.94 68 TYR B N 1
ATOM 2817 C CA . TYR B 1 68 ? -2.15 -10.727 -3.426 1 98.94 68 TYR B CA 1
ATOM 2818 C C . TYR B 1 68 ? -2.482 -9.242 -3.539 1 98.94 68 TYR B C 1
ATOM 2820 O O . TYR B 1 68 ? -2.133 -8.594 -4.527 1 98.94 68 TYR B O 1
ATOM 2828 N N . VAL B 1 69 ? -3.143 -8.68 -2.52 1 98.88 69 VAL B N 1
ATOM 2829 C CA . VAL B 1 69 ? -3.508 -7.27 -2.547 1 98.88 69 VAL B CA 1
ATOM 2830 C C . VAL B 1 69 ? -2.387 -6.434 -1.935 1 98.88 69 VAL B C 1
ATOM 2832 O O . VAL B 1 69 ? -2.084 -6.566 -0.747 1 98.88 69 VAL B O 1
ATOM 2835 N N . ILE B 1 70 ? -1.816 -5.562 -2.723 1 98.75 70 ILE B N 1
ATOM 2836 C CA . ILE B 1 70 ? -0.747 -4.699 -2.229 1 98.75 70 ILE B CA 1
ATOM 2837 C C . ILE B 1 70 ? -1.346 -3.453 -1.581 1 98.75 70 ILE B C 1
ATOM 2839 O O . ILE B 1 70 ? -0.944 -3.064 -0.481 1 98.75 70 ILE B O 1
ATOM 2843 N N . ASP B 1 71 ? -2.311 -2.861 -2.178 1 98.62 71 ASP B N 1
ATOM 2844 C CA . ASP B 1 71 ? -2.963 -1.646 -1.701 1 98.62 71 ASP B CA 1
ATOM 2845 C C . ASP B 1 71 ? -4.422 -1.592 -2.152 1 98.62 71 ASP B C 1
ATOM 2847 O O . ASP B 1 71 ? -4.746 -1.998 -3.27 1 98.62 71 ASP B O 1
ATOM 2851 N N . GLY B 1 72 ? -5.273 -1.047 -1.255 1 98.19 72 GLY B N 1
ATOM 2852 C CA . GLY B 1 72 ? -6.688 -0.911 -1.57 1 98.19 72 GLY B CA 1
ATOM 2853 C C . GLY B 1 72 ? -7.516 -2.105 -1.136 1 98.19 72 GLY B C 1
ATOM 2854 O O . GLY B 1 72 ? -7.121 -2.844 -0.231 1 98.19 72 GLY B O 1
ATOM 2855 N N . ARG B 1 73 ? -8.82 -2.148 -1.683 1 98.69 73 ARG B N 1
ATOM 2856 C CA . ARG B 1 73 ? -9.75 -3.232 -1.38 1 98.69 73 ARG B CA 1
ATOM 2857 C C . ARG B 1 73 ? -10.195 -3.947 -2.652 1 98.69 73 ARG B C 1
ATOM 2859 O O . ARG B 1 73 ? -10.703 -3.314 -3.582 1 98.69 73 ARG B O 1
ATOM 2866 N N . LEU B 1 74 ? -9.961 -5.266 -2.656 1 98.81 74 LEU B N 1
ATOM 2867 C CA . LEU B 1 74 ? -10.414 -6.102 -3.764 1 98.81 74 LEU B CA 1
ATOM 2868 C C . LEU B 1 74 ? -11.742 -6.766 -3.432 1 98.81 74 LEU B C 1
ATOM 2870 O O . LEU B 1 74 ? -11.852 -7.477 -2.43 1 98.81 74 LEU B O 1
ATOM 2874 N N . GLU B 1 75 ? -12.75 -6.535 -4.25 1 98.31 75 GLU B N 1
ATOM 2875 C CA . GLU B 1 75 ? -14.055 -7.176 -4.113 1 98.31 75 GLU B CA 1
ATOM 2876 C C . GLU B 1 75 ? -14.172 -8.391 -5.023 1 98.31 75 GLU B C 1
ATOM 2878 O O . GLU B 1 75 ? -14.031 -8.273 -6.246 1 98.31 75 GLU B O 1
ATOM 2883 N N . HIS B 1 76 ? -14.336 -9.5 -4.465 1 98.25 76 HIS B N 1
ATOM 2884 C CA . HIS B 1 76 ? -14.594 -10.742 -5.195 1 98.25 76 HIS B CA 1
ATOM 2885 C C . HIS B 1 76 ? -16.078 -11.062 -5.227 1 98.25 76 HIS B C 1
ATOM 2887 O O . HIS B 1 76 ? -16.75 -11.031 -4.188 1 98.25 76 HIS B O 1
ATOM 2893 N N . ILE B 1 77 ? -16.578 -11.398 -6.402 1 97.19 77 ILE B N 1
ATOM 2894 C CA . ILE B 1 77 ? -17.922 -11.93 -6.613 1 97.19 77 ILE B CA 1
ATOM 2895 C C . ILE B 1 77 ? -17.844 -13.164 -7.512 1 97.19 77 ILE B C 1
ATOM 2897 O O . ILE B 1 77 ? -17.156 -13.156 -8.531 1 97.19 77 ILE B O 1
ATOM 2901 N N . ASP B 1 78 ? -18.484 -14.188 -7.086 1 96.19 78 ASP B N 1
ATOM 2902 C CA . ASP B 1 78 ? -18.547 -15.32 -7.996 1 96.19 78 ASP B CA 1
ATOM 2903 C C . ASP B 1 78 ? -20 -15.758 -8.227 1 96.19 78 ASP B C 1
ATOM 2905 O O . ASP B 1 78 ? -20.906 -15.305 -7.523 1 96.19 78 ASP B O 1
ATOM 2909 N N . ASN B 1 79 ? -20.25 -16.609 -9.211 1 93.38 79 ASN B N 1
ATOM 2910 C CA . ASN B 1 79 ? -21.609 -16.922 -9.633 1 93.38 79 ASN B CA 1
ATOM 2911 C C . ASN B 1 79 ? -22.234 -18.016 -8.781 1 93.38 79 ASN B C 1
ATOM 2913 O O . ASN B 1 79 ? -23.281 -18.562 -9.125 1 93.38 79 ASN B O 1
ATOM 2917 N N . HIS B 1 80 ? -21.625 -18.344 -7.719 1 91.44 80 HIS B N 1
ATOM 2918 C CA . HIS B 1 80 ? -22.219 -19.266 -6.762 1 91.44 80 HIS B CA 1
ATOM 2919 C C . HIS B 1 80 ? -22.578 -18.562 -5.461 1 91.44 80 HIS B C 1
ATOM 2921 O O . HIS B 1 80 ? -22.766 -19.203 -4.43 1 91.44 80 HIS B O 1
ATOM 2927 N N . GLY B 1 81 ? -22.531 -17.266 -5.543 1 90.12 81 GLY B N 1
ATOM 2928 C CA . GLY B 1 81 ? -23 -16.469 -4.406 1 90.12 81 GLY B CA 1
ATOM 2929 C C . GLY B 1 81 ? -21.859 -16 -3.516 1 90.12 81 GLY B C 1
ATOM 2930 O O . GLY B 1 81 ? -22.094 -15.305 -2.521 1 90.12 81 GLY B O 1
ATOM 2931 N N . GLY B 1 82 ? -20.672 -16.328 -3.855 1 94.94 82 GLY B N 1
ATOM 2932 C CA . GLY B 1 82 ? -19.531 -15.875 -3.066 1 94.94 82 GLY B CA 1
ATOM 2933 C C . GLY B 1 82 ? -19.281 -14.391 -3.182 1 94.94 82 GLY B C 1
ATOM 2934 O O . GLY B 1 82 ? -19.438 -13.805 -4.258 1 94.94 82 GLY B O 1
ATOM 2935 N N . HIS B 1 83 ? -19.078 -13.789 -2.041 1 96.75 83 HIS B N 1
ATOM 2936 C CA . HIS B 1 83 ? -18.734 -12.375 -1.947 1 96.75 83 HIS B CA 1
ATOM 2937 C C . HIS B 1 83 ? -17.734 -12.125 -0.816 1 96.75 83 HIS B C 1
ATOM 2939 O O . HIS B 1 83 ? -17.922 -12.617 0.299 1 96.75 83 HIS B O 1
ATO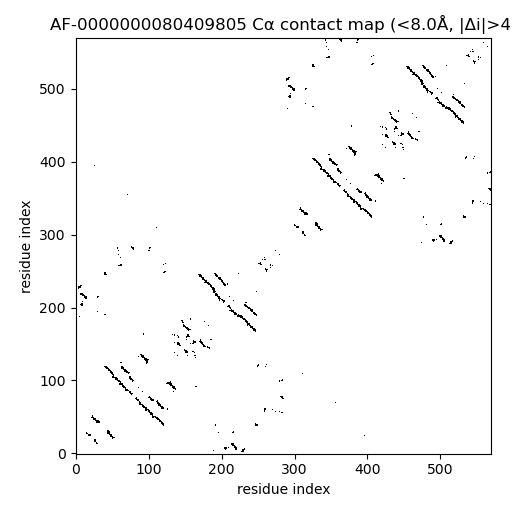M 2945 N N . SER B 1 84 ? -16.688 -11.383 -1.145 1 97.38 84 SER B N 1
ATOM 2946 C CA . SER B 1 84 ? -15.727 -11.039 -0.107 1 97.38 84 SER B CA 1
ATOM 2947 C C . SER B 1 84 ? -14.953 -9.773 -0.471 1 97.38 84 SER B C 1
ATOM 2949 O O . SER B 1 84 ? -14.906 -9.383 -1.639 1 97.38 84 SER B O 1
ATOM 2951 N N . ILE B 1 85 ? -14.508 -9.133 0.54 1 97.5 85 ILE B N 1
ATOM 2952 C CA . ILE B 1 85 ? -13.609 -7.996 0.391 1 97.5 85 ILE B CA 1
ATOM 2953 C C . ILE B 1 85 ? -12.25 -8.328 1.003 1 97.5 85 ILE B C 1
ATOM 2955 O O . ILE B 1 85 ? -12.172 -8.766 2.152 1 97.5 85 ILE B O 1
ATOM 2959 N N . LEU B 1 86 ? -11.211 -8.18 0.215 1 98.31 86 LEU B N 1
ATOM 2960 C CA . LEU B 1 86 ? -9.836 -8.383 0.662 1 98.31 86 LEU B CA 1
ATOM 2961 C C . LEU B 1 86 ? -9.102 -7.055 0.797 1 98.31 86 LEU B C 1
ATOM 2963 O O . LEU B 1 86 ? -9.195 -6.199 -0.087 1 98.31 86 LEU B O 1
ATOM 2967 N N . ASP B 1 87 ? -8.406 -6.883 1.899 1 97.44 87 ASP B N 1
ATOM 2968 C CA . ASP B 1 87 ? -7.594 -5.691 2.152 1 97.44 87 ASP B CA 1
ATOM 2969 C C . ASP B 1 87 ? -6.121 -5.957 1.861 1 97.44 87 ASP B C 1
ATOM 2971 O O . ASP B 1 87 ? -5.73 -7.098 1.598 1 97.44 87 ASP B O 1
ATOM 2975 N N . ALA B 1 88 ? -5.34 -4.879 1.937 1 97.69 88 ALA B N 1
ATOM 2976 C CA . ALA B 1 88 ? -3.902 -4.996 1.703 1 97.69 88 ALA B CA 1
ATOM 2977 C C . ALA B 1 88 ? -3.289 -6.078 2.59 1 97.69 88 ALA B C 1
ATOM 2979 O O . ALA B 1 88 ? -3.549 -6.121 3.795 1 97.69 88 ALA B O 1
ATOM 2980 N N . GLY B 1 89 ? -2.527 -6.98 1.946 1 97.75 89 GLY B N 1
ATOM 2981 C CA . GLY B 1 89 ? -1.882 -8.078 2.652 1 97.75 89 GLY B CA 1
ATOM 2982 C C . GLY B 1 89 ? -2.641 -9.383 2.545 1 97.75 89 GLY B C 1
ATOM 2983 O O . GLY B 1 89 ? -2.08 -10.453 2.797 1 97.75 89 GLY B O 1
ATOM 2984 N N . ASP B 1 90 ? -3.963 -9.305 2.232 1 98.75 90 ASP B N 1
ATOM 2985 C CA . ASP B 1 90 ? -4.77 -10.508 2.066 1 98.75 90 ASP B CA 1
ATOM 2986 C C . ASP B 1 90 ? -4.457 -11.203 0.741 1 98.75 90 ASP B C 1
ATOM 2988 O O . ASP B 1 90 ? -3.955 -10.57 -0.192 1 98.75 90 ASP B O 1
ATOM 2992 N N . VAL B 1 91 ? -4.734 -12.531 0.718 1 98.88 91 VAL B N 1
ATOM 2993 C CA . VAL B 1 91 ? -4.523 -13.344 -0.476 1 98.88 91 VAL B CA 1
ATOM 2994 C C . VAL B 1 91 ? -5.793 -14.133 -0.792 1 98.88 91 VAL B C 1
ATOM 2996 O O . VAL B 1 91 ? -6.434 -14.68 0.11 1 98.88 91 VAL B O 1
ATOM 2999 N N . GLN B 1 92 ? -6.211 -14.141 -2.023 1 98.81 92 GLN B N 1
ATOM 3000 C CA . GLN B 1 92 ? -7.254 -15.062 -2.459 1 98.81 92 GLN B CA 1
ATOM 3001 C C . GLN B 1 92 ? -6.684 -16.156 -3.357 1 98.81 92 GLN B C 1
ATOM 3003 O O . GLN B 1 92 ? -5.996 -15.859 -4.34 1 98.81 92 GLN B O 1
ATOM 3008 N N . TYR B 1 93 ? -6.898 -17.328 -2.984 1 98.81 93 TYR B N 1
ATOM 3009 C CA . TYR B 1 93 ? -6.625 -18.516 -3.789 1 98.81 93 TYR B CA 1
ATOM 3010 C C . TYR B 1 93 ? -7.895 -19.031 -4.465 1 98.81 93 TYR B C 1
ATOM 3012 O O . TYR B 1 93 ? -8.93 -19.188 -3.814 1 98.81 93 TYR B O 1
ATOM 3020 N N . MET B 1 94 ? -7.832 -19.188 -5.812 1 98.69 94 MET B N 1
ATOM 3021 C CA . MET B 1 94 ? -8.945 -19.766 -6.555 1 98.69 94 MET B CA 1
ATOM 3022 C C . MET B 1 94 ? -8.5 -20.984 -7.359 1 98.69 94 MET B C 1
ATOM 3024 O O . MET B 1 94 ? -7.508 -20.922 -8.086 1 98.69 94 MET B O 1
ATOM 3028 N N . ASN B 1 95 ? -9.18 -22.031 -7.164 1 98.56 95 ASN B N 1
ATOM 3029 C CA . ASN B 1 95 ? -9.125 -23.109 -8.133 1 98.56 95 ASN B CA 1
ATOM 3030 C C . ASN B 1 95 ? -10.242 -23 -9.164 1 98.56 95 ASN B C 1
ATOM 3032 O O . ASN B 1 95 ? -11.414 -23.25 -8.859 1 98.56 95 ASN B O 1
ATOM 3036 N N . ALA B 1 96 ? -9.844 -22.609 -10.328 1 98 96 ALA B N 1
ATOM 3037 C CA . ALA B 1 96 ? -10.867 -22.562 -11.367 1 98 96 ALA B CA 1
ATOM 3038 C C . ALA B 1 96 ? -11.406 -23.953 -11.68 1 98 96 ALA B C 1
ATOM 3040 O O . ALA B 1 96 ? -12.609 -24.141 -11.844 1 98 96 ALA B O 1
ATOM 3041 N N . GLY B 1 97 ? -10.391 -24.906 -11.781 1 96.38 97 GLY B N 1
ATOM 3042 C CA . GLY B 1 97 ? -10.812 -26.25 -12.133 1 96.38 97 GLY B CA 1
ATOM 3043 C C . GLY B 1 97 ? -11.555 -26.328 -13.453 1 96.38 97 GLY B C 1
ATOM 3044 O O . GLY B 1 97 ? -11.07 -25.828 -14.469 1 96.38 97 GLY B O 1
ATOM 3045 N N . TRP B 1 98 ? -12.75 -26.781 -13.352 1 94.75 98 TRP B N 1
ATOM 3046 C CA . TRP B 1 98 ? -13.508 -27.078 -14.562 1 94.75 98 TRP B CA 1
ATOM 3047 C C . TRP B 1 98 ? -14.141 -25.812 -15.141 1 94.75 98 TRP B C 1
ATOM 3049 O O . TRP B 1 98 ? -14.125 -25.609 -16.359 1 94.75 98 TRP B O 1
ATOM 3059 N N . ALA B 1 99 ? -14.688 -24.969 -14.195 1 96.38 99 ALA B N 1
ATOM 3060 C CA . ALA B 1 99 ? -15.414 -23.828 -14.742 1 96.38 99 ALA B CA 1
ATOM 3061 C C . ALA B 1 99 ? -15.656 -22.766 -13.672 1 96.38 99 ALA B C 1
ATOM 3063 O O . ALA B 1 99 ? -16.688 -22.781 -12.992 1 96.38 99 ALA B O 1
ATOM 3064 N N . ALA B 1 100 ? -14.875 -21.75 -13.68 1 97.62 100 ALA B N 1
ATOM 3065 C CA . ALA B 1 100 ? -15.07 -20.625 -12.758 1 97.62 100 ALA B CA 1
ATOM 3066 C C . ALA B 1 100 ? -15.633 -19.422 -13.492 1 97.62 100 ALA B C 1
ATOM 3068 O O . ALA B 1 100 ? -15.281 -19.156 -14.641 1 97.62 100 ALA B O 1
ATOM 3069 N N . ARG B 1 101 ? -16.438 -18.734 -12.898 1 97.5 101 ARG B N 1
ATOM 3070 C CA . ARG B 1 101 ? -16.938 -17.438 -13.344 1 97.5 101 ARG B CA 1
ATOM 3071 C C . ARG B 1 101 ? -16.984 -16.453 -12.18 1 97.5 101 ARG B C 1
ATOM 3073 O O . ARG B 1 101 ? -17.672 -16.703 -11.18 1 97.5 101 ARG B O 1
ATOM 3080 N N . HIS B 1 102 ? -16.266 -15.359 -12.25 1 98.31 102 HIS B N 1
ATOM 3081 C CA . HIS B 1 102 ? -16.109 -14.453 -11.109 1 98.31 102 HIS B CA 1
ATOM 3082 C C . HIS B 1 102 ? -15.719 -13.055 -11.57 1 98.31 102 HIS B C 1
ATOM 3084 O O . HIS B 1 102 ? -15.453 -12.836 -12.758 1 98.31 102 HIS B O 1
ATOM 3090 N N . ALA B 1 103 ? -15.867 -12.141 -10.664 1 98.12 103 ALA B N 1
ATOM 3091 C CA . ALA B 1 103 ? -15.414 -10.766 -10.844 1 98.12 103 ALA B CA 1
ATOM 3092 C C . ALA B 1 103 ? -14.445 -10.359 -9.734 1 98.12 103 ALA B C 1
ATOM 3094 O O . ALA B 1 103 ? -14.57 -10.812 -8.594 1 98.12 103 ALA B O 1
ATOM 3095 N N . GLU B 1 104 ? -13.461 -9.617 -10.062 1 98.06 104 GLU B N 1
ATOM 3096 C CA . GLU B 1 104 ? -12.484 -9.008 -9.164 1 98.06 104 GLU B CA 1
ATOM 3097 C C . GLU B 1 104 ? -12.398 -7.5 -9.383 1 98.06 104 GLU B C 1
ATOM 3099 O O . GLU B 1 104 ? -11.641 -7.031 -10.234 1 98.06 104 GLU B O 1
ATOM 3104 N N . GLU B 1 105 ? -13.016 -6.789 -8.484 1 97.69 105 GLU B N 1
ATOM 3105 C CA . GLU B 1 105 ? -13.219 -5.359 -8.711 1 97.69 105 GLU B CA 1
ATOM 3106 C C . GLU B 1 105 ? -12.68 -4.535 -7.543 1 97.69 105 GLU B C 1
ATOM 3108 O O . GLU B 1 105 ? -12.609 -5.023 -6.414 1 97.69 105 GLU B O 1
ATOM 3113 N N . ALA B 1 106 ? -12.258 -3.32 -7.859 1 98.44 106 ALA B N 1
ATOM 3114 C CA . ALA B 1 106 ? -11.992 -2.367 -6.785 1 98.44 106 ALA B CA 1
ATOM 3115 C C . ALA B 1 106 ? -13.281 -1.969 -6.074 1 98.44 106 ALA B C 1
ATOM 3117 O O . ALA B 1 106 ? -14.336 -1.846 -6.703 1 98.44 106 ALA B O 1
ATOM 3118 N N . VAL B 1 107 ? -13.242 -1.755 -4.758 1 97.88 107 VAL B N 1
ATOM 3119 C CA . VAL B 1 107 ? -14.406 -1.319 -3.99 1 97.88 107 VAL B CA 1
ATOM 3120 C C . VAL B 1 107 ? -14.641 0.173 -4.211 1 97.88 107 VAL B C 1
ATOM 3122 O O . VAL B 1 107 ? -13.719 0.979 -4.09 1 97.88 107 VAL B O 1
ATOM 3125 N N . ASP B 1 108 ? -15.82 0.546 -4.547 1 95.94 108 ASP B N 1
ATOM 3126 C CA . ASP B 1 108 ? -16.234 1.938 -4.699 1 95.94 108 ASP B CA 1
ATOM 3127 C C . ASP B 1 108 ? -15.266 2.699 -5.605 1 95.94 108 ASP B C 1
ATOM 3129 O O . ASP B 1 108 ? -15.023 2.293 -6.742 1 95.94 108 ASP B O 1
ATOM 3133 N N . ASP B 1 109 ? -14.641 3.756 -5.141 1 96.25 109 ASP B N 1
ATOM 3134 C CA . ASP B 1 109 ? -13.766 4.605 -5.949 1 96.25 109 ASP B CA 1
ATOM 3135 C C . ASP B 1 109 ? -12.297 4.262 -5.723 1 96.25 109 ASP B C 1
ATOM 3137 O O . ASP B 1 109 ? -11.406 5.02 -6.117 1 96.25 109 ASP B O 1
ATOM 3141 N N . ASP B 1 110 ? -12.055 3.117 -5.129 1 98 110 ASP B N 1
ATOM 3142 C CA . ASP B 1 110 ? -10.672 2.727 -4.871 1 98 110 ASP B CA 1
ATOM 3143 C C . ASP B 1 110 ? -9.891 2.592 -6.172 1 98 110 ASP B C 1
ATOM 3145 O O . ASP B 1 110 ? -10.453 2.23 -7.207 1 98 110 ASP B O 1
ATOM 3149 N N . LEU B 1 111 ? -8.719 2.979 -6.219 1 98.5 111 LEU B N 1
ATOM 3150 C CA . LEU B 1 111 ? -7.664 2.541 -7.129 1 98.5 111 LEU B CA 1
ATOM 3151 C C . LEU B 1 111 ? -6.746 1.529 -6.453 1 98.5 111 LEU B C 1
ATOM 3153 O O . LEU B 1 111 ? -5.988 1.883 -5.551 1 98.5 111 LEU B O 1
ATOM 3157 N N . ILE B 1 112 ? -6.816 0.262 -6.91 1 98.69 112 ILE B N 1
ATOM 3158 C CA . ILE B 1 112 ? -6.184 -0.785 -6.117 1 98.69 112 ILE B CA 1
ATOM 3159 C C . ILE B 1 112 ? -4.945 -1.304 -6.844 1 98.69 112 ILE B C 1
ATOM 3161 O O . ILE B 1 112 ? -4.77 -1.059 -8.039 1 98.69 112 ILE B O 1
ATOM 3165 N N . HIS B 1 113 ? -4.023 -1.909 -6.145 1 98.88 113 HIS B N 1
ATOM 3166 C CA . HIS B 1 113 ? -2.744 -2.467 -6.574 1 98.88 113 HIS B CA 1
ATOM 3167 C C . HIS B 1 113 ? -2.619 -3.932 -6.172 1 98.88 113 HIS B C 1
ATOM 3169 O O . HIS B 1 113 ? -2.629 -4.258 -4.98 1 98.88 113 HIS B O 1
ATOM 3175 N N . THR B 1 114 ? -2.582 -4.852 -7.199 1 98.94 114 THR B N 1
ATOM 3176 C CA . THR B 1 114 ? -2.611 -6.273 -6.887 1 98.94 114 THR B CA 1
ATOM 3177 C C . THR B 1 114 ? -1.563 -7.027 -7.703 1 98.94 114 THR B C 1
ATOM 3179 O O . THR B 1 114 ? -1.036 -6.5 -8.688 1 98.94 114 THR B O 1
ATOM 3182 N N . LEU B 1 115 ? -1.218 -8.188 -7.23 1 98.94 115 LEU B N 1
ATOM 3183 C CA . LEU B 1 115 ? -0.489 -9.219 -7.965 1 98.94 115 LEU B CA 1
ATOM 3184 C C . LEU B 1 115 ? -1.354 -10.461 -8.164 1 98.94 115 LEU B C 1
ATOM 3186 O O . LEU B 1 115 ? -1.945 -10.969 -7.215 1 98.94 115 LEU B O 1
ATOM 3190 N N . GLN B 1 116 ? -1.435 -10.922 -9.367 1 98.94 116 GLN B N 1
ATOM 3191 C CA . GLN B 1 116 ? -2.146 -12.18 -9.602 1 98.94 116 GLN B CA 1
ATOM 3192 C C . GLN B 1 116 ? -1.259 -13.188 -10.32 1 98.94 116 GLN B C 1
ATOM 3194 O O . GLN B 1 116 ? -0.796 -12.938 -11.438 1 98.94 116 GLN B O 1
ATOM 3199 N N . LEU B 1 117 ? -1.065 -14.266 -9.672 1 98.94 117 LEU B N 1
ATOM 3200 C CA . LEU B 1 117 ? -0.278 -15.375 -10.188 1 98.94 117 LEU B CA 1
ATOM 3201 C C . LEU B 1 117 ? -1.183 -16.469 -10.75 1 98.94 117 LEU B C 1
ATOM 3203 O O . LEU B 1 117 ? -2.131 -16.891 -10.094 1 98.94 117 LEU B O 1
ATOM 3207 N N . TRP B 1 118 ? -0.937 -16.859 -12 1 98.94 118 TRP B N 1
ATOM 3208 C CA . TRP B 1 118 ? -1.571 -18.047 -12.562 1 98.94 118 TRP B CA 1
ATOM 3209 C C . TRP B 1 118 ? -0.745 -19.297 -12.258 1 98.94 118 TRP B C 1
ATOM 3211 O O . TRP B 1 118 ? 0.46 -19.312 -12.523 1 98.94 118 TRP B O 1
ATOM 3221 N N . LEU B 1 119 ? -1.36 -20.234 -11.672 1 98.88 119 LEU B N 1
ATOM 3222 C CA . LEU B 1 119 ? -0.77 -21.516 -11.281 1 98.88 119 LEU B CA 1
ATOM 3223 C C . LEU B 1 119 ? -1.429 -22.672 -12.023 1 98.88 119 LEU B C 1
ATOM 3225 O O . LEU B 1 119 ? -2.635 -22.891 -11.891 1 98.88 119 LEU B O 1
ATOM 3229 N N . ASN B 1 120 ? -0.668 -23.406 -12.766 1 98.75 120 ASN B N 1
ATOM 3230 C CA . ASN B 1 120 ? -1.188 -24.469 -13.617 1 98.75 120 ASN B CA 1
ATOM 3231 C C . ASN B 1 120 ? -1.688 -25.656 -12.797 1 98.75 120 ASN B C 1
ATOM 3233 O O . ASN B 1 120 ? -1.357 -25.781 -11.617 1 98.75 120 ASN B O 1
ATOM 3237 N N . LEU B 1 121 ? -2.502 -26.484 -13.461 1 98.75 121 LEU B N 1
ATOM 3238 C CA . LEU B 1 121 ? -2.943 -27.766 -12.938 1 98.75 121 LEU B CA 1
ATOM 3239 C C . LEU B 1 121 ? -2.492 -28.906 -13.852 1 98.75 121 LEU B C 1
ATOM 3241 O O . LEU B 1 121 ? -2.488 -28.766 -15.078 1 98.75 121 LEU B O 1
ATOM 3245 N N . PRO B 1 122 ? -2.121 -30.047 -13.227 1 98.56 122 PRO B N 1
ATOM 3246 C CA . PRO B 1 122 ? -1.995 -31.219 -14.102 1 98.56 122 PRO B CA 1
ATOM 3247 C C . PRO B 1 122 ? -3.318 -31.609 -14.75 1 98.56 122 PRO B C 1
ATOM 3249 O O . PRO B 1 122 ? -4.387 -31.312 -14.211 1 98.56 122 PRO B O 1
ATOM 3252 N N . LYS B 1 123 ? -3.209 -32.281 -15.836 1 98.19 123 LYS B N 1
ATOM 3253 C CA . LYS B 1 123 ? -4.375 -32.688 -16.609 1 98.19 123 LYS B CA 1
ATOM 3254 C C . LYS B 1 123 ? -5.434 -33.344 -15.734 1 98.19 123 LYS B C 1
ATOM 3256 O O . LYS B 1 123 ? -6.625 -33.031 -15.859 1 98.19 123 LYS B O 1
ATOM 3261 N N . THR B 1 124 ? -5.074 -34.125 -14.812 1 98 124 THR B N 1
ATOM 3262 C CA . THR B 1 124 ? -5.977 -34.938 -13.992 1 98 124 THR B CA 1
ATOM 3263 C C . THR B 1 124 ? -6.777 -34.062 -13.047 1 98 124 THR B C 1
ATOM 3265 O O . THR B 1 124 ? -7.805 -34.469 -12.516 1 98 124 THR B O 1
ATOM 3268 N N . LEU B 1 125 ? -6.336 -32.844 -12.836 1 98.56 125 LEU B N 1
ATOM 3269 C CA . LEU B 1 125 ? -6.996 -31.984 -11.852 1 98.56 125 LEU B CA 1
ATOM 3270 C C . LEU B 1 125 ? -7.766 -30.859 -12.539 1 98.56 125 LEU B C 1
ATOM 3272 O O . LEU B 1 125 ? -8.438 -30.062 -11.875 1 98.56 125 LEU B O 1
ATOM 3276 N N . LYS B 1 126 ? -7.754 -30.734 -13.867 1 98.31 126 LYS B N 1
ATOM 3277 C CA . LYS B 1 126 ? -8.375 -29.625 -14.578 1 98.31 126 LYS B CA 1
ATOM 3278 C C . LYS B 1 126 ? -9.891 -29.766 -14.609 1 98.31 126 LYS B C 1
ATOM 3280 O O . LYS B 1 126 ? -10.602 -28.812 -14.953 1 98.31 126 LYS B O 1
ATOM 3285 N N . THR B 1 127 ? -10.391 -30.875 -14.102 1 96.38 127 THR B N 1
ATOM 3286 C CA . THR B 1 127 ? -11.836 -31.094 -14.062 1 96.38 127 THR B CA 1
ATOM 3287 C C . THR B 1 127 ? -12.352 -31 -12.633 1 96.38 127 THR B C 1
ATOM 3289 O O . THR B 1 127 ? -13.5 -31.344 -12.359 1 96.38 127 THR B O 1
ATOM 3292 N N . THR B 1 128 ? -11.508 -30.594 -11.719 1 98.12 128 THR B N 1
ATOM 3293 C CA . THR B 1 128 ? -11.914 -30.453 -10.32 1 98.12 128 THR B CA 1
ATOM 3294 C C . THR B 1 128 ? -12.945 -29.344 -10.172 1 98.12 128 THR B C 1
ATOM 3296 O O . THR B 1 128 ? -13.094 -28.5 -11.062 1 98.12 128 THR B O 1
ATOM 3299 N N . THR B 1 129 ? -13.672 -29.406 -9 1 97.25 129 THR B N 1
ATOM 3300 C CA . THR B 1 129 ? -14.688 -28.406 -8.695 1 97.25 129 THR B CA 1
ATOM 3301 C C . THR B 1 129 ? -14.039 -27.062 -8.352 1 97.25 129 THR B C 1
ATOM 3303 O O . THR B 1 129 ? -13.016 -27.016 -7.664 1 97.25 129 THR B O 1
ATOM 3306 N N . THR B 1 130 ? -14.68 -26.016 -8.867 1 97.69 130 THR B N 1
ATOM 3307 C CA . THR B 1 130 ? -14.234 -24.656 -8.578 1 97.69 130 THR B CA 1
ATOM 3308 C C . THR B 1 130 ? -14.289 -24.375 -7.082 1 97.69 130 THR B C 1
ATOM 3310 O O . THR B 1 130 ? -15.242 -24.781 -6.406 1 97.69 130 THR B O 1
ATOM 3313 N N . SER B 1 131 ? -13.281 -23.719 -6.582 1 97.62 131 SER B N 1
ATOM 3314 C CA . SER B 1 131 ? -13.289 -23.312 -5.18 1 97.62 131 SER B CA 1
ATOM 3315 C C . SER B 1 131 ? -12.523 -22.016 -4.977 1 97.62 131 SER B C 1
ATOM 3317 O O . SER B 1 131 ? -11.664 -21.672 -5.785 1 97.62 131 SER B O 1
ATOM 3319 N N . TYR B 1 132 ? -12.914 -21.281 -3.963 1 97.81 132 TYR B N 1
ATOM 3320 C CA . TYR B 1 132 ? -12.289 -20.031 -3.543 1 97.81 132 TYR B CA 1
ATOM 3321 C C . TYR B 1 132 ? -11.883 -20.094 -2.074 1 97.81 132 TYR B C 1
ATOM 3323 O O . TYR B 1 132 ? -12.633 -20.609 -1.239 1 97.81 132 TYR B O 1
ATOM 3331 N N . GLN B 1 133 ? -10.68 -19.609 -1.773 1 98.38 133 GLN B N 1
ATOM 3332 C CA . GLN B 1 133 ? -10.203 -19.5 -0.399 1 98.38 133 GLN B CA 1
ATOM 3333 C C . GLN B 1 133 ? -9.555 -18.141 -0.142 1 98.38 133 GLN B C 1
ATOM 3335 O O . GLN B 1 133 ? -8.578 -17.781 -0.8 1 98.38 133 GLN B O 1
ATOM 3340 N N . ASN B 1 134 ? -10.148 -17.422 0.798 1 98.5 134 ASN B N 1
ATOM 3341 C CA . ASN B 1 134 ? -9.484 -16.219 1.286 1 98.5 134 ASN B CA 1
ATOM 3342 C C . ASN B 1 134 ? -8.516 -16.531 2.424 1 98.5 134 ASN B C 1
ATOM 3344 O O . ASN B 1 134 ? -8.867 -17.25 3.363 1 98.5 134 ASN B O 1
ATOM 3348 N N . VAL B 1 135 ? -7.305 -16.078 2.289 1 98.62 135 VAL B N 1
ATOM 3349 C CA . VAL B 1 135 ? -6.34 -16.062 3.383 1 98.62 135 VAL B CA 1
ATOM 3350 C C . VAL B 1 135 ? -6.109 -14.633 3.861 1 98.62 135 VAL B C 1
ATOM 3352 O O . VAL B 1 135 ? -5.289 -13.906 3.297 1 98.62 135 VAL B O 1
ATOM 3355 N N . TYR B 1 136 ? -6.82 -14.305 4.91 1 97.88 136 TYR B N 1
ATOM 3356 C CA . TYR B 1 136 ? -6.613 -12.984 5.484 1 97.88 136 TYR B CA 1
ATOM 3357 C C . TYR B 1 136 ? -5.254 -12.891 6.168 1 97.88 136 TYR B C 1
ATOM 3359 O O . TYR B 1 136 ? -4.766 -13.875 6.727 1 97.88 136 TYR B O 1
ATOM 3367 N N . VAL B 1 137 ? -4.676 -11.734 6.152 1 97.69 137 VAL B N 1
ATOM 3368 C CA . VAL B 1 137 ? -3.289 -11.539 6.562 1 97.69 137 VAL B CA 1
ATOM 3369 C C . VAL B 1 137 ? -3.107 -12 8.008 1 97.69 137 VAL B C 1
ATOM 3371 O O . VAL B 1 137 ? -2.053 -12.531 8.367 1 97.69 137 VAL B O 1
ATOM 3374 N N . GLU B 1 138 ? -4.105 -11.828 8.844 1 95.56 138 GLU B N 1
ATOM 3375 C CA . GLU B 1 138 ? -3.996 -12.188 10.25 1 95.56 138 GLU B CA 1
ATOM 3376 C C . GLU B 1 138 ? -4 -13.703 10.438 1 95.56 138 GLU B C 1
ATOM 3378 O O . GLU B 1 138 ? -3.633 -14.203 11.508 1 95.56 138 GLU B O 1
ATOM 3383 N N . GLU B 1 139 ? -4.434 -14.43 9.398 1 97.44 139 GLU B N 1
ATOM 3384 C CA . GLU B 1 139 ? -4.461 -15.891 9.461 1 97.44 139 GLU B CA 1
ATOM 3385 C C . GLU B 1 139 ? -3.115 -16.484 9.055 1 97.44 139 GLU B C 1
ATOM 3387 O O . GLU B 1 139 ? -2.834 -17.641 9.344 1 97.44 139 GLU B O 1
ATOM 3392 N N . ALA B 1 140 ? -2.346 -15.766 8.305 1 98.5 140 ALA B N 1
ATOM 3393 C CA . ALA B 1 140 ? -1.022 -16.219 7.879 1 98.5 140 ALA B CA 1
ATOM 3394 C C . ALA B 1 140 ? 0.007 -16.016 8.984 1 98.5 140 ALA B C 1
ATOM 3396 O O . ALA B 1 140 ? 0.254 -14.875 9.406 1 98.5 140 ALA B O 1
ATOM 3397 N N . PRO B 1 141 ? 0.644 -17.047 9.453 1 98.69 141 PRO B N 1
ATOM 3398 C CA . PRO B 1 141 ? 1.587 -16.906 10.57 1 98.69 141 PRO B CA 1
ATOM 3399 C C . PRO B 1 141 ? 2.746 -15.961 10.242 1 98.69 141 PRO B C 1
ATOM 3401 O O . PRO B 1 141 ? 3.248 -15.961 9.117 1 98.69 141 PRO B O 1
ATOM 3404 N N . LEU B 1 142 ? 3.086 -15.219 11.227 1 98.12 142 LEU B N 1
ATOM 3405 C CA . LEU B 1 142 ? 4.234 -14.32 11.172 1 98.12 142 LEU B CA 1
ATOM 3406 C C . LEU B 1 142 ? 5.371 -14.836 12.047 1 98.12 142 LEU B C 1
ATOM 3408 O O . LEU B 1 142 ? 5.223 -14.93 13.266 1 98.12 142 LEU B O 1
ATOM 3412 N N . VAL B 1 143 ? 6.48 -15.109 11.445 1 98.69 143 VAL B N 1
ATOM 3413 C CA . VAL B 1 143 ? 7.617 -15.672 12.172 1 98.69 143 VAL B CA 1
ATOM 3414 C C . VAL B 1 143 ? 8.719 -14.617 12.289 1 98.69 143 VAL B C 1
ATOM 3416 O O . VAL B 1 143 ? 9.266 -14.164 11.281 1 98.69 143 VAL B O 1
ATOM 3419 N N . PRO B 1 144 ? 9.07 -14.242 13.5 1 98.06 144 PRO B N 1
ATOM 3420 C CA . PRO B 1 144 ? 10.227 -13.352 13.648 1 98.06 144 PRO B CA 1
ATOM 3421 C C . PRO B 1 144 ? 11.547 -14.023 13.266 1 98.06 144 PRO B C 1
ATOM 3423 O O . PRO B 1 144 ? 11.734 -15.211 13.547 1 98.06 144 PRO B O 1
ATOM 3426 N N . ILE B 1 145 ? 12.344 -13.312 12.609 1 98.19 145 ILE B N 1
ATOM 3427 C CA . ILE B 1 145 ? 13.719 -13.719 12.32 1 98.19 145 ILE B CA 1
ATOM 3428 C C . ILE B 1 145 ? 14.672 -12.586 12.688 1 98.19 145 ILE B C 1
ATOM 3430 O O . ILE B 1 145 ? 14.242 -11.477 13.016 1 98.19 145 ILE B O 1
ATOM 3434 N N . ASP B 1 146 ? 15.953 -12.836 12.68 1 97.81 146 ASP B N 1
ATOM 3435 C CA . ASP B 1 146 ? 16.922 -11.789 12.977 1 97.81 146 ASP B CA 1
ATOM 3436 C C . ASP B 1 146 ? 16.859 -10.672 11.938 1 97.81 146 ASP B C 1
ATOM 3438 O O . ASP B 1 146 ? 17.109 -10.906 10.75 1 97.81 146 ASP B O 1
ATOM 3442 N N . GLY B 1 147 ? 16.453 -9.539 12.375 1 97.88 147 GLY B N 1
ATOM 3443 C CA . GLY B 1 147 ? 16.406 -8.383 11.492 1 97.88 147 GLY B CA 1
ATOM 3444 C C . GLY B 1 147 ? 15.156 -8.352 10.625 1 97.88 147 GLY B C 1
ATOM 3445 O O . GLY B 1 147 ? 15.141 -7.695 9.578 1 97.88 147 GLY B O 1
ATOM 3446 N N . GLY B 1 148 ? 14.148 -9.117 10.977 1 98 148 GLY B N 1
ATOM 3447 C CA . GLY B 1 148 ? 12.945 -9.07 10.156 1 98 148 GLY B CA 1
ATOM 3448 C C . GLY B 1 148 ? 11.906 -10.094 10.562 1 98 148 GLY B C 1
ATOM 3449 O O . GLY B 1 148 ? 11.82 -10.477 11.727 1 98 148 GLY B O 1
ATOM 3450 N N . HIS B 1 149 ? 11.055 -10.438 9.602 1 98.56 149 HIS B N 1
ATOM 3451 C CA . HIS B 1 149 ? 10.023 -11.453 9.805 1 98.56 149 HIS B CA 1
ATOM 3452 C C . HIS B 1 149 ? 9.586 -12.062 8.477 1 98.56 149 HIS B C 1
ATOM 3454 O O . HIS B 1 149 ? 9.844 -11.5 7.41 1 98.56 149 HIS B O 1
ATOM 3460 N N . VAL B 1 150 ? 8.977 -13.242 8.586 1 98.88 150 VAL B N 1
ATOM 3461 C CA . VAL B 1 150 ? 8.445 -13.977 7.441 1 98.88 150 VAL B CA 1
ATOM 3462 C C . VAL B 1 150 ? 6.969 -14.289 7.664 1 98.88 150 VAL B C 1
ATOM 3464 O O . VAL B 1 150 ? 6.605 -14.906 8.672 1 98.88 150 VAL B O 1
ATOM 3467 N N . ARG B 1 151 ? 6.145 -13.828 6.781 1 98.88 151 ARG B N 1
ATOM 3468 C CA . ARG B 1 151 ? 4.742 -14.234 6.75 1 98.88 151 ARG B CA 1
ATOM 3469 C C . ARG B 1 151 ? 4.539 -15.422 5.816 1 98.88 151 ARG B C 1
ATOM 3471 O O . ARG B 1 151 ? 4.934 -15.375 4.648 1 98.88 151 ARG B O 1
ATOM 3478 N N . VAL B 1 152 ? 3.922 -16.453 6.301 1 98.94 152 VAL B N 1
ATOM 3479 C CA . VAL B 1 152 ? 3.811 -17.688 5.535 1 98.94 152 VAL B CA 1
ATOM 3480 C C . VAL B 1 152 ? 2.361 -17.891 5.105 1 98.94 152 VAL B C 1
ATOM 3482 O O . VAL B 1 152 ? 1.499 -18.188 5.934 1 98.94 152 VAL B O 1
ATOM 3485 N N . TYR B 1 153 ? 2.086 -17.812 3.811 1 98.94 153 TYR B N 1
ATOM 3486 C CA . TYR B 1 153 ? 0.738 -17.969 3.279 1 98.94 153 TYR B CA 1
ATOM 3487 C C . TYR B 1 153 ? 0.483 -19.422 2.887 1 98.94 153 TYR B C 1
ATOM 3489 O O . TYR B 1 153 ? -0.647 -19.906 2.977 1 98.94 153 TYR B O 1
ATOM 3497 N N . SER B 1 154 ? 1.551 -20.094 2.404 1 98.88 154 SER B N 1
ATOM 3498 C CA . SER B 1 154 ? 1.411 -21.453 1.92 1 98.88 154 SER B CA 1
ATOM 3499 C C . SER B 1 154 ? 2.689 -22.25 2.146 1 98.88 154 SER B C 1
ATOM 3501 O O . SER B 1 154 ? 3.793 -21.719 2.008 1 98.88 154 SER B O 1
ATOM 3503 N N . GLY B 1 155 ? 2.494 -23.547 2.445 1 98.69 155 GLY B N 1
ATOM 3504 C CA . GLY B 1 155 ? 3.623 -24.453 2.594 1 98.69 155 GLY B CA 1
ATOM 3505 C C . GLY B 1 155 ? 4.254 -24.406 3.973 1 98.69 155 GLY B C 1
ATOM 3506 O O . GLY B 1 155 ? 3.76 -23.703 4.859 1 98.69 155 GLY B O 1
ATOM 3507 N N . ASP B 1 156 ? 5.27 -25.25 4.156 1 98.19 156 ASP B N 1
ATOM 3508 C CA . ASP B 1 156 ? 6.043 -25.297 5.395 1 98.19 156 ASP B CA 1
ATOM 3509 C C . ASP B 1 156 ? 7.309 -24.453 5.281 1 98.19 156 ASP B C 1
ATOM 3511 O O . ASP B 1 156 ? 8.258 -24.812 4.586 1 98.19 156 ASP B O 1
ATOM 3515 N N . ILE B 1 157 ? 7.285 -23.344 5.941 1 98.25 157 ILE B N 1
ATOM 3516 C CA . ILE B 1 157 ? 8.375 -22.375 5.898 1 98.25 157 ILE B CA 1
ATOM 3517 C C . ILE B 1 157 ? 8.68 -21.875 7.309 1 98.25 157 ILE B C 1
ATOM 3519 O O . ILE B 1 157 ? 7.77 -21.547 8.07 1 98.25 157 ILE B O 1
ATOM 3523 N N . ALA B 1 158 ? 9.906 -21.859 7.66 1 97.88 158 ALA B N 1
ATOM 3524 C CA . ALA B 1 158 ? 10.367 -21.281 8.922 1 97.88 158 ALA B CA 1
ATOM 3525 C C . ALA B 1 158 ? 9.664 -21.922 10.109 1 97.88 158 ALA B C 1
ATOM 3527 O O . ALA B 1 158 ? 9.32 -21.25 11.078 1 97.88 158 ALA B O 1
ATOM 3528 N N . GLY B 1 159 ? 9.312 -23.141 9.945 1 98.25 159 GLY B N 1
ATOM 3529 C CA . GLY B 1 159 ? 8.812 -23.922 11.062 1 98.25 159 GLY B CA 1
ATOM 3530 C C . GLY B 1 159 ? 7.305 -23.875 11.211 1 98.25 159 GLY B C 1
ATOM 3531 O O . GLY B 1 159 ? 6.746 -24.438 12.148 1 98.25 159 GLY B O 1
ATOM 3532 N N . VAL B 1 160 ? 6.602 -23.172 10.281 1 98.75 160 VAL B N 1
ATOM 3533 C CA . VAL B 1 160 ? 5.148 -23.094 10.359 1 98.75 160 VAL B CA 1
ATOM 3534 C C . VAL B 1 160 ? 4.535 -23.453 9.008 1 98.75 160 VAL B C 1
ATOM 3536 O O . VAL B 1 160 ? 5.23 -23.484 7.992 1 98.75 160 VAL B O 1
ATOM 3539 N N . THR B 1 161 ? 3.254 -23.797 9.008 1 98.62 161 THR B N 1
ATOM 3540 C CA . THR B 1 161 ? 2.525 -24.141 7.793 1 98.62 161 THR B CA 1
ATOM 3541 C C . THR B 1 161 ? 1.528 -23.031 7.43 1 98.62 161 THR B C 1
ATOM 3543 O O . THR B 1 161 ? 0.721 -22.625 8.266 1 98.62 161 THR B O 1
ATOM 3546 N N . GLY B 1 162 ? 1.589 -22.562 6.238 1 98.75 162 GLY B N 1
ATOM 3547 C CA . GLY B 1 162 ? 0.624 -21.578 5.777 1 98.75 162 GLY B CA 1
ATOM 3548 C C . GLY B 1 162 ? -0.772 -22.141 5.605 1 98.75 162 GLY B C 1
ATOM 3549 O O . GLY B 1 162 ? -0.936 -23.344 5.359 1 98.75 162 GLY B O 1
ATOM 3550 N N . PRO B 1 163 ? -1.746 -21.312 5.641 1 98.88 163 PRO B N 1
ATOM 3551 C CA . PRO B 1 163 ? -3.131 -21.797 5.645 1 98.88 163 PRO B CA 1
ATOM 3552 C C . PRO B 1 163 ? -3.646 -22.125 4.246 1 98.88 163 PRO B C 1
ATOM 3554 O O . PRO B 1 163 ? -4.672 -22.797 4.102 1 98.88 163 PRO B O 1
ATOM 3557 N N . MET B 1 164 ? -3.031 -21.625 3.201 1 98.69 164 MET B N 1
ATOM 3558 C CA . MET B 1 164 ? -3.553 -21.828 1.854 1 98.69 164 MET B CA 1
ATOM 3559 C C . MET B 1 164 ? -3.52 -23.312 1.487 1 98.69 164 MET B C 1
ATOM 3561 O O . MET B 1 164 ? -2.496 -23.984 1.66 1 98.69 164 MET B O 1
ATOM 3565 N N . ASP B 1 165 ? -4.605 -23.781 0.993 1 97.56 165 ASP B N 1
ATOM 3566 C CA . ASP B 1 165 ? -4.75 -25.203 0.657 1 97.56 165 ASP B CA 1
ATOM 3567 C C . ASP B 1 165 ? -4.762 -25.406 -0.856 1 97.56 165 ASP B C 1
ATOM 3569 O O . ASP B 1 165 ? -5.781 -25.797 -1.428 1 97.56 165 ASP B O 1
ATOM 3573 N N . SER B 1 166 ? -3.639 -25.281 -1.434 1 97.31 166 SER B N 1
ATOM 3574 C CA . SER B 1 166 ? -3.502 -25.391 -2.881 1 97.31 166 SER B CA 1
ATOM 3575 C C . SER B 1 166 ? -3.58 -26.859 -3.324 1 97.31 166 SER B C 1
ATOM 3577 O O . SER B 1 166 ? -3.082 -27.75 -2.633 1 97.31 166 SER B O 1
ATOM 3579 N N . LEU B 1 167 ? -4.141 -27.109 -4.512 1 98.25 167 LEU B N 1
ATOM 3580 C CA . LEU B 1 167 ? -4.293 -28.453 -5.035 1 98.25 167 LEU B CA 1
ATOM 3581 C C . LEU B 1 167 ? -2.941 -29.047 -5.43 1 98.25 167 LEU B C 1
ATOM 3583 O O . LEU B 1 167 ? -2.795 -30.266 -5.535 1 98.25 167 LEU B O 1
ATOM 3587 N N . VAL B 1 168 ? -1.986 -28.219 -5.766 1 98.25 168 VAL B N 1
ATOM 3588 C CA . VAL B 1 168 ? -0.634 -28.641 -6.109 1 98.25 168 VAL B CA 1
ATOM 3589 C C . VAL B 1 168 ? 0.36 -28.078 -5.098 1 98.25 168 VAL B C 1
ATOM 3591 O O . VAL B 1 168 ? 0.079 -27.094 -4.426 1 98.25 168 VAL B O 1
ATOM 3594 N N . PRO B 1 169 ? 1.466 -28.734 -4.973 1 98 169 PRO B N 1
ATOM 3595 C CA . PRO B 1 169 ? 2.414 -28.297 -3.947 1 98 169 PRO B CA 1
ATOM 3596 C C . PRO B 1 169 ? 3.059 -26.938 -4.277 1 98 169 PRO B C 1
ATOM 3598 O O . PRO B 1 169 ? 3.785 -26.828 -5.27 1 98 169 PRO B O 1
ATOM 3601 N N . ILE B 1 170 ? 2.85 -25.953 -3.402 1 98.81 170 ILE B N 1
ATOM 3602 C CA . ILE B 1 170 ? 3.492 -24.656 -3.559 1 98.81 170 ILE B CA 1
ATOM 3603 C C . ILE B 1 170 ? 3.883 -24.109 -2.189 1 98.81 170 ILE B C 1
ATOM 3605 O O . ILE B 1 170 ? 3.402 -24.594 -1.159 1 98.81 170 ILE B O 1
ATOM 3609 N N . THR B 1 171 ? 4.801 -23.188 -2.174 1 98.88 171 THR B N 1
ATOM 3610 C CA . THR B 1 171 ? 5.031 -22.312 -1.029 1 98.88 171 THR B CA 1
ATOM 3611 C C . THR B 1 171 ? 4.863 -20.844 -1.425 1 98.88 171 THR B C 1
ATOM 3613 O O . THR B 1 171 ? 5.055 -20.484 -2.588 1 98.88 171 THR B O 1
ATOM 3616 N N . MET B 1 172 ? 4.434 -20.047 -0.493 1 98.94 172 MET B N 1
ATOM 3617 C CA . MET B 1 172 ? 4.32 -18.609 -0.646 1 98.94 172 MET B CA 1
ATOM 3618 C C . MET B 1 172 ? 4.633 -17.891 0.666 1 98.94 172 MET B C 1
ATOM 3620 O O . MET B 1 172 ? 4.008 -18.172 1.69 1 98.94 172 MET B O 1
ATOM 3624 N N . SER B 1 173 ? 5.582 -17 0.616 1 98.94 173 SER B N 1
ATOM 3625 C CA . SER B 1 173 ? 5.941 -16.234 1.804 1 98.94 173 SER B CA 1
ATOM 3626 C C . SER B 1 173 ? 6.23 -14.773 1.454 1 98.94 173 SER B C 1
ATOM 3628 O O . SER B 1 173 ? 6.609 -14.469 0.322 1 98.94 173 SER B O 1
ATOM 3630 N N . GLU B 1 174 ? 5.953 -13.938 2.363 1 98.94 174 GLU B N 1
ATOM 3631 C CA . GLU B 1 174 ? 6.402 -12.555 2.361 1 98.94 174 GLU B CA 1
ATOM 3632 C C . GLU B 1 174 ? 7.531 -12.336 3.365 1 98.94 174 GLU B C 1
ATOM 3634 O O . GLU B 1 174 ? 7.371 -12.617 4.555 1 98.94 174 GLU B O 1
ATOM 3639 N N . VAL B 1 175 ? 8.688 -11.844 2.891 1 98.94 175 VAL B N 1
ATOM 3640 C CA . VAL B 1 175 ? 9.859 -11.656 3.744 1 98.94 175 VAL B CA 1
ATOM 3641 C C . VAL B 1 175 ? 10.156 -10.172 3.896 1 98.94 175 VAL B C 1
ATOM 3643 O O . VAL B 1 175 ? 10.273 -9.445 2.902 1 98.94 175 VAL B O 1
ATOM 3646 N N . SER B 1 176 ? 10.25 -9.703 5.082 1 98.69 176 SER B N 1
ATOM 3647 C CA . SER B 1 176 ? 10.648 -8.344 5.41 1 98.69 176 SER B CA 1
ATOM 3648 C C . SER B 1 176 ? 11.969 -8.32 6.168 1 98.69 176 SER B C 1
ATOM 3650 O O . SER B 1 176 ? 12.125 -9.016 7.176 1 98.69 176 SER B O 1
ATOM 3652 N N . LEU B 1 177 ? 12.938 -7.52 5.703 1 98.75 177 LEU B N 1
ATOM 3653 C CA . LEU B 1 177 ? 14.266 -7.457 6.309 1 98.75 177 LEU B CA 1
ATOM 3654 C C . LEU B 1 177 ? 14.688 -6.012 6.551 1 98.75 177 LEU B C 1
ATOM 3656 O O . LEU B 1 177 ? 14.438 -5.141 5.715 1 98.75 177 LEU B O 1
ATOM 3660 N N . GLN B 1 178 ? 15.25 -5.812 7.695 1 98.19 178 GLN B N 1
ATOM 3661 C CA . GLN B 1 178 ? 15.93 -4.543 7.938 1 98.19 178 GLN B CA 1
ATOM 3662 C C . GLN B 1 178 ? 17.188 -4.422 7.094 1 98.19 178 GLN B C 1
ATOM 3664 O O . GLN B 1 178 ? 17.734 -5.43 6.641 1 98.19 178 GLN B O 1
ATOM 3669 N N . SER B 1 179 ? 17.562 -3.172 6.918 1 98.06 179 SER B N 1
ATOM 3670 C CA . SER B 1 179 ? 18.812 -2.955 6.203 1 98.06 179 SER B CA 1
ATOM 3671 C C . SER B 1 179 ? 19.969 -3.715 6.859 1 98.06 179 SER B C 1
ATOM 3673 O O . SER B 1 179 ? 20.125 -3.682 8.078 1 98.06 179 SER B O 1
ATOM 3675 N N . GLY B 1 180 ? 20.672 -4.469 6.066 1 98.56 180 GLY B N 1
ATOM 3676 C CA . GLY B 1 180 ? 21.844 -5.191 6.551 1 98.56 180 GLY B CA 1
ATOM 3677 C C . GLY B 1 180 ? 21.516 -6.598 7.023 1 98.56 180 GLY B C 1
ATOM 3678 O O . GLY B 1 180 ? 22.422 -7.418 7.195 1 98.56 180 GLY B O 1
ATOM 3679 N N . ALA B 1 181 ? 20.266 -6.938 7.191 1 98.75 181 ALA B N 1
ATOM 3680 C CA . ALA B 1 181 ? 19.875 -8.242 7.711 1 98.75 181 ALA B CA 1
ATOM 3681 C C . ALA B 1 181 ? 20.062 -9.336 6.656 1 98.75 181 ALA B C 1
ATOM 3683 O O . ALA B 1 181 ? 19.891 -9.078 5.461 1 98.75 181 ALA B O 1
ATOM 3684 N N . ALA B 1 182 ? 20.375 -10.469 7.098 1 98.62 182 ALA B N 1
ATOM 3685 C CA . ALA B 1 182 ? 20.484 -11.656 6.258 1 98.62 182 ALA B CA 1
ATOM 3686 C C . ALA B 1 182 ? 19.484 -12.727 6.703 1 98.62 182 ALA B C 1
ATOM 3688 O O . ALA B 1 182 ? 19.125 -12.797 7.879 1 98.62 182 ALA B O 1
ATOM 3689 N N . TYR B 1 183 ? 19.016 -13.547 5.75 1 98.75 183 TYR B N 1
ATOM 3690 C CA . TYR B 1 183 ? 18.047 -14.586 6.023 1 98.75 183 TYR B CA 1
ATOM 3691 C C . TYR B 1 183 ? 18.203 -15.758 5.059 1 98.75 183 TYR B C 1
ATOM 3693 O O . TYR B 1 183 ? 18.453 -15.562 3.869 1 98.75 183 TYR B O 1
ATOM 3701 N N . GLU B 1 184 ? 18.188 -16.922 5.652 1 98.69 184 GLU B N 1
ATOM 3702 C CA . GLU B 1 184 ? 18.172 -18.141 4.855 1 98.69 184 GLU B CA 1
ATOM 3703 C C . GLU B 1 184 ? 16.75 -18.703 4.742 1 98.69 184 GLU B C 1
ATOM 3705 O O . GLU B 1 184 ? 16.188 -19.188 5.727 1 98.69 184 GLU B O 1
ATOM 3710 N N . HIS B 1 185 ? 16.203 -18.703 3.545 1 98.75 185 HIS B N 1
ATOM 3711 C CA . HIS B 1 185 ? 14.859 -19.203 3.246 1 98.75 185 HIS B CA 1
ATOM 3712 C C . HIS B 1 185 ? 14.898 -20.625 2.725 1 98.75 185 HIS B C 1
ATOM 3714 O O . HIS B 1 185 ? 15.508 -20.906 1.686 1 98.75 185 HIS B O 1
ATOM 3720 N N . ILE B 1 186 ? 14.234 -21.5 3.459 1 98.75 186 ILE B N 1
ATOM 3721 C CA . ILE B 1 186 ? 14.32 -22.922 3.133 1 98.75 186 ILE B CA 1
ATOM 3722 C C . ILE B 1 186 ? 13.07 -23.359 2.365 1 98.75 186 ILE B C 1
ATOM 3724 O O . ILE B 1 186 ? 11.945 -23.156 2.838 1 98.75 186 ILE B O 1
ATOM 3728 N N . ILE B 1 187 ? 13.258 -23.969 1.166 1 98.44 187 ILE B N 1
ATOM 3729 C CA . ILE B 1 187 ? 12.164 -24.484 0.36 1 98.44 187 ILE B CA 1
ATOM 3730 C C . ILE B 1 187 ? 12.555 -25.828 -0.252 1 98.44 187 ILE B C 1
ATOM 3732 O O . ILE B 1 187 ? 13.734 -26.188 -0.282 1 98.44 187 ILE B O 1
ATOM 3736 N N . PRO B 1 188 ? 11.602 -26.578 -0.741 1 98.31 188 PRO B N 1
ATOM 3737 C CA . PRO B 1 188 ? 11.945 -27.875 -1.353 1 98.31 188 PRO B CA 1
ATOM 3738 C C . PRO B 1 188 ? 12.883 -27.719 -2.545 1 98.31 188 PRO B C 1
ATOM 3740 O O . PRO B 1 188 ? 12.711 -26.812 -3.367 1 98.31 188 PRO B O 1
ATOM 3743 N N . THR B 1 189 ? 13.852 -28.641 -2.65 1 98.38 189 THR B N 1
ATOM 3744 C CA . THR B 1 189 ? 14.875 -28.578 -3.686 1 98.38 189 THR B CA 1
ATOM 3745 C C . THR B 1 189 ? 14.266 -28.781 -5.066 1 98.38 189 THR B C 1
ATOM 3747 O O . THR B 1 189 ? 14.727 -28.203 -6.051 1 98.38 189 THR B O 1
ATOM 3750 N N . ASN B 1 190 ? 13.227 -29.547 -5.137 1 98.31 190 ASN B N 1
ATOM 3751 C CA . ASN B 1 190 ? 12.664 -29.938 -6.426 1 98.31 190 ASN B CA 1
ATOM 3752 C C . ASN B 1 190 ? 11.586 -28.953 -6.887 1 98.31 190 ASN B C 1
ATOM 3754 O O . ASN B 1 190 ? 10.938 -29.188 -7.91 1 98.31 190 ASN B O 1
ATOM 3758 N N . HIS B 1 191 ? 11.336 -27.906 -6.121 1 98.75 191 HIS B N 1
ATOM 3759 C CA . HIS B 1 191 ? 10.422 -26.859 -6.547 1 98.75 191 HIS B CA 1
ATOM 3760 C C . HIS B 1 191 ? 11.117 -25.859 -7.469 1 98.75 191 HIS B C 1
ATOM 3762 O O . HIS B 1 191 ? 12.258 -25.469 -7.215 1 98.75 191 HIS B O 1
ATOM 3768 N N . ASN B 1 192 ? 10.484 -25.484 -8.633 1 98.75 192 ASN B N 1
ATOM 3769 C CA . ASN B 1 192 ? 10.812 -24.203 -9.25 1 98.75 192 ASN B CA 1
ATOM 3770 C C . ASN B 1 192 ? 10.414 -23.031 -8.352 1 98.75 192 ASN B C 1
ATOM 3772 O O . ASN B 1 192 ? 9.57 -23.188 -7.465 1 98.75 192 ASN B O 1
ATOM 3776 N N . ALA B 1 193 ? 11.148 -21.875 -8.5 1 98.88 193 ALA B N 1
ATOM 3777 C CA . ALA B 1 193 ? 10.859 -20.781 -7.57 1 98.88 193 ALA B CA 1
ATOM 3778 C C . ALA B 1 193 ? 11.219 -19.422 -8.188 1 98.88 193 ALA B C 1
ATOM 3780 O O . ALA B 1 193 ? 12.078 -19.344 -9.07 1 98.88 193 ALA B O 1
ATOM 3781 N N . PHE B 1 194 ? 10.531 -18.359 -7.719 1 98.94 194 PHE B N 1
ATOM 3782 C CA . PHE B 1 194 ? 10.875 -16.984 -8.086 1 98.94 194 PHE B CA 1
ATOM 3783 C C . PHE B 1 194 ? 10.594 -16.031 -6.934 1 98.94 194 PHE B C 1
ATOM 3785 O O . PHE B 1 194 ? 9.914 -16.391 -5.973 1 98.94 194 PHE B O 1
ATOM 3792 N N . VAL B 1 195 ? 11.25 -14.883 -6.992 1 98.94 195 VAL B N 1
ATOM 3793 C CA . VAL B 1 195 ? 11.023 -13.82 -6.02 1 98.94 195 VAL B CA 1
ATOM 3794 C C . VAL B 1 195 ? 10.57 -12.555 -6.738 1 98.94 195 VAL B C 1
ATOM 3796 O O . VAL B 1 195 ? 10.844 -12.375 -7.926 1 98.94 195 VAL B O 1
ATOM 3799 N N . TYR B 1 196 ? 9.805 -11.781 -6.102 1 98.94 196 TYR B N 1
ATOM 3800 C CA . TYR B 1 196 ? 9.43 -10.445 -6.551 1 98.94 196 TYR B CA 1
ATOM 3801 C C . TYR B 1 196 ? 9.656 -9.414 -5.453 1 98.94 196 TYR B C 1
ATOM 3803 O O . TYR B 1 196 ? 9.148 -9.555 -4.34 1 98.94 196 TYR B O 1
ATOM 3811 N N . VAL B 1 197 ? 10.461 -8.359 -5.746 1 98.88 197 VAL B N 1
ATOM 3812 C CA . VAL B 1 197 ? 10.836 -7.367 -4.742 1 98.88 197 VAL B CA 1
ATOM 3813 C C . VAL B 1 197 ? 9.758 -6.285 -4.66 1 98.88 197 VAL B C 1
ATOM 3815 O O . VAL B 1 197 ? 9.547 -5.539 -5.621 1 98.88 197 VAL B O 1
ATOM 3818 N N . LEU B 1 198 ? 9.141 -6.203 -3.508 1 98.62 198 LEU B N 1
ATOM 3819 C CA . LEU B 1 198 ? 8.047 -5.258 -3.297 1 98.62 198 LEU B CA 1
ATOM 3820 C C . LEU B 1 198 ? 8.578 -3.904 -2.844 1 98.62 198 LEU B C 1
ATOM 3822 O O . LEU B 1 198 ? 7.957 -2.871 -3.096 1 98.62 198 LEU B O 1
ATOM 3826 N N . ALA B 1 199 ? 9.664 -3.916 -2.131 1 98.19 199 ALA B N 1
ATOM 3827 C CA . ALA B 1 199 ? 10.258 -2.699 -1.58 1 98.19 199 ALA B CA 1
ATOM 3828 C C . ALA B 1 199 ? 11.742 -2.889 -1.306 1 98.19 199 ALA B C 1
ATOM 3830 O O . ALA B 1 199 ? 12.18 -3.98 -0.926 1 98.19 199 ALA B O 1
ATOM 3831 N N . GLY B 1 200 ? 12.5 -1.834 -1.507 1 97.88 200 GLY B N 1
ATOM 3832 C CA . GLY B 1 200 ? 13.898 -1.806 -1.124 1 97.88 200 GLY B CA 1
ATOM 3833 C C . GLY B 1 200 ? 14.797 -2.562 -2.086 1 97.88 200 GLY B C 1
ATOM 3834 O O . GLY B 1 200 ? 14.547 -2.58 -3.293 1 97.88 200 GLY B O 1
ATOM 3835 N N . SER B 1 201 ? 15.906 -2.992 -1.513 1 98.56 201 SER B N 1
ATOM 3836 C CA . SER B 1 201 ? 16.922 -3.68 -2.311 1 98.56 201 SER B CA 1
ATOM 3837 C C . SER B 1 201 ? 17.625 -4.762 -1.497 1 98.56 201 SER B C 1
ATOM 3839 O O . SER B 1 201 ? 17.625 -4.715 -0.265 1 98.56 201 SER B O 1
ATOM 3841 N N . LEU B 1 202 ? 18.125 -5.758 -2.197 1 98.88 202 LEU B N 1
ATOM 3842 C CA . LEU B 1 202 ? 18.812 -6.867 -1.542 1 98.88 202 LEU B CA 1
ATOM 3843 C C . LEU B 1 202 ? 19.75 -7.574 -2.51 1 98.88 202 LEU B C 1
ATOM 3845 O O . LEU B 1 202 ? 19.75 -7.297 -3.711 1 98.88 202 LEU B O 1
ATOM 3849 N N . GLU B 1 203 ? 20.562 -8.406 -1.897 1 98.94 203 GLU B N 1
ATOM 3850 C CA . GLU B 1 203 ? 21.359 -9.391 -2.627 1 98.94 203 GLU B CA 1
ATOM 3851 C C . GLU B 1 203 ? 20.766 -10.789 -2.482 1 98.94 203 GLU B C 1
ATOM 3853 O O . GLU B 1 203 ? 20.406 -11.203 -1.383 1 98.94 203 GLU B O 1
ATOM 3858 N N . LEU B 1 204 ? 20.672 -11.492 -3.605 1 98.88 204 LEU B N 1
ATOM 3859 C CA . LEU B 1 204 ? 19.969 -12.773 -3.629 1 98.88 204 LEU B CA 1
ATOM 3860 C C . LEU B 1 204 ? 20.891 -13.891 -4.125 1 98.88 204 LEU B C 1
ATOM 3862 O O . LEU B 1 204 ? 21.578 -13.727 -5.129 1 98.88 204 LEU B O 1
ATOM 3866 N N . GLY B 1 205 ? 20.906 -14.992 -3.412 1 98.56 205 GLY B N 1
ATOM 3867 C CA . GLY B 1 205 ? 21.531 -16.219 -3.887 1 98.56 205 GLY B CA 1
ATOM 3868 C C . GLY B 1 205 ? 23.031 -16.266 -3.637 1 98.56 205 GLY B C 1
ATOM 3869 O O . GLY B 1 205 ? 23.578 -15.367 -2.992 1 98.56 205 GLY B O 1
ATOM 3870 N N . THR B 1 206 ? 23.656 -17.328 -4.098 1 98.12 206 THR B N 1
ATOM 3871 C CA . THR B 1 206 ? 25.078 -17.562 -3.877 1 98.12 206 THR B CA 1
ATOM 3872 C C . THR B 1 206 ? 25.922 -16.516 -4.605 1 98.12 206 THR B C 1
ATOM 3874 O O . THR B 1 206 ? 27.016 -16.188 -4.172 1 98.12 206 THR B O 1
ATOM 3877 N N . SER B 1 207 ? 25.328 -15.914 -5.617 1 98.31 207 SER B N 1
ATOM 3878 C CA . SER B 1 207 ? 26.062 -14.914 -6.391 1 98.31 207 SER B CA 1
ATOM 3879 C C . SER B 1 207 ? 25.844 -13.508 -5.832 1 98.31 207 SER B C 1
ATOM 3881 O O . SER B 1 207 ? 26.391 -12.539 -6.355 1 98.31 207 SER B O 1
ATOM 3883 N N . ALA B 1 208 ? 25.016 -13.43 -4.898 1 98.56 208 ALA B N 1
ATOM 3884 C CA . ALA B 1 208 ? 24.688 -12.125 -4.332 1 98.56 208 ALA B CA 1
ATOM 3885 C C . ALA B 1 208 ? 24.219 -11.164 -5.41 1 98.56 208 ALA B C 1
ATOM 3887 O O . ALA B 1 208 ? 24.703 -10.031 -5.508 1 98.56 208 ALA B O 1
ATOM 3888 N N . THR B 1 209 ? 23.344 -11.617 -6.273 1 98.88 209 THR B N 1
ATOM 3889 C CA . THR B 1 209 ? 22.781 -10.805 -7.348 1 98.88 209 THR B CA 1
ATOM 3890 C C . THR B 1 209 ? 22 -9.625 -6.785 1 98.88 209 THR B C 1
ATOM 3892 O O . THR B 1 209 ? 21.078 -9.812 -5.988 1 98.88 209 THR B O 1
ATOM 3895 N N . PRO B 1 210 ? 22.328 -8.391 -7.117 1 98.88 210 PRO B N 1
ATOM 3896 C CA . PRO B 1 210 ? 21.562 -7.238 -6.617 1 98.88 210 PRO B CA 1
ATOM 3897 C C . PRO B 1 210 ? 20.172 -7.133 -7.238 1 98.88 210 PRO B C 1
ATOM 3899 O O . PRO B 1 210 ? 20.031 -7.219 -8.461 1 98.88 210 PRO B O 1
ATOM 3902 N N . LEU B 1 211 ? 19.203 -7.035 -6.438 1 98.81 211 LEU B N 1
ATOM 3903 C CA . LEU B 1 211 ? 17.828 -6.785 -6.844 1 98.81 211 LEU B CA 1
ATOM 3904 C C . LEU B 1 211 ? 17.25 -5.578 -6.113 1 98.81 211 LEU B C 1
ATOM 3906 O O . LEU B 1 211 ? 17.656 -5.277 -4.988 1 98.81 211 LEU B O 1
ATOM 3910 N N . ALA B 1 212 ? 16.344 -4.867 -6.758 1 98.25 212 ALA B N 1
ATOM 3911 C CA . ALA B 1 212 ? 15.633 -3.734 -6.168 1 98.25 212 ALA B CA 1
ATOM 3912 C C . ALA B 1 212 ? 14.133 -3.824 -6.438 1 98.25 212 ALA B C 1
ATOM 3914 O O . ALA B 1 212 ? 13.688 -4.695 -7.184 1 98.25 212 ALA B O 1
ATOM 3915 N N . LYS B 1 213 ? 13.398 -2.922 -5.805 1 98.12 213 LYS B N 1
ATOM 3916 C CA . LYS B 1 213 ? 11.953 -2.887 -6.016 1 98.12 213 LYS B CA 1
ATOM 3917 C C . LYS B 1 213 ? 11.609 -3.021 -7.496 1 98.12 213 LYS B C 1
ATOM 3919 O O . LYS B 1 213 ? 12.258 -2.404 -8.344 1 98.12 213 LYS B O 1
ATOM 3924 N N . THR B 1 214 ? 10.664 -3.854 -7.863 1 98.25 214 THR B N 1
ATOM 3925 C CA . THR B 1 214 ? 10.094 -4.109 -9.188 1 98.25 214 THR B CA 1
ATOM 3926 C C . THR B 1 214 ? 10.969 -5.082 -9.969 1 98.25 214 THR B C 1
ATOM 3928 O O . THR B 1 214 ? 10.797 -5.238 -11.18 1 98.25 214 THR B O 1
ATOM 3931 N N . HIS B 1 215 ? 11.961 -5.676 -9.289 1 98.75 215 HIS B N 1
ATOM 3932 C CA . HIS B 1 215 ? 12.695 -6.758 -9.938 1 98.75 215 HIS B CA 1
ATOM 3933 C C . HIS B 1 215 ? 12.086 -8.117 -9.602 1 98.75 215 HIS B C 1
ATOM 3935 O O . HIS B 1 215 ? 11.68 -8.359 -8.469 1 98.75 215 HIS B O 1
ATOM 3941 N N . ALA B 1 216 ? 12.047 -8.953 -10.578 1 98.88 216 ALA B N 1
ATOM 3942 C CA . ALA B 1 216 ? 11.766 -10.375 -10.414 1 98.88 216 ALA B CA 1
ATOM 3943 C C . ALA B 1 216 ? 13.016 -11.219 -10.688 1 98.88 216 ALA B C 1
ATOM 3945 O O . ALA B 1 216 ? 13.922 -10.781 -11.398 1 98.88 216 ALA B O 1
ATOM 3946 N N . ALA B 1 217 ? 13.039 -12.367 -10.062 1 98.94 217 ALA B N 1
ATOM 3947 C CA . ALA B 1 217 ? 14.133 -13.297 -10.328 1 98.94 217 ALA B CA 1
ATOM 3948 C C . ALA B 1 217 ? 13.672 -14.75 -10.188 1 98.94 217 ALA B C 1
ATOM 3950 O O . ALA B 1 217 ? 12.93 -15.078 -9.258 1 98.94 217 ALA B O 1
ATOM 3951 N N . THR B 1 218 ? 14.047 -15.602 -11.109 1 98.88 218 THR B N 1
ATOM 3952 C CA . THR B 1 218 ? 13.891 -17.047 -10.953 1 98.88 218 THR B CA 1
ATOM 3953 C C . THR B 1 218 ? 15.125 -17.656 -10.289 1 98.88 218 THR B C 1
ATOM 3955 O O . THR B 1 218 ? 16.219 -17.094 -10.375 1 98.88 218 THR B O 1
ATOM 3958 N N . LEU B 1 219 ? 14.938 -18.781 -9.664 1 98.88 219 LEU B N 1
ATOM 3959 C CA . LEU B 1 219 ? 16.016 -19.406 -8.898 1 98.88 219 LEU B CA 1
ATOM 3960 C C . LEU B 1 219 ? 16.391 -20.75 -9.492 1 98.88 219 LEU B C 1
ATOM 3962 O O . LEU B 1 219 ? 15.547 -21.422 -10.094 1 98.88 219 LEU B O 1
ATOM 3966 N N . THR B 1 220 ? 17.641 -21.156 -9.258 1 98.69 220 THR B N 1
ATOM 3967 C CA . THR B 1 220 ? 18.062 -22.5 -9.617 1 98.69 220 THR B CA 1
ATOM 3968 C C . THR B 1 220 ? 17.406 -23.531 -8.711 1 98.69 220 THR B C 1
ATOM 3970 O O . THR B 1 220 ? 17.062 -23.234 -7.566 1 98.69 220 THR B O 1
ATOM 3973 N N . TYR B 1 221 ? 17.188 -24.703 -9.258 1 97.88 221 TYR B N 1
ATOM 3974 C CA . TYR B 1 221 ? 16.656 -25.828 -8.484 1 97.88 221 TYR B CA 1
ATOM 3975 C C . TYR B 1 221 ? 17.078 -27.156 -9.078 1 97.88 221 TYR B C 1
ATOM 3977 O O . TYR B 1 221 ? 17.703 -27.203 -10.148 1 97.88 221 TYR B O 1
ATOM 3985 N N . ASP B 1 222 ? 16.938 -28.203 -8.297 1 97.12 222 ASP B N 1
ATOM 3986 C CA . ASP B 1 222 ? 17.219 -29.562 -8.734 1 97.12 222 ASP B CA 1
ATOM 3987 C C . ASP B 1 222 ? 15.969 -30.438 -8.609 1 97.12 222 ASP B C 1
ATOM 3989 O O . ASP B 1 222 ? 15.68 -30.969 -7.531 1 97.12 222 ASP B O 1
ATOM 3993 N N . GLU B 1 223 ? 15.375 -30.672 -9.703 1 94.81 223 GLU B N 1
ATOM 3994 C CA . GLU B 1 223 ? 14.078 -31.344 -9.734 1 94.81 223 GLU B CA 1
ATOM 3995 C C . GLU B 1 223 ? 14.195 -32.812 -9.266 1 94.81 223 GLU B C 1
ATOM 3997 O O . GLU B 1 223 ? 13.195 -33.438 -8.922 1 94.81 223 GLU B O 1
ATOM 4002 N N . THR B 1 224 ? 15.375 -33.344 -9.258 1 94.31 224 THR B N 1
ATOM 4003 C CA . THR B 1 224 ? 15.586 -34.75 -8.977 1 94.31 224 THR B CA 1
ATOM 4004 C C . THR B 1 224 ? 15.812 -35 -7.488 1 94.31 224 THR B C 1
ATOM 4006 O O . THR B 1 224 ? 15.867 -36.125 -7.031 1 94.31 224 THR B O 1
ATOM 4009 N N . SER B 1 225 ? 15.875 -33.969 -6.809 1 92.75 225 SER B N 1
ATOM 4010 C CA . SER B 1 225 ? 16.188 -34.094 -5.387 1 92.75 225 SER B CA 1
ATOM 4011 C C . SER B 1 225 ? 14.945 -33.844 -4.527 1 92.75 225 SER B C 1
ATOM 4013 O O . SER B 1 225 ? 14.148 -32.969 -4.809 1 92.75 225 SER B O 1
ATOM 4015 N N . ASP B 1 226 ? 14.742 -34.656 -3.494 1 90.12 226 ASP B N 1
ATOM 4016 C CA . ASP B 1 226 ? 13.594 -34.531 -2.609 1 90.12 226 ASP B CA 1
ATOM 4017 C C . ASP B 1 226 ? 13.984 -33.844 -1.307 1 90.12 226 ASP B C 1
ATOM 4019 O O . ASP B 1 226 ? 13.188 -33.75 -0.371 1 90.12 226 ASP B O 1
ATOM 4023 N N . GLY B 1 227 ? 15.016 -33.219 -1.178 1 94.25 227 GLY B N 1
ATOM 4024 C CA . GLY B 1 227 ? 15.477 -32.562 0.037 1 94.25 227 GLY B CA 1
ATOM 4025 C C . GLY B 1 227 ? 15.141 -31.078 0.08 1 94.25 227 GLY B C 1
ATOM 4026 O O . GLY B 1 227 ? 14.211 -30.625 -0.589 1 94.25 227 GLY B O 1
ATOM 4027 N N . GLU B 1 228 ? 15.734 -30.453 1.028 1 96.88 228 GLU B N 1
ATOM 4028 C CA . GLU B 1 228 ? 15.547 -29.016 1.219 1 96.88 228 GLU B CA 1
ATOM 4029 C C . GLU B 1 228 ? 16.688 -28.234 0.58 1 96.88 228 GLU B C 1
ATOM 4031 O O . GLU B 1 228 ? 17.797 -28.734 0.442 1 96.88 228 GLU B O 1
ATOM 4036 N N . SER B 1 229 ? 16.328 -27.016 0.174 1 98.19 229 SER B N 1
ATOM 4037 C CA . SER B 1 229 ? 17.297 -26.078 -0.366 1 98.19 229 SER B CA 1
ATOM 4038 C C . SER B 1 229 ? 17.25 -24.734 0.365 1 98.19 229 SER B C 1
ATOM 4040 O O . SER B 1 229 ? 16.328 -24.484 1.139 1 98.19 229 SER B O 1
ATOM 4042 N N . VAL B 1 230 ? 18.328 -23.969 0.097 1 98.44 230 VAL B N 1
ATOM 4043 C CA . VAL B 1 230 ? 18.422 -22.703 0.813 1 98.44 230 VAL B CA 1
ATOM 4044 C C . VAL B 1 230 ? 18.562 -21.547 -0.184 1 98.44 230 VAL B C 1
ATOM 4046 O O . VAL B 1 230 ? 19.312 -21.672 -1.159 1 98.44 230 VAL B O 1
ATOM 4049 N N . VAL B 1 231 ? 17.797 -20.531 -0.023 1 98.62 231 VAL B N 1
ATOM 4050 C CA . VAL B 1 231 ? 17.938 -19.25 -0.706 1 98.62 231 VAL B CA 1
ATOM 4051 C C . VAL B 1 231 ? 18.484 -18.203 0.262 1 98.62 231 VAL B C 1
ATOM 4053 O O . VAL B 1 231 ? 17.812 -17.844 1.232 1 98.62 231 VAL B O 1
ATOM 4056 N N . ARG B 1 232 ? 19.594 -17.672 -0.018 1 98.75 232 ARG B N 1
ATOM 4057 C CA . ARG B 1 232 ? 20.203 -16.672 0.851 1 98.75 232 ARG B CA 1
ATOM 4058 C C . ARG B 1 232 ? 19.797 -15.266 0.418 1 98.75 232 ARG B C 1
ATOM 4060 O O . ARG B 1 232 ? 19.922 -14.914 -0.757 1 98.75 232 ARG B O 1
ATOM 4067 N N . LEU B 1 233 ? 19.344 -14.516 1.33 1 98.81 233 LEU B N 1
ATOM 4068 C CA . LEU B 1 233 ? 18.969 -13.117 1.146 1 98.81 233 LEU B CA 1
ATOM 4069 C C . LEU B 1 233 ? 19.797 -12.211 2.041 1 98.81 233 LEU B C 1
ATOM 4071 O O . LEU B 1 233 ? 20.062 -12.539 3.199 1 98.81 233 LEU B O 1
ATOM 4075 N N . LYS B 1 234 ? 20.188 -11.109 1.566 1 98.88 234 LYS B N 1
ATOM 4076 C CA . LYS B 1 234 ? 20.812 -10.039 2.354 1 98.88 234 LYS B CA 1
ATOM 4077 C C . LYS B 1 234 ? 20.266 -8.672 1.944 1 98.88 234 LYS B C 1
ATOM 4079 O O . LYS B 1 234 ? 20.516 -8.211 0.83 1 98.88 234 LYS B O 1
ATOM 4084 N N . ALA B 1 235 ? 19.625 -8.047 2.867 1 98.88 235 ALA B N 1
ATOM 4085 C CA . ALA B 1 235 ? 19.031 -6.742 2.572 1 98.88 235 ALA B CA 1
ATOM 4086 C C . ALA B 1 235 ? 20.094 -5.652 2.535 1 98.88 235 ALA B C 1
ATOM 4088 O O . ALA B 1 235 ? 20.906 -5.543 3.449 1 98.88 235 ALA B O 1
ATOM 4089 N N . THR B 1 236 ? 20.094 -4.832 1.459 1 98.69 236 THR B N 1
ATOM 4090 C CA . THR B 1 236 ? 21 -3.688 1.378 1 98.69 236 THR B CA 1
ATOM 4091 C C . THR B 1 236 ? 20.281 -2.402 1.782 1 98.69 236 THR B C 1
ATOM 4093 O O . THR B 1 236 ? 20.922 -1.39 2.064 1 98.69 236 THR B O 1
ATOM 4096 N N . SER B 1 237 ? 19.062 -2.357 1.796 1 97.94 237 SER B N 1
ATOM 4097 C CA . SER B 1 237 ? 18.141 -1.418 2.42 1 97.94 237 SER B CA 1
ATOM 4098 C C . SER B 1 237 ? 16.953 -2.145 3.041 1 97.94 237 SER B C 1
ATOM 4100 O O . SER B 1 237 ? 16.828 -3.363 2.914 1 97.94 237 SER B O 1
ATOM 4102 N N . ARG B 1 238 ? 16.125 -1.449 3.838 1 98.25 238 ARG B N 1
ATOM 4103 C CA . ARG B 1 238 ? 14.875 -2.094 4.238 1 98.25 238 ARG B CA 1
ATOM 4104 C C . ARG B 1 238 ? 14.188 -2.736 3.039 1 98.25 238 ARG B C 1
ATOM 4106 O O . ARG B 1 238 ? 14 -2.09 2.006 1 98.25 238 ARG B O 1
ATOM 4113 N N . ALA B 1 239 ? 13.93 -4.027 3.154 1 98.5 239 ALA B N 1
ATOM 4114 C CA . ALA B 1 239 ? 13.453 -4.742 1.972 1 98.5 239 ALA B CA 1
ATOM 4115 C C . ALA B 1 239 ? 12.234 -5.598 2.301 1 98.5 239 ALA B C 1
ATOM 4117 O O . ALA B 1 239 ? 12.062 -6.039 3.441 1 98.5 239 ALA B O 1
ATOM 4118 N N . LYS B 1 240 ? 11.383 -5.766 1.336 1 98.69 240 LYS B N 1
ATOM 4119 C CA . LYS B 1 240 ? 10.227 -6.656 1.354 1 98.69 240 LYS B CA 1
ATOM 4120 C C . LYS B 1 240 ? 10.094 -7.41 0.034 1 98.69 240 LYS B C 1
ATOM 4122 O O . LYS B 1 240 ? 10.188 -6.816 -1.041 1 98.69 240 LYS B O 1
ATOM 4127 N N . LEU B 1 241 ? 9.945 -8.688 0.084 1 98.5 241 LEU B N 1
ATOM 4128 C CA . LEU B 1 241 ? 9.773 -9.438 -1.159 1 98.5 241 LEU B CA 1
ATOM 4129 C C . LEU B 1 241 ? 8.828 -10.609 -0.963 1 98.5 241 LEU B C 1
ATOM 4131 O O . LEU B 1 241 ? 8.578 -11.031 0.169 1 98.5 241 LEU B O 1
ATOM 4135 N N . LEU B 1 242 ? 8.234 -11.055 -1.997 1 98.94 242 LEU B N 1
ATOM 4136 C CA . LEU B 1 242 ? 7.469 -12.297 -2.07 1 98.94 242 LEU B CA 1
ATOM 4137 C C . LEU B 1 242 ? 8.32 -13.414 -2.666 1 98.94 242 LEU B C 1
ATOM 4139 O O . LEU B 1 242 ? 9.07 -13.195 -3.613 1 98.94 242 LEU B O 1
ATOM 4143 N N . ILE B 1 243 ? 8.227 -14.578 -2.078 1 98.94 243 ILE B N 1
ATOM 4144 C CA . ILE B 1 243 ? 8.898 -15.773 -2.594 1 98.94 243 ILE B CA 1
ATOM 4145 C C . ILE B 1 243 ? 7.867 -16.875 -2.844 1 98.94 243 ILE B C 1
ATOM 4147 O O . ILE B 1 243 ? 7.109 -17.234 -1.942 1 98.94 243 ILE B O 1
ATOM 4151 N N . TYR B 1 244 ? 7.84 -17.328 -4.082 1 98.94 244 TYR B N 1
ATOM 4152 C CA . TYR B 1 244 ? 6.973 -18.438 -4.492 1 98.94 244 TYR B CA 1
ATOM 4153 C C . TYR B 1 244 ? 7.797 -19.656 -4.91 1 98.94 244 TYR B C 1
ATOM 4155 O O . TYR B 1 244 ? 8.852 -19.516 -5.527 1 98.94 244 TYR B O 1
ATOM 4163 N N . SER B 1 245 ? 7.328 -20.844 -4.582 1 98.94 245 SER B N 1
ATOM 4164 C CA . SER B 1 245 ? 7.879 -22.062 -5.168 1 98.94 245 SER B CA 1
ATOM 4165 C C . SER B 1 245 ? 6.781 -23.078 -5.465 1 98.94 245 SER B C 1
ATOM 4167 O O . SER B 1 245 ? 5.703 -23.031 -4.867 1 98.94 245 SER B O 1
ATOM 4169 N N . GLY B 1 246 ? 7.004 -23.922 -6.441 1 98.81 246 GLY B N 1
ATOM 4170 C CA . GLY B 1 246 ? 6.066 -24.969 -6.801 1 98.81 246 GLY B CA 1
ATOM 4171 C C . GLY B 1 246 ? 6.719 -26.125 -7.527 1 98.81 246 GLY B C 1
ATOM 4172 O O . GLY B 1 246 ? 7.68 -25.938 -8.273 1 98.81 246 GLY B O 1
ATOM 4173 N N . LYS B 1 247 ? 6.191 -27.266 -7.316 1 98.44 247 LYS B N 1
ATOM 4174 C CA . LYS B 1 247 ? 6.699 -28.438 -8.008 1 98.44 247 LYS B CA 1
ATOM 4175 C C . LYS B 1 247 ? 6.309 -28.422 -9.484 1 98.44 247 LYS B C 1
ATOM 4177 O O . LYS B 1 247 ? 5.129 -28.328 -9.82 1 98.44 247 LYS B O 1
ATOM 4182 N N . PRO B 1 248 ? 7.285 -28.562 -10.391 1 98.5 248 PRO B N 1
ATOM 4183 C CA . PRO B 1 248 ? 6.938 -28.594 -11.812 1 98.5 248 PRO B CA 1
ATOM 4184 C C . PRO B 1 248 ? 5.98 -29.734 -12.156 1 98.5 248 PRO B C 1
ATOM 4186 O O . PRO B 1 248 ? 6.086 -30.828 -11.586 1 98.5 248 PRO B O 1
ATOM 4189 N N . ILE B 1 249 ? 5.078 -29.438 -13.055 1 98.06 249 ILE B N 1
ATOM 4190 C CA . ILE B 1 249 ? 4.066 -30.406 -13.461 1 98.06 249 ILE B CA 1
ATOM 4191 C C . ILE B 1 249 ? 4.578 -31.219 -14.641 1 98.06 249 ILE B C 1
ATOM 4193 O O . ILE B 1 249 ? 4.332 -32.438 -14.727 1 98.06 249 ILE B O 1
ATOM 4197 N N . ARG B 1 250 ? 5.305 -30.578 -15.547 1 97.62 250 ARG B N 1
ATOM 4198 C CA . ARG B 1 250 ? 5.957 -31.219 -16.688 1 97.62 250 ARG B CA 1
ATOM 4199 C C . ARG B 1 250 ? 4.938 -31.875 -17.609 1 97.62 250 ARG B C 1
ATOM 4201 O O . ARG B 1 250 ? 5.109 -33.031 -18 1 97.62 250 ARG B O 1
ATOM 4208 N N . GLU B 1 251 ? 3.832 -31.234 -17.859 1 98.12 251 GLU B N 1
ATOM 4209 C CA . GLU B 1 251 ? 2.836 -31.547 -18.875 1 98.12 251 GLU B CA 1
ATOM 4210 C C . GLU B 1 251 ? 2.678 -30.406 -19.875 1 98.12 251 GLU B C 1
ATOM 4212 O O . GLU B 1 251 ? 2.717 -29.234 -19.484 1 98.12 251 GLU B O 1
ATOM 4217 N N . ASP B 1 252 ? 2.549 -30.797 -21.125 1 96.94 252 ASP B N 1
ATOM 4218 C CA . ASP B 1 252 ? 2.258 -29.766 -22.109 1 96.94 252 ASP B CA 1
ATOM 4219 C C . ASP B 1 252 ? 0.898 -29.125 -21.859 1 96.94 252 ASP B C 1
ATOM 4221 O O . ASP B 1 252 ? -0.041 -29.797 -21.422 1 96.94 252 ASP B O 1
ATOM 4225 N N . TYR B 1 253 ? 0.87 -27.844 -22.109 1 97.94 253 TYR B N 1
ATOM 4226 C CA . TYR B 1 253 ? -0.396 -27.125 -21.984 1 97.94 253 TYR B CA 1
ATOM 4227 C C . TYR B 1 253 ? -0.462 -25.953 -22.953 1 97.94 253 TYR B C 1
ATOM 4229 O O . TYR B 1 253 ? 0.548 -25.578 -23.562 1 97.94 253 TYR B O 1
ATOM 4237 N N . ILE B 1 254 ? -1.694 -25.469 -23.156 1 97.31 254 ILE B N 1
ATOM 4238 C CA . ILE B 1 254 ? -1.989 -24.297 -23.984 1 97.31 254 ILE B CA 1
ATOM 4239 C C . ILE B 1 254 ? -2.746 -23.266 -23.156 1 97.31 254 ILE B C 1
ATOM 4241 O O . ILE B 1 254 ? -3.748 -23.578 -22.516 1 97.31 254 ILE B O 1
ATOM 4245 N N . ALA B 1 255 ? -2.148 -22.078 -23.094 1 97.06 255 ALA B N 1
ATOM 4246 C CA . ALA B 1 255 ? -2.854 -20.953 -22.484 1 97.06 255 ALA B CA 1
ATOM 4247 C C . ALA B 1 255 ? -3.439 -20.031 -23.547 1 97.06 255 ALA B C 1
ATOM 4249 O O . ALA B 1 255 ? -2.707 -19.484 -24.375 1 97.06 255 ALA B O 1
ATOM 4250 N N . HIS B 1 256 ? -4.703 -19.891 -23.578 1 96.75 256 HIS B N 1
ATOM 4251 C CA . HIS B 1 256 ? -5.395 -19.031 -24.547 1 96.75 256 HIS B CA 1
ATOM 4252 C C . HIS B 1 256 ? -6.547 -18.281 -23.891 1 96.75 256 HIS B C 1
ATOM 4254 O O . HIS B 1 256 ? -7.547 -18.891 -23.5 1 96.75 256 HIS B O 1
ATOM 4260 N N . GLY B 1 257 ? -6.336 -17 -23.828 1 96.44 257 GLY B N 1
ATOM 4261 C CA . GLY B 1 257 ? -7.34 -16.219 -23.125 1 96.44 257 GLY B CA 1
ATOM 4262 C C . GLY B 1 257 ? -7.484 -16.609 -21.656 1 96.44 257 GLY B C 1
ATOM 4263 O O . GLY B 1 257 ? -6.496 -16.641 -20.922 1 96.44 257 GLY B O 1
ATOM 4264 N N . PRO B 1 258 ? -8.766 -16.828 -21.266 1 98.12 258 PRO B N 1
ATOM 4265 C CA . PRO B 1 258 ? -8.992 -17.125 -19.859 1 98.12 258 PRO B CA 1
ATOM 42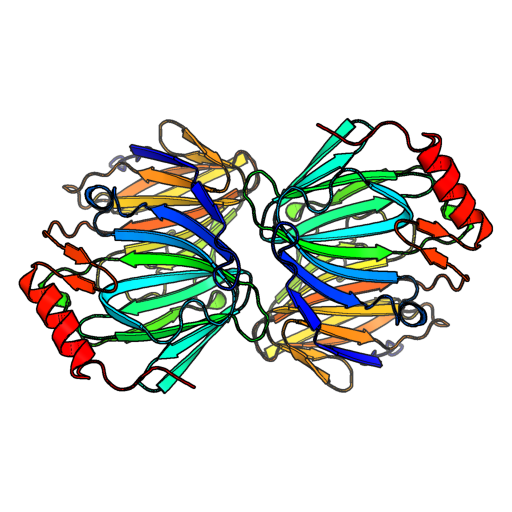66 C C . PRO B 1 258 ? -8.883 -18.625 -19.547 1 98.12 258 PRO B C 1
ATOM 4268 O O . PRO B 1 258 ? -9.281 -19.062 -18.453 1 98.12 258 PRO B O 1
ATOM 4271 N N . PHE B 1 259 ? -8.344 -19.406 -20.531 1 98.75 259 PHE B N 1
ATOM 4272 C CA . PHE B 1 259 ? -8.352 -20.844 -20.344 1 98.75 259 PHE B CA 1
ATOM 4273 C C . PHE B 1 259 ? -6.949 -21.422 -20.484 1 98.75 259 PHE B C 1
ATOM 4275 O O . PHE B 1 259 ? -6.152 -20.938 -21.297 1 98.75 259 PHE B O 1
ATOM 4282 N N . VAL B 1 260 ? -6.633 -22.406 -19.672 1 98.75 260 VAL B N 1
ATOM 4283 C CA . VAL B 1 260 ? -5.402 -23.188 -19.75 1 98.75 260 VAL B CA 1
ATOM 4284 C C . VAL B 1 260 ? -5.738 -24.672 -19.812 1 98.75 260 VAL B C 1
ATOM 4286 O O . VAL B 1 260 ? -6.137 -25.266 -18.797 1 98.75 260 VAL B O 1
ATOM 4289 N N . MET B 1 261 ? -5.559 -25.281 -20.953 1 98.62 261 MET B N 1
ATOM 4290 C CA . MET B 1 261 ? -5.855 -26.688 -21.141 1 98.62 261 MET B CA 1
ATOM 4291 C C . MET B 1 261 ? -4.676 -27.422 -21.766 1 98.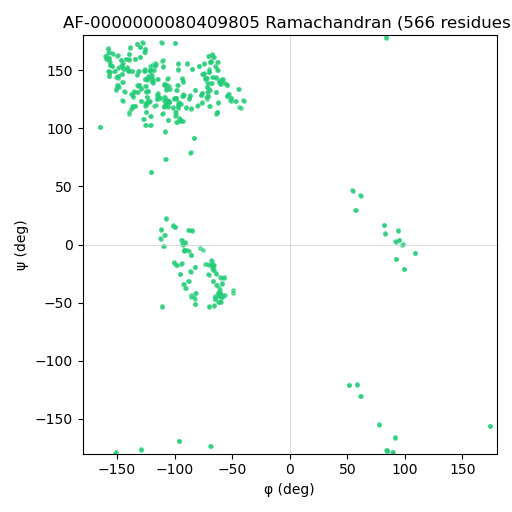62 261 MET B C 1
ATOM 4293 O O . MET B 1 261 ? -3.609 -26.828 -21.953 1 98.62 261 MET B O 1
ATOM 4297 N N . ASN B 1 262 ? -4.824 -28.703 -22.078 1 98.38 262 ASN B N 1
ATOM 4298 C CA . ASN B 1 262 ? -3.682 -29.484 -22.531 1 98.38 262 ASN B CA 1
ATOM 4299 C C . ASN B 1 262 ? -3.689 -29.641 -24.047 1 98.38 262 ASN B C 1
ATOM 4301 O O . ASN B 1 262 ? -2.678 -30.016 -24.641 1 98.38 262 ASN B O 1
ATOM 4305 N N . THR B 1 263 ? -4.887 -29.344 -24.672 1 97.88 263 THR B N 1
ATOM 4306 C CA . THR B 1 263 ? -4.98 -29.453 -26.125 1 97.88 263 THR B CA 1
ATOM 4307 C C . THR B 1 263 ? -5.797 -28.297 -26.703 1 97.88 263 THR B C 1
ATOM 4309 O O . THR B 1 263 ? -6.59 -27.672 -25.984 1 97.88 263 THR B O 1
ATOM 4312 N N . GLU B 1 264 ? -5.594 -28.078 -27.969 1 98 264 GLU B N 1
ATOM 4313 C CA . GLU B 1 264 ? -6.367 -27.062 -28.672 1 98 264 GLU B CA 1
ATOM 4314 C C . GLU B 1 264 ? -7.855 -27.391 -28.656 1 98 264 GLU B C 1
ATOM 4316 O O . GLU B 1 264 ? -8.695 -26.5 -28.562 1 98 264 GLU B O 1
ATOM 4321 N N . GLU B 1 265 ? -8.125 -28.656 -28.781 1 98.06 265 GLU B N 1
ATOM 4322 C CA . GLU B 1 265 ? -9.523 -29.078 -28.766 1 98.06 265 GLU B CA 1
ATOM 4323 C C . GLU B 1 265 ? -10.18 -28.75 -27.422 1 98.06 265 GLU B C 1
ATOM 4325 O O . GLU B 1 265 ? -11.344 -28.359 -27.375 1 98.06 265 GLU B O 1
ATOM 4330 N N . GLU B 1 266 ? -9.469 -28.984 -26.359 1 98.06 266 GLU B N 1
ATOM 4331 C CA . GLU B 1 266 ? -9.992 -28.656 -25.031 1 98.06 266 GLU B CA 1
ATOM 4332 C C . GLU B 1 266 ? -10.219 -27.172 -24.875 1 98.06 266 GLU B C 1
ATOM 4334 O O . GLU B 1 266 ? -11.172 -26.75 -24.219 1 98.06 266 GLU B O 1
ATOM 4339 N N . ILE B 1 267 ? -9.398 -26.328 -25.469 1 98.44 267 ILE B N 1
ATOM 4340 C CA . ILE B 1 267 ? -9.57 -24.875 -25.453 1 98.44 267 ILE B CA 1
ATOM 4341 C C . ILE B 1 267 ? -10.844 -24.5 -26.203 1 98.44 267 ILE B C 1
ATOM 4343 O O . ILE B 1 267 ? -11.664 -23.734 -25.688 1 98.44 267 ILE B O 1
ATOM 4347 N N . ARG B 1 268 ? -11.008 -25.078 -27.375 1 98.38 268 ARG B N 1
ATOM 4348 C CA . ARG B 1 268 ? -12.203 -24.812 -28.172 1 98.38 268 ARG B CA 1
ATOM 4349 C C . ARG B 1 268 ? -13.461 -25.234 -27.422 1 98.38 268 ARG B C 1
ATOM 4351 O O . ARG B 1 268 ? -14.477 -24.531 -27.438 1 98.38 268 ARG B O 1
ATOM 4358 N N . GLN B 1 269 ? -13.336 -26.375 -26.812 1 97.88 269 GLN B N 1
ATOM 4359 C CA . GLN B 1 269 ? -14.461 -26.875 -26.016 1 97.88 269 GLN B CA 1
ATOM 4360 C C . GLN B 1 269 ? -14.797 -25.906 -24.891 1 97.88 269 GLN B C 1
ATOM 4362 O O . GLN B 1 269 ? -15.969 -25.688 -24.578 1 97.88 269 GLN B O 1
ATOM 4367 N N . ALA B 1 270 ? -13.781 -25.375 -24.219 1 98.12 270 ALA B N 1
ATOM 4368 C CA . ALA B 1 270 ? -14 -24.438 -23.141 1 98.12 270 ALA B CA 1
ATOM 4369 C C . ALA B 1 270 ? -14.766 -23.203 -23.625 1 98.12 270 ALA B C 1
ATOM 4371 O O . ALA B 1 270 ? -15.703 -22.75 -22.953 1 98.12 270 ALA B O 1
ATOM 4372 N N . PHE B 1 271 ? -14.375 -22.656 -24.766 1 98.12 271 PHE B N 1
ATOM 4373 C CA . PHE B 1 271 ? -15.086 -21.516 -25.344 1 98.12 271 PHE B CA 1
ATOM 4374 C C . PHE B 1 271 ? -16.531 -21.875 -25.672 1 98.12 271 PHE B C 1
ATOM 4376 O O . PHE B 1 271 ? -17.453 -21.094 -25.406 1 98.12 271 PHE B O 1
ATOM 4383 N N . ARG B 1 272 ? -16.734 -23.047 -26.266 1 98.12 272 ARG B N 1
ATOM 4384 C CA . ARG B 1 272 ? -18.078 -23.5 -26.609 1 98.12 272 ARG B CA 1
ATOM 4385 C C . ARG B 1 272 ? -18.938 -23.625 -25.359 1 98.12 272 ARG B C 1
ATOM 4387 O O . ARG B 1 272 ? -20.094 -23.188 -25.344 1 98.12 272 ARG B O 1
ATOM 4394 N N . ASP B 1 273 ? -18.375 -24.281 -24.375 1 98.06 273 ASP B N 1
ATOM 4395 C CA . ASP B 1 273 ? -19.094 -24.453 -23.125 1 98.06 273 ASP B CA 1
ATOM 4396 C C . ASP B 1 273 ? -19.484 -23.094 -22.516 1 98.06 273 ASP B C 1
ATOM 4398 O O . ASP B 1 273 ? -20.594 -22.938 -22.016 1 98.06 273 ASP B O 1
ATOM 4402 N N . TYR B 1 274 ? -18.594 -22.188 -22.531 1 97.69 274 TYR B N 1
ATOM 4403 C CA . TYR B 1 274 ? -18.875 -20.859 -21.984 1 97.69 274 TYR B CA 1
ATOM 4404 C C . TYR B 1 274 ? -20.016 -20.188 -22.75 1 97.69 274 TYR B C 1
ATOM 4406 O O . TYR B 1 274 ? -20.953 -19.672 -22.125 1 97.69 274 TYR B O 1
ATOM 4414 N N . HIS B 1 275 ? -19.938 -20.172 -24.094 1 97.12 275 HIS B N 1
ATOM 4415 C CA . HIS B 1 275 ? -20.938 -19.516 -24.938 1 97.12 275 HIS B CA 1
ATOM 4416 C C . HIS B 1 275 ? -22.297 -20.203 -24.797 1 97.12 275 HIS B C 1
ATOM 4418 O O . HIS B 1 275 ? -23.328 -19.547 -24.938 1 97.12 275 HIS B O 1
ATOM 4424 N N . ALA B 1 276 ? -22.266 -21.438 -24.422 1 97.44 276 ALA B N 1
ATOM 4425 C CA . ALA B 1 276 ? -23.5 -22.203 -24.297 1 97.44 276 ALA B CA 1
ATOM 4426 C C . ALA B 1 276 ? -24.078 -22.062 -22.891 1 97.44 276 ALA B C 1
ATOM 4428 O O . ALA B 1 276 ? -25.125 -22.656 -22.578 1 97.44 276 ALA B O 1
ATOM 4429 N N . GLY B 1 277 ? -23.344 -21.375 -22.031 1 96.38 277 GLY B N 1
ATOM 4430 C CA . GLY B 1 277 ? -23.844 -21.125 -20.688 1 96.38 277 GLY B CA 1
ATOM 4431 C C . GLY B 1 277 ? -23.375 -22.172 -19.688 1 96.38 277 GLY B C 1
ATOM 4432 O O . GLY B 1 277 ? -23.906 -22.25 -18.562 1 96.38 277 GLY B O 1
ATOM 4433 N N . GLY B 1 278 ? -22.453 -22.922 -20.094 1 95.75 278 GLY B N 1
ATOM 4434 C CA . GLY B 1 278 ? -22.016 -24.031 -19.297 1 95.75 278 GLY B CA 1
ATOM 4435 C C . GLY B 1 278 ? -21.297 -23.609 -18.031 1 95.75 278 GLY B C 1
ATOM 4436 O O . GLY B 1 278 ? -21.109 -24.406 -17.109 1 95.75 278 GLY B O 1
ATOM 4437 N N . PHE B 1 279 ? -20.891 -22.375 -17.875 1 96.81 279 PHE B N 1
ATOM 4438 C CA . PHE B 1 279 ? -20.172 -21.891 -16.703 1 96.81 279 PHE B CA 1
ATOM 4439 C C . PHE B 1 279 ? -21.141 -21.312 -15.672 1 96.81 279 PHE B C 1
ATOM 4441 O O . PHE B 1 279 ? -20.719 -20.828 -14.617 1 96.81 279 PHE B O 1
ATOM 4448 N N . GLY B 1 280 ? -22.422 -21.328 -15.977 1 95.31 280 GLY B N 1
ATOM 4449 C CA . GLY B 1 280 ? -23.406 -20.75 -15.07 1 95.31 280 GLY B CA 1
ATOM 4450 C C . GLY B 1 280 ? -23.656 -19.281 -15.328 1 95.31 280 GLY B C 1
ATOM 4451 O O . GLY B 1 280 ? -23.156 -18.719 -16.297 1 95.31 280 GLY B O 1
ATOM 4452 N N . PRO B 1 281 ? -24.516 -18.672 -14.539 1 95.19 281 PRO B N 1
ATOM 4453 C CA . PRO B 1 281 ? -24.875 -17.266 -14.727 1 95.19 281 PRO B CA 1
ATOM 4454 C C . PRO B 1 281 ? -23.719 -16.312 -14.438 1 95.19 281 PRO B C 1
ATOM 4456 O O . PRO B 1 281 ? -22.75 -16.703 -13.773 1 95.19 281 PRO B O 1
ATOM 4459 N N . PRO B 1 282 ? -23.844 -15.141 -14.883 1 94.75 282 PRO B N 1
ATOM 4460 C CA . PRO B 1 282 ? -22.797 -14.164 -14.625 1 94.75 282 PRO B CA 1
ATOM 4461 C C . PRO B 1 282 ? -22.609 -13.875 -13.133 1 94.75 282 PRO B C 1
ATOM 4463 O O . PRO B 1 282 ? -23.562 -13.961 -12.359 1 94.75 282 PRO B O 1
ATOM 4466 N N . ALA B 1 283 ? -21.375 -13.539 -12.805 1 94.19 283 ALA B N 1
ATOM 4467 C CA . ALA B 1 283 ? -21.031 -13.117 -11.453 1 94.19 283 ALA B CA 1
ATOM 4468 C C . ALA B 1 283 ? -21.344 -11.641 -11.242 1 94.19 283 ALA B C 1
ATOM 4470 O O . ALA B 1 283 ? -20.516 -10.773 -11.547 1 94.19 283 ALA B O 1
ATOM 4471 N N . VAL B 1 284 ? -22.516 -11.297 -10.766 1 86.31 284 VAL B N 1
ATOM 4472 C CA . VAL B 1 284 ? -22.953 -9.922 -10.531 1 86.31 284 VAL B CA 1
ATOM 4473 C C . VAL B 1 284 ? -23.578 -9.812 -9.148 1 86.31 284 VAL B C 1
ATOM 4475 O O . VAL B 1 284 ? -24.156 -10.773 -8.641 1 86.31 284 VAL B O 1
ATOM 4478 N N . LYS B 1 285 ? -23.375 -8.703 -8.602 1 75.75 285 LYS B N 1
ATOM 4479 C CA . LYS B 1 285 ? -24.016 -8.445 -7.316 1 75.75 285 LYS B CA 1
ATOM 4480 C C . LYS B 1 285 ? -25.484 -8.086 -7.5 1 75.75 285 LYS B C 1
ATOM 4482 O O . LYS B 1 285 ? -25.844 -7.402 -8.461 1 75.75 285 LYS B O 1
#

Solvent-accessible surface area (backbone atoms only — not comparable to full-atom values): 27979 Å² total; per-residue (Å²): 130,85,78,61,50,73,24,29,68,66,47,72,48,71,51,57,75,46,80,67,41,87,40,44,37,32,40,26,42,65,37,46,62,94,50,25,87,78,39,41,32,36,42,31,22,41,35,40,30,29,22,50,76,54,39,51,60,47,60,32,25,18,29,28,39,43,35,38,31,69,36,48,39,44,31,39,32,28,51,83,72,49,71,49,77,40,44,53,61,15,34,40,40,33,38,18,11,49,48,28,31,30,20,56,26,25,47,77,88,36,69,19,32,38,37,40,33,36,34,61,50,54,81,88,48,25,70,34,78,54,45,78,42,79,45,50,49,90,69,28,52,73,42,80,48,74,49,37,36,37,34,28,43,21,30,73,46,94,90,42,68,20,71,54,81,64,95,59,67,45,34,31,35,41,42,38,29,34,56,69,23,58,48,79,47,57,44,59,20,30,24,33,36,38,37,39,29,73,33,41,25,30,25,36,23,81,74,48,45,79,45,37,52,51,23,29,31,35,40,49,63,42,71,89,41,90,50,56,18,34,39,42,39,34,20,73,29,55,22,31,30,40,42,40,34,22,47,54,66,90,66,75,65,44,80,55,89,59,33,34,33,68,42,71,66,54,46,52,47,50,54,50,36,48,77,71,46,68,49,56,61,76,20,72,133,128,86,79,61,50,73,26,31,69,66,45,71,48,72,52,58,74,46,80,66,41,87,41,45,35,31,38,27,40,65,37,46,63,93,52,25,88,77,40,40,31,35,43,32,23,40,35,40,31,29,22,49,76,55,39,50,58,44,61,33,27,19,31,27,39,43,35,38,30,69,37,50,39,45,31,39,30,29,52,84,73,49,71,49,77,39,44,53,60,15,32,40,39,33,38,18,10,52,47,27,33,31,19,56,26,25,48,78,85,36,67,20,32,36,37,41,34,36,34,61,49,56,80,91,49,25,69,36,77,54,46,78,43,79,44,48,49,88,66,28,53,74,41,81,49,76,49,38,36,36,34,30,43,22,32,74,45,94,89,42,68,20,71,55,83,65,96,59,66,45,35,32,35,40,41,37,31,34,56,70,23,58,48,79,47,57,44,59,20,30,26,35,36,39,38,39,29,72,34,41,25,28,27,37,23,80,73,47,46,79,44,38,51,51,24,28,32,34,40,49,64,42,72,87,39,89,49,54,20,34,39,41,38,33,20,73,28,54,22,30,31,40,42,40,34,22,48,55,66,89,66,76,66,43,79,56,90,58,33,34,32,66,42,71,66,54,47,52,47,50,54,51,37,48,77,72,46,67,46,56,60,77,21,70,133

Radius of gyration: 25.37 Å; Cα contacts (8 Å, |Δi|>4): 1647; chains: 2; bounding box: 51×77×68 Å

Secondary structure (DSSP, 8-state):
---PEEP-EEEEEEPPEEE--SSS-EEEEEE-GGGGGGSTTEEEEEEEEE-TTSS-SEEEBSEEEEEEEEESEEEEEETTS-EEEEETT-EEEEE-TT-EEEEEEE-TT--EEEEEEEEE--GGGTTSPPEEEEE-GGGS-EEEETTEEEEEEESEETTEE-S---SS-EEEEEEEE-TT-EEEEEEETTSEEEEEEEESEEEETTTTEEEETTEEEEE---TT--SEEEEEEEESSSEEEEEEEE-------EEETTEEESSHHHHHHHHHHHHTTTT-S----/---PEEP-EEEEEEPPEEE--SSS-EEEEEE-GGGGGGSTTEEEEEEEEE-TTSS-SEEEBSEEEEEEEEESEEEEEETTS-EEEEETT-EEEEE-TT-EEEEEEE-TT--EEEEEEEEE--GGGTTSPPEEEEE-GGGS-EEEETTEEEEEEESEETTEE-S---SS-EEEEEEEE-TT-EEEEEEETTSEEEEEEEESEEEETTTTEEEETTEEEEE---TT--SEEEEEEEESSSEEEEEEEE-------EEETTEEESSHHHHHHHHHHHHTTTT-S----